Protein AF-A0A4V3JNP7-F1 (afdb_monomer_lite)

Organism: NCBI:txid2484948

Sequence (462 aa):
MAHKIYTGRLTNDIRNLIQTSNEIEKIRHLGLRGGFRETSLGKIFKNYLPIGYELGSGEVIDSENNTSRETDLLIYNKSLIPPILFSIDEGCFPIESCHYIFEIKSTSNANEIQTSIQKFNEIRNLKYTPNNKKTQPICVYFAYATDITEISELERYSRYDKNFWTNPVIDVICIIGKGYWYCQRDQNQQRIIWYFNKSEKDNYEVGLFLSGIINTLSSVNQFGYYTIDNDIKREIAAYIDIKKELIITFDKIKFLNSGLYHIQNGNFTCGFVTLSKAIETKEKYSAFLLDEGYSLFNKKLYKEALLWILEAISNEDTYQNSYLIYHRIGLCYDNLGDVENAIYSFELALKINPGDTNIKYCLGYCIFKISNQDTALLEESLNLMNSILDFNPYDEEALRIRFMIKVQLNDQYGAKIDILKAISINPNNYEYFKSLQIVEHNIRIIEGLPSGESLIKLTKFL

Foldseek 3Di:
DAACVQQVVLLVLLVVLLVVLVVCVPPPDDVVSLLVNLVSLQVSLQVQADPQKHKAWQWEAEPVGQIAGIFSMFIFRCVPPHFADPDDRYGYHYQVRTAATEDEEAEDDLVSLLVLLVRLVSQVPGADVVRDPPGGHQYEYEYAHYPDDPDAPLVSNVVRAPCSWFDGSHQWYYYFQAAIKGWDADPVSGTIFIWTQGQDPSSCRSVVVSLVVNCVSVVHSCSCRNHPDPVSVVVRDRVPPVPVVCVLVPVLVVLQVVLVVCVVVVNNVSSVVSNVVNQPPPPPSLVVLQVVLVVCVVVVVLVSSLVSLVVSVVRDVVCLLALVSLQSNLVSCVSVVNLVSSLVSLVSSCVNPVLDLVSLLSNLVSLLVVCPLPLVSLVSSLVSLVSSCVVPVLPLSSLVSNLVSCVSVVVLVVSLVSLVSNCVNPVPPVVSVVSNVVSVQSVCVVVVHDNDDDDPPPPPDD

Structure (mmCIF, N/CA/C/O backbone):
data_AF-A0A4V3JNP7-F1
#
_entry.id   AF-A0A4V3JNP7-F1
#
loop_
_atom_site.group_PDB
_atom_site.id
_atom_site.type_symbol
_atom_site.label_atom_id
_atom_site.label_alt_id
_atom_site.label_comp_id
_atom_site.label_asym_id
_atom_site.label_entity_id
_atom_site.label_seq_id
_atom_site.pdbx_PDB_ins_code
_atom_site.Cartn_x
_atom_site.Cartn_y
_atom_site.Cartn_z
_atom_site.occupancy
_atom_site.B_iso_or_equiv
_atom_site.auth_seq_id
_atom_site.auth_comp_id
_atom_site.auth_asym_id
_atom_site.auth_atom_id
_atom_site.pdbx_PDB_model_num
ATOM 1 N N . MET A 1 1 ? -3.704 15.703 -33.164 1.00 60.22 1 MET A N 1
ATOM 2 C CA . MET A 1 1 ? -3.967 14.701 -34.204 1.00 60.22 1 MET A CA 1
ATOM 3 C C . MET A 1 1 ? -2.702 13.928 -34.476 1.00 60.22 1 MET A C 1
ATOM 5 O O . MET A 1 1 ? -1.710 14.542 -34.856 1.00 60.22 1 MET A O 1
ATOM 9 N N . ALA A 1 2 ? -2.729 12.622 -34.230 1.00 75.19 2 ALA A N 1
ATOM 10 C CA . ALA A 1 2 ? -1.610 11.731 -34.514 1.00 75.19 2 ALA A CA 1
ATOM 11 C C . ALA A 1 2 ? -1.459 11.491 -36.027 1.00 75.19 2 ALA A C 1
ATOM 13 O O . ALA A 1 2 ? -2.371 11.760 -36.819 1.00 75.19 2 ALA A O 1
ATOM 14 N N . HIS A 1 3 ? -0.305 10.980 -36.456 1.00 85.19 3 HIS A N 1
ATOM 15 C CA . HIS A 1 3 ? -0.059 10.731 -37.871 1.00 85.19 3 HIS A CA 1
ATOM 16 C C . HIS A 1 3 ? -0.675 9.392 -38.289 1.00 85.19 3 HIS A C 1
ATOM 18 O O . HIS A 1 3 ? -0.135 8.329 -37.986 1.00 85.19 3 HIS A O 1
ATOM 24 N N . LYS A 1 4 ? -1.783 9.446 -39.041 1.00 85.38 4 LYS A N 1
ATOM 25 C CA . LYS A 1 4 ? -2.649 8.295 -39.377 1.00 85.38 4 LYS A CA 1
ATOM 26 C C . LYS A 1 4 ? -1.917 7.017 -39.814 1.00 85.38 4 LYS A C 1
ATOM 28 O O . LYS A 1 4 ? -2.367 5.934 -39.459 1.00 85.38 4 LYS A O 1
ATOM 33 N N . ILE A 1 5 ? -0.800 7.121 -40.545 1.00 87.44 5 ILE A N 1
ATOM 34 C CA . ILE A 1 5 ? 0.001 5.950 -40.958 1.00 87.44 5 ILE A CA 1
ATOM 35 C C . ILE A 1 5 ? 0.708 5.290 -39.759 1.00 87.44 5 ILE A C 1
ATOM 37 O O . ILE A 1 5 ? 0.674 4.068 -39.638 1.00 87.44 5 ILE A O 1
ATOM 41 N N . TYR A 1 6 ? 1.301 6.076 -38.852 1.00 86.06 6 TYR A N 1
ATOM 42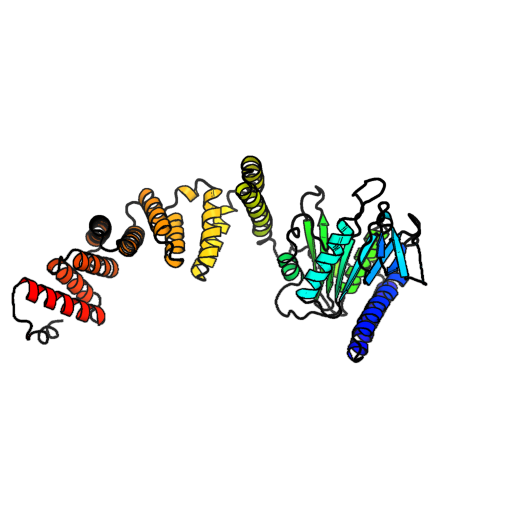 C CA . TYR A 1 6 ? 1.995 5.562 -37.665 1.00 86.06 6 TYR A CA 1
ATOM 43 C C . TYR A 1 6 ? 1.005 4.975 -36.658 1.00 86.06 6 TYR A C 1
ATOM 45 O O . TYR A 1 6 ? 1.180 3.835 -36.238 1.00 86.06 6 TYR A O 1
ATOM 53 N N . THR A 1 7 ? -0.071 5.701 -36.332 1.00 85.12 7 THR A N 1
ATOM 54 C CA . THR A 1 7 ? -1.144 5.183 -35.468 1.00 85.12 7 THR A CA 1
ATOM 55 C C . THR A 1 7 ? -1.770 3.923 -36.066 1.00 85.12 7 THR A C 1
ATOM 57 O O . THR A 1 7 ? -1.834 2.901 -35.395 1.00 85.12 7 THR A O 1
ATOM 60 N N . GLY A 1 8 ? -2.160 3.950 -37.346 1.00 87.19 8 GLY A N 1
ATOM 61 C CA . GLY A 1 8 ? -2.788 2.807 -38.013 1.00 87.19 8 GLY A CA 1
ATOM 62 C C . GLY A 1 8 ? -1.904 1.558 -38.044 1.00 87.19 8 GLY A C 1
ATOM 63 O O . GLY A 1 8 ? -2.398 0.459 -37.792 1.00 87.19 8 GLY A O 1
ATOM 64 N N . ARG A 1 9 ? -0.594 1.715 -38.287 1.00 90.12 9 ARG A N 1
ATOM 65 C CA . ARG A 1 9 ? 0.361 0.600 -38.245 1.00 90.12 9 ARG A CA 1
ATOM 66 C C . ARG A 1 9 ? 0.549 0.066 -36.822 1.00 90.12 9 ARG A C 1
ATOM 68 O O . ARG A 1 9 ? 0.442 -1.143 -36.630 1.00 90.12 9 ARG A O 1
ATOM 75 N N . LEU A 1 10 ? 0.752 0.943 -35.837 1.00 88.88 10 LEU A N 1
ATOM 76 C CA . LEU A 1 10 ? 0.943 0.552 -34.438 1.00 88.88 10 LEU A CA 1
ATOM 77 C C . LEU A 1 10 ? -0.287 -0.178 -33.877 1.00 88.88 10 LEU A C 1
ATOM 79 O O . LEU A 1 10 ? -0.148 -1.247 -33.288 1.00 88.88 10 LEU A O 1
ATOM 83 N N . THR A 1 11 ? -1.497 0.341 -34.108 1.00 88.56 11 THR A N 1
ATOM 84 C CA . THR A 1 11 ? -2.743 -0.320 -33.687 1.00 88.56 11 THR A CA 1
ATOM 85 C C . THR A 1 11 ? -2.915 -1.685 -34.361 1.00 88.56 11 THR A C 1
ATOM 87 O O . THR A 1 11 ? -3.383 -2.625 -33.724 1.00 88.56 11 THR A O 1
ATOM 90 N N . ASN A 1 12 ? -2.510 -1.837 -35.626 1.00 90.81 12 ASN A N 1
ATOM 91 C CA . ASN A 1 12 ? -2.546 -3.130 -36.310 1.00 90.81 12 ASN A CA 1
ATOM 92 C C . ASN A 1 12 ? -1.567 -4.143 -35.690 1.00 90.81 12 ASN A C 1
ATOM 94 O O . ASN A 1 12 ? -1.939 -5.292 -35.464 1.00 90.81 12 ASN A O 1
ATOM 98 N N . ASP A 1 13 ? -0.343 -3.719 -35.366 1.00 92.19 13 ASP A N 1
ATOM 99 C CA . ASP A 1 13 ? 0.641 -4.578 -34.697 1.00 92.19 13 ASP A CA 1
ATOM 100 C C . ASP A 1 13 ? 0.169 -4.998 -33.288 1.00 92.19 13 ASP A C 1
ATOM 102 O O . ASP A 1 13 ? 0.266 -6.174 -32.938 1.00 92.19 13 ASP A O 1
ATOM 106 N N . ILE A 1 14 ? -0.438 -4.086 -32.516 1.00 91.62 14 ILE A N 1
ATOM 107 C CA . ILE A 1 14 ? -1.028 -4.383 -31.194 1.00 91.62 14 ILE A CA 1
ATOM 108 C C . ILE A 1 14 ? -2.200 -5.373 -31.301 1.00 91.62 14 ILE A C 1
ATOM 110 O O . ILE A 1 14 ? -2.272 -6.326 -30.524 1.00 91.62 14 ILE A O 1
ATOM 114 N N . ARG A 1 15 ? -3.103 -5.209 -32.280 1.00 90.94 15 ARG A N 1
ATOM 115 C CA . ARG A 1 15 ? -4.191 -6.180 -32.514 1.00 90.94 15 ARG A CA 1
ATOM 116 C C . ARG A 1 15 ? -3.642 -7.570 -32.848 1.00 90.94 15 ARG A C 1
ATOM 118 O O . ARG A 1 15 ? -4.121 -8.552 -32.286 1.00 90.94 15 ARG A O 1
ATOM 125 N N . ASN A 1 16 ? -2.606 -7.650 -33.687 1.00 91.06 16 ASN A N 1
ATOM 126 C CA . ASN A 1 16 ? -1.948 -8.912 -34.034 1.00 91.06 16 ASN A CA 1
ATOM 127 C C . ASN A 1 16 ? -1.317 -9.599 -32.808 1.00 91.06 16 ASN A C 1
ATOM 129 O O . ASN A 1 16 ? -1.498 -10.806 -32.632 1.00 91.06 16 ASN A O 1
ATOM 133 N N . LEU A 1 17 ? -0.617 -8.848 -31.944 1.00 91.25 17 LEU A N 1
ATOM 134 C CA . LEU A 1 17 ? -0.040 -9.353 -30.687 1.00 91.25 17 LEU A CA 1
ATOM 135 C C . LEU A 1 17 ? -1.092 -10.073 -29.838 1.00 91.25 17 LEU A C 1
ATOM 137 O O . LEU A 1 17 ? -0.892 -11.203 -29.393 1.00 91.25 17 LEU A O 1
ATOM 141 N N . ILE A 1 18 ? -2.225 -9.403 -29.634 1.00 89.94 18 ILE A N 1
ATOM 142 C CA . ILE A 1 18 ? -3.285 -9.851 -28.732 1.00 89.94 18 ILE A CA 1
ATOM 143 C C . ILE A 1 18 ? -4.061 -11.014 -29.351 1.00 89.94 18 ILE A C 1
ATOM 145 O O . ILE A 1 18 ? -4.276 -12.019 -28.677 1.00 89.94 18 ILE A O 1
ATOM 149 N N . GLN A 1 19 ? -4.391 -10.953 -30.646 1.00 88.81 19 GLN A N 1
ATOM 150 C CA . GLN A 1 19 ? -5.015 -12.078 -31.345 1.00 88.81 19 GLN A CA 1
ATOM 151 C C . GLN A 1 19 ? -4.140 -13.339 -31.267 1.00 88.81 19 GLN A C 1
ATOM 153 O O . GLN A 1 19 ? -4.622 -14.388 -30.838 1.00 88.81 19 GLN A O 1
ATOM 158 N N . THR A 1 20 ? -2.851 -13.241 -31.605 1.00 85.38 20 THR A N 1
ATOM 159 C CA . THR A 1 20 ? -1.955 -14.411 -31.610 1.00 85.38 20 THR A CA 1
ATOM 160 C C . THR A 1 20 ? -1.750 -14.965 -30.192 1.00 85.38 20 THR A C 1
ATOM 162 O O . THR A 1 20 ? -1.705 -16.178 -29.989 1.00 85.38 20 THR A O 1
ATOM 165 N N . SER A 1 21 ? -1.711 -14.092 -29.177 1.00 86.38 21 SER A N 1
ATOM 166 C CA . SER A 1 21 ? -1.641 -14.493 -27.766 1.00 86.38 21 SER A CA 1
ATOM 167 C C . SER A 1 21 ? -2.894 -15.243 -27.284 1.00 86.38 21 SER A C 1
ATOM 169 O O . SER A 1 21 ? -2.773 -16.193 -26.504 1.00 86.38 21 SER A O 1
ATOM 171 N N . ASN A 1 22 ? -4.079 -14.868 -27.780 1.00 86.38 22 ASN A N 1
ATOM 172 C CA . ASN A 1 22 ? -5.361 -15.523 -27.483 1.00 86.38 22 ASN A CA 1
ATOM 173 C C . ASN A 1 22 ? -5.543 -16.840 -28.265 1.00 86.38 22 ASN A C 1
ATOM 175 O O . ASN A 1 22 ? -6.198 -17.776 -27.806 1.00 86.38 22 ASN A O 1
ATOM 179 N N . GLU A 1 23 ? -4.958 -16.951 -29.458 1.00 85.50 23 GLU A N 1
ATOM 180 C CA . GLU A 1 23 ? -4.924 -18.206 -30.216 1.00 85.50 23 GLU A CA 1
ATOM 181 C C . GLU A 1 23 ? -4.039 -19.255 -29.523 1.00 85.50 23 GLU A C 1
ATOM 183 O O . GLU A 1 23 ? -4.421 -20.423 -29.420 1.00 85.50 23 GLU A O 1
ATOM 188 N N . ILE A 1 24 ? -2.899 -18.830 -28.974 1.00 83.25 24 ILE A N 1
ATOM 189 C CA . ILE A 1 24 ? -1.898 -19.704 -28.338 1.00 83.25 24 ILE A CA 1
ATOM 190 C C . ILE A 1 24 ? -2.261 -20.111 -26.905 1.00 83.25 24 ILE A C 1
ATOM 192 O O . ILE A 1 24 ? -1.792 -21.141 -26.415 1.00 83.25 24 ILE A O 1
ATOM 196 N N . GLU A 1 25 ? -3.218 -19.429 -26.275 1.00 79.06 25 GLU A N 1
ATOM 197 C CA . GLU A 1 25 ? -3.874 -19.891 -25.044 1.00 79.06 25 GLU A CA 1
ATOM 198 C C . GLU A 1 25 ? -4.556 -21.274 -25.188 1.00 79.06 25 GLU A C 1
ATOM 200 O O . GLU A 1 25 ? -4.863 -21.937 -24.194 1.00 79.06 25 GLU A O 1
ATOM 205 N N . LYS A 1 26 ? -4.718 -21.780 -26.417 1.00 78.56 26 LYS A N 1
ATOM 206 C CA . LYS A 1 26 ? -5.236 -23.127 -26.715 1.00 78.56 26 LYS A CA 1
ATOM 207 C C . LYS A 1 26 ? -4.146 -24.216 -26.719 1.00 78.56 26 LYS A C 1
ATOM 209 O O . LYS A 1 26 ? -4.468 -25.399 -26.611 1.00 78.56 26 LYS A O 1
ATOM 214 N N . ILE A 1 27 ? -2.859 -23.859 -26.809 1.00 81.25 27 ILE A N 1
ATOM 215 C CA . ILE A 1 27 ? -1.731 -24.813 -26.863 1.00 81.25 27 ILE A CA 1
ATOM 216 C C . ILE A 1 27 ? -1.428 -25.344 -25.455 1.00 81.25 27 ILE A C 1
ATOM 218 O O . ILE A 1 27 ? -1.208 -24.567 -24.532 1.00 81.25 27 ILE A O 1
ATOM 222 N N . ARG A 1 28 ? -1.405 -26.667 -25.244 1.00 73.75 28 ARG A N 1
ATOM 223 C CA . ARG A 1 28 ? -1.331 -27.253 -23.882 1.00 73.75 28 ARG A CA 1
ATOM 224 C C . ARG A 1 28 ? -0.002 -27.046 -23.135 1.00 73.75 28 ARG A C 1
ATOM 226 O O . ARG A 1 28 ? 0.005 -27.132 -21.914 1.00 73.75 28 ARG A O 1
ATOM 233 N N . HIS A 1 29 ? 1.107 -26.797 -23.829 1.00 81.69 29 HIS A N 1
ATOM 234 C CA . HIS A 1 29 ? 2.436 -26.725 -23.212 1.00 81.69 29 HIS A CA 1
ATOM 235 C C . HIS A 1 29 ? 2.760 -25.311 -22.704 1.00 81.69 29 HIS A C 1
ATOM 237 O O . HIS A 1 29 ? 2.968 -24.405 -23.506 1.00 81.69 29 HIS A O 1
ATOM 243 N N . LEU A 1 30 ? 2.886 -25.129 -21.384 1.00 77.25 30 LEU A N 1
ATOM 244 C CA . LEU A 1 30 ? 3.057 -23.807 -20.759 1.00 77.25 30 LEU A CA 1
ATOM 245 C C . LEU A 1 30 ? 4.328 -23.059 -21.203 1.00 77.25 30 LEU A C 1
ATOM 247 O O . LEU A 1 30 ? 4.212 -21.914 -21.622 1.00 77.25 30 LEU A O 1
ATOM 251 N N . GLY A 1 31 ? 5.506 -23.700 -21.208 1.00 78.19 31 GLY A N 1
ATOM 252 C CA . GLY A 1 31 ? 6.764 -23.043 -21.620 1.00 78.19 31 GLY A CA 1
ATOM 253 C C . GLY A 1 31 ? 6.713 -22.445 -23.036 1.00 78.19 31 GLY A C 1
ATOM 254 O O . GLY A 1 31 ? 6.980 -21.265 -23.220 1.00 78.19 31 GLY A O 1
ATOM 255 N N . LEU A 1 32 ? 6.238 -23.217 -24.022 1.00 80.81 32 LEU A N 1
ATOM 256 C CA . LEU A 1 32 ? 6.000 -22.744 -25.393 1.00 80.81 32 LEU A CA 1
ATOM 257 C C . LEU A 1 32 ? 4.993 -21.577 -25.497 1.00 80.81 32 LEU A C 1
ATOM 259 O O . LEU A 1 32 ? 5.067 -20.820 -26.463 1.00 80.81 32 LEU A O 1
ATOM 263 N N . ARG A 1 33 ? 4.071 -21.389 -24.534 1.00 83.25 33 ARG A N 1
ATOM 264 C CA . ARG A 1 33 ? 3.234 -20.170 -24.479 1.00 83.25 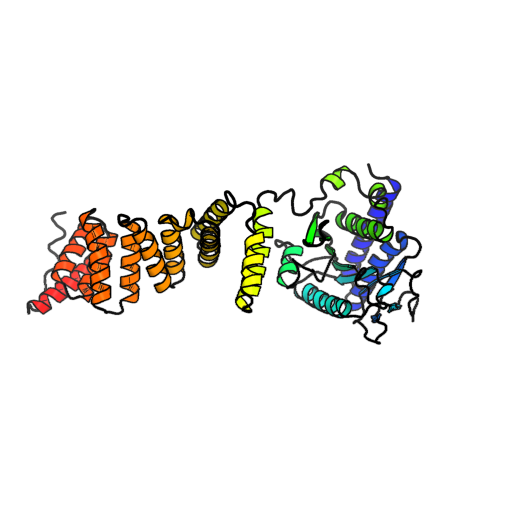33 ARG A CA 1
ATOM 265 C C . ARG A 1 33 ? 4.051 -18.948 -24.068 1.00 83.25 33 ARG A C 1
ATOM 267 O O . ARG A 1 33 ? 3.826 -17.888 -24.642 1.00 83.25 33 ARG A O 1
ATOM 274 N N . GLY A 1 34 ? 4.945 -19.103 -23.086 1.00 83.94 34 GLY A N 1
ATOM 275 C CA . GLY A 1 34 ? 5.868 -18.064 -22.614 1.00 83.94 34 GLY A CA 1
ATOM 276 C C . GLY A 1 34 ? 6.769 -17.594 -23.748 1.00 83.94 34 GLY A C 1
ATOM 277 O O . GLY A 1 34 ? 6.534 -16.517 -24.292 1.00 83.94 34 GLY A O 1
ATOM 278 N N . GLY A 1 35 ? 7.658 -18.470 -24.228 1.00 86.06 35 GLY A N 1
ATOM 279 C CA . GLY A 1 35 ? 8.614 -18.159 -25.300 1.00 86.06 35 GLY A CA 1
ATOM 280 C C . GLY A 1 35 ? 7.981 -17.521 -26.540 1.00 86.06 35 GLY A C 1
ATOM 281 O O . GLY A 1 35 ? 8.550 -16.611 -27.145 1.00 86.06 35 GLY A O 1
ATOM 282 N N . PHE A 1 36 ? 6.756 -17.920 -26.908 1.00 87.06 36 PHE A N 1
ATOM 283 C CA . PHE A 1 36 ? 6.033 -17.259 -27.995 1.00 87.06 36 PHE A CA 1
ATOM 284 C C . PHE A 1 36 ? 5.523 -15.855 -27.624 1.00 87.06 36 PHE A C 1
ATOM 286 O O . PHE A 1 36 ? 5.607 -14.937 -28.444 1.00 87.06 36 PHE A O 1
ATOM 293 N N . ARG A 1 37 ? 4.978 -15.666 -26.417 1.00 89.94 37 ARG A N 1
ATOM 294 C CA . ARG A 1 37 ? 4.515 -14.371 -25.884 1.00 89.94 37 ARG A CA 1
ATOM 295 C C . ARG A 1 37 ? 5.670 -13.380 -25.700 1.00 89.94 37 ARG A C 1
ATOM 297 O O . ARG A 1 37 ? 5.498 -12.203 -26.013 1.00 89.94 37 ARG A O 1
ATOM 304 N N . GLU A 1 38 ? 6.839 -13.861 -25.297 1.00 91.56 38 GLU A N 1
ATOM 305 C CA . GLU A 1 38 ? 8.104 -13.118 -25.242 1.00 91.56 38 GLU A CA 1
ATOM 306 C C . GLU A 1 38 ? 8.549 -12.702 -26.656 1.00 9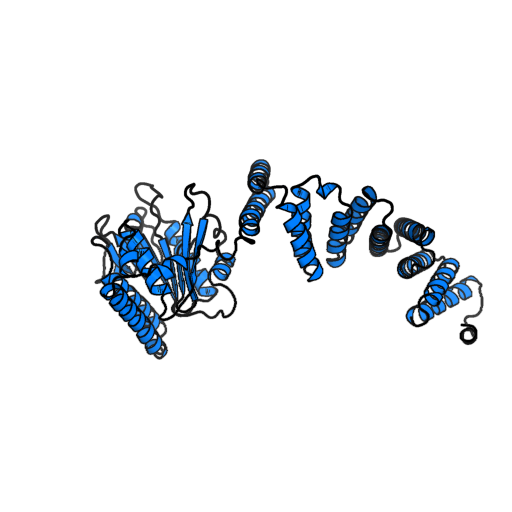1.56 38 GLU A C 1
ATOM 308 O O . GLU A 1 38 ? 8.590 -11.511 -26.981 1.00 91.56 38 GLU A O 1
ATOM 313 N N . THR A 1 39 ? 8.719 -13.682 -27.554 1.00 89.38 39 THR A N 1
ATOM 314 C CA . THR A 1 39 ? 9.065 -13.477 -28.975 1.00 89.38 39 THR A CA 1
ATOM 315 C C . THR A 1 39 ? 8.121 -12.493 -29.680 1.00 89.38 39 THR A C 1
ATOM 317 O O . THR A 1 39 ? 8.544 -11.714 -30.535 1.00 89.38 39 THR A O 1
ATOM 320 N N . SER A 1 40 ? 6.823 -12.528 -29.368 1.00 90.69 40 SER A N 1
ATOM 321 C CA . SER A 1 40 ? 5.814 -11.694 -30.036 1.00 90.69 40 SER A CA 1
ATOM 322 C C . SER A 1 40 ? 5.843 -10.243 -29.579 1.00 90.69 40 SER A C 1
ATOM 324 O O . SER A 1 40 ? 5.698 -9.350 -30.414 1.00 90.69 40 SER A O 1
ATOM 326 N N . LEU A 1 41 ? 6.088 -9.996 -28.288 1.00 92.81 41 LEU A N 1
ATOM 327 C CA . LEU A 1 41 ? 6.300 -8.641 -27.788 1.00 92.81 41 LEU A CA 1
ATOM 328 C C . LEU A 1 41 ? 7.611 -8.066 -28.352 1.00 92.81 41 LEU A C 1
ATOM 330 O O . LEU A 1 41 ? 7.622 -6.949 -28.873 1.00 92.81 41 LEU A O 1
ATOM 334 N N . GLY A 1 42 ? 8.683 -8.868 -28.359 1.00 92.81 42 GLY A N 1
ATOM 335 C CA . GLY A 1 42 ? 9.963 -8.509 -28.974 1.00 92.81 42 GLY A CA 1
ATOM 336 C C . GLY A 1 42 ? 9.834 -8.143 -30.459 1.00 92.81 42 GLY A C 1
ATOM 337 O O . GLY A 1 42 ? 10.319 -7.096 -30.882 1.00 92.81 42 GLY A O 1
ATOM 338 N N . LYS A 1 43 ? 9.090 -8.927 -31.253 1.00 90.94 43 LYS A N 1
ATOM 339 C CA . LYS A 1 43 ? 8.819 -8.627 -32.675 1.00 90.94 43 LYS A CA 1
ATOM 340 C C . LYS A 1 43 ? 8.189 -7.254 -32.916 1.00 90.94 43 LYS A C 1
ATOM 342 O O . LYS A 1 43 ? 8.412 -6.690 -33.983 1.00 90.94 43 LYS A O 1
ATOM 347 N N . ILE A 1 44 ? 7.427 -6.706 -31.966 1.00 92.25 44 ILE A N 1
ATOM 348 C CA . ILE A 1 44 ? 6.913 -5.336 -32.081 1.00 92.25 44 ILE A CA 1
ATOM 349 C C . ILE A 1 44 ? 8.023 -4.328 -31.806 1.00 92.25 44 ILE A C 1
ATOM 351 O O . ILE A 1 44 ? 8.273 -3.487 -32.665 1.00 92.25 44 ILE A O 1
ATOM 355 N N . PHE A 1 45 ? 8.733 -4.432 -30.677 1.00 91.94 45 PHE A N 1
ATOM 356 C CA . PHE A 1 45 ? 9.853 -3.532 -30.374 1.00 91.94 45 PHE A CA 1
ATOM 357 C C . PHE A 1 45 ? 10.888 -3.489 -31.515 1.00 91.94 45 PHE A C 1
ATOM 359 O O . PHE A 1 45 ? 11.301 -2.402 -31.918 1.00 91.94 45 PHE A O 1
ATOM 366 N N . LYS A 1 46 ? 11.224 -4.638 -32.122 1.00 91.50 46 LYS A N 1
ATOM 367 C CA . LYS A 1 46 ? 12.201 -4.753 -33.225 1.00 91.50 46 LYS A CA 1
ATOM 368 C C . LYS A 1 46 ? 11.834 -3.933 -34.478 1.00 91.50 46 LYS A C 1
ATOM 370 O O . LYS A 1 46 ? 12.724 -3.602 -35.251 1.00 91.50 46 LYS A O 1
ATOM 375 N N . ASN A 1 47 ? 10.561 -3.556 -34.656 1.00 90.44 47 ASN A N 1
ATOM 376 C CA . ASN A 1 47 ? 10.103 -2.692 -35.757 1.00 90.44 47 ASN A CA 1
ATOM 377 C C . ASN A 1 47 ? 10.256 -1.182 -35.477 1.00 90.44 47 ASN A C 1
ATOM 379 O O . ASN A 1 47 ? 10.136 -0.387 -36.408 1.00 90.44 47 ASN A O 1
ATOM 383 N N . TYR A 1 48 ? 10.460 -0.778 -34.216 1.00 91.50 48 TYR A N 1
ATOM 384 C CA . TYR A 1 48 ? 10.389 0.626 -33.782 1.00 91.50 48 TYR A CA 1
ATOM 385 C C . TYR A 1 48 ? 11.583 1.105 -32.931 1.00 91.50 48 TYR A C 1
ATOM 387 O O . TYR A 1 48 ? 11.636 2.286 -32.582 1.00 91.50 48 TYR A O 1
ATOM 395 N N . LEU A 1 49 ? 12.530 0.227 -32.575 1.00 92.69 49 LEU A N 1
ATOM 396 C CA . LEU A 1 49 ? 13.722 0.610 -31.809 1.00 92.69 49 LEU A CA 1
ATOM 397 C C . LEU A 1 49 ? 14.593 1.639 -32.565 1.00 92.69 49 LEU A C 1
ATOM 399 O O . LEU A 1 49 ? 14.810 1.488 -33.771 1.00 92.69 49 LEU A O 1
ATOM 403 N N . PRO A 1 50 ? 15.140 2.667 -31.881 1.00 91.25 50 PRO A N 1
ATOM 404 C CA . PRO A 1 50 ? 16.100 3.583 -32.490 1.00 91.25 50 PRO A CA 1
ATOM 405 C C . PRO A 1 50 ? 17.417 2.885 -32.866 1.00 91.25 50 PRO A C 1
ATOM 407 O O . PRO A 1 50 ? 17.843 1.930 -32.215 1.00 91.25 50 PRO A O 1
ATOM 410 N N . ILE A 1 51 ? 18.104 3.410 -33.885 1.00 89.88 51 ILE A N 1
ATOM 411 C CA . ILE A 1 51 ? 19.416 2.910 -34.326 1.00 89.88 51 ILE A CA 1
ATOM 412 C C . ILE A 1 51 ? 20.405 2.923 -33.149 1.00 89.88 51 ILE A C 1
ATOM 414 O O . ILE A 1 51 ? 20.589 3.953 -32.505 1.00 89.88 51 ILE A O 1
ATOM 418 N N . GLY A 1 52 ? 21.048 1.780 -32.898 1.00 90.19 52 GLY A N 1
ATOM 419 C CA . GLY A 1 52 ? 21.958 1.566 -31.764 1.00 90.19 52 GLY A CA 1
ATOM 420 C C . GLY A 1 52 ? 21.359 0.706 -30.646 1.00 90.19 52 GLY A C 1
ATOM 421 O O . GLY A 1 52 ? 22.116 0.128 -29.870 1.00 90.19 52 GLY A O 1
ATOM 422 N N . TYR A 1 53 ? 20.033 0.539 -30.612 1.00 93.81 53 TYR A N 1
ATOM 423 C CA . TYR A 1 53 ? 19.360 -0.375 -29.689 1.00 93.81 53 TYR A CA 1
ATOM 424 C C . TYR A 1 53 ? 18.913 -1.662 -30.376 1.00 93.81 53 TYR A C 1
ATOM 426 O O . TYR A 1 53 ? 18.421 -1.642 -31.504 1.00 93.81 53 TYR A O 1
ATOM 434 N N . GLU A 1 54 ? 19.055 -2.773 -29.664 1.00 94.81 54 GLU A N 1
ATOM 435 C CA . GLU A 1 54 ? 18.618 -4.107 -30.076 1.00 94.81 54 GLU A CA 1
ATOM 436 C C . GLU A 1 54 ? 17.932 -4.839 -28.915 1.00 94.81 54 GLU A C 1
ATOM 438 O O . GLU A 1 54 ? 17.889 -4.346 -27.785 1.00 94.81 54 GLU A O 1
ATOM 443 N N . LEU A 1 55 ? 17.345 -5.995 -29.228 1.00 95.56 55 LEU A N 1
ATOM 444 C CA . LEU A 1 55 ? 16.673 -6.877 -28.278 1.00 95.56 55 LEU A CA 1
ATOM 445 C C . LEU A 1 55 ? 17.506 -8.125 -28.044 1.00 95.56 55 LEU A C 1
ATOM 447 O O . LEU A 1 55 ? 18.140 -8.608 -28.978 1.00 95.56 55 LEU A O 1
ATOM 451 N N . GLY A 1 56 ? 17.401 -8.685 -26.846 1.00 94.69 56 GLY A N 1
ATOM 452 C CA . GLY A 1 56 ? 17.874 -10.035 -26.576 1.00 94.69 56 GLY A CA 1
ATOM 453 C C . GLY A 1 56 ? 17.164 -10.687 -25.397 1.00 94.69 56 GLY A C 1
ATOM 454 O O . GLY A 1 56 ? 16.268 -10.088 -24.801 1.00 94.69 56 GLY A O 1
ATOM 455 N N . SER A 1 57 ? 17.576 -11.905 -25.068 1.00 94.88 57 SER A N 1
ATOM 456 C CA . SER A 1 57 ? 17.142 -12.676 -23.893 1.00 94.88 57 SER A CA 1
ATOM 457 C C . SER A 1 57 ? 18.313 -13.499 -23.343 1.00 94.88 57 SER A C 1
ATOM 459 O O . SER A 1 57 ? 19.274 -13.775 -24.062 1.00 94.88 57 SER A O 1
ATOM 461 N N . GLY A 1 58 ? 18.266 -13.868 -22.062 1.00 93.75 58 GLY A N 1
ATOM 462 C CA . GLY A 1 58 ? 19.379 -14.553 -21.387 1.00 93.75 58 GLY A CA 1
ATOM 463 C C . GLY A 1 58 ? 19.847 -13.841 -20.118 1.00 93.75 58 GLY A C 1
ATOM 464 O O . GLY A 1 58 ? 19.051 -13.181 -19.443 1.00 93.75 58 GLY A O 1
ATOM 465 N N . GLU A 1 59 ? 21.123 -14.000 -19.764 1.00 96.25 59 GLU A N 1
ATOM 466 C CA . GLU A 1 59 ? 21.690 -13.502 -18.502 1.00 96.25 59 GLU A CA 1
ATOM 467 C C . GLU A 1 59 ? 22.307 -12.104 -18.639 1.00 96.25 59 GLU A C 1
ATOM 469 O O . GLU A 1 59 ? 22.961 -11.767 -19.630 1.00 96.25 59 GLU A O 1
ATOM 474 N N . VAL A 1 60 ? 22.148 -11.291 -17.595 1.00 96.19 60 VAL A N 1
ATOM 475 C CA . VAL A 1 60 ? 22.803 -9.988 -17.461 1.00 96.19 60 VAL A CA 1
ATOM 476 C C . VAL A 1 60 ? 24.000 -10.138 -16.528 1.00 96.19 60 VAL A C 1
ATOM 478 O O . VAL A 1 60 ? 23.881 -10.747 -15.466 1.00 96.19 60 VAL A O 1
ATOM 481 N N . ILE A 1 61 ? 25.158 -9.613 -16.930 1.00 95.19 61 ILE A N 1
ATOM 482 C CA . ILE A 1 61 ? 26.450 -9.874 -16.277 1.00 95.19 61 ILE A CA 1
ATOM 483 C C . ILE A 1 61 ? 27.160 -8.583 -15.863 1.00 95.19 61 ILE A C 1
ATOM 485 O O . ILE A 1 61 ? 26.961 -7.537 -16.486 1.00 95.19 61 ILE A O 1
ATOM 489 N N . ASP A 1 62 ? 28.027 -8.664 -14.851 1.00 93.12 62 ASP A N 1
ATOM 490 C CA . ASP A 1 62 ? 28.939 -7.578 -14.473 1.00 93.12 62 ASP A CA 1
ATOM 491 C C . ASP A 1 62 ? 30.430 -7.929 -14.619 1.00 93.12 62 ASP A C 1
ATOM 493 O O . ASP A 1 62 ? 30.826 -9.070 -14.865 1.00 93.12 62 ASP A O 1
ATOM 497 N N . SER A 1 63 ? 31.280 -6.913 -14.452 1.00 90.81 63 SER A N 1
ATOM 498 C CA . SER A 1 63 ? 32.740 -7.034 -14.538 1.00 90.81 63 SER A CA 1
ATOM 499 C C . SER A 1 63 ? 33.394 -7.814 -13.387 1.00 90.81 63 SER A C 1
ATOM 501 O O . SER A 1 63 ? 34.598 -8.057 -13.437 1.00 90.81 63 SER A O 1
ATOM 503 N N . GLU A 1 64 ? 32.651 -8.159 -12.331 1.00 91.50 64 GLU A N 1
ATOM 504 C CA . GLU A 1 64 ? 33.126 -8.983 -11.209 1.00 91.50 64 GLU A CA 1
ATOM 505 C C . GLU A 1 64 ? 32.781 -10.477 -11.405 1.00 91.50 64 GLU A C 1
ATOM 507 O O . GLU A 1 64 ? 33.193 -11.310 -10.596 1.00 91.50 64 GLU A O 1
ATOM 512 N N . ASN A 1 65 ? 32.159 -10.838 -12.539 1.00 89.62 65 ASN A N 1
ATOM 513 C CA . ASN A 1 65 ? 31.648 -12.170 -12.903 1.00 89.62 65 ASN A CA 1
ATOM 514 C C . ASN A 1 65 ? 30.385 -12.599 -12.132 1.00 89.62 65 ASN A C 1
ATOM 516 O O . ASN A 1 65 ? 30.092 -13.794 -12.058 1.00 89.62 65 ASN A O 1
ATOM 520 N N . ASN A 1 66 ? 29.616 -11.655 -11.578 1.00 93.88 66 ASN A N 1
ATOM 521 C CA . ASN A 1 66 ? 28.263 -11.960 -11.114 1.00 93.88 66 ASN A CA 1
ATOM 522 C C . ASN A 1 66 ? 27.310 -11.998 -12.322 1.00 93.88 66 ASN A C 1
ATOM 524 O O . ASN A 1 66 ? 27.454 -11.198 -13.252 1.00 93.88 66 ASN A O 1
ATOM 528 N N . THR A 1 67 ? 26.316 -12.889 -12.295 1.00 93.88 67 THR A N 1
ATOM 529 C CA . THR A 1 67 ? 25.267 -12.977 -13.325 1.00 93.88 67 THR A CA 1
ATOM 530 C C . THR A 1 67 ? 23.871 -12.939 -12.702 1.00 93.88 67 THR A C 1
ATOM 532 O O . THR A 1 67 ? 23.686 -13.237 -11.518 1.00 93.88 67 THR A O 1
ATOM 535 N N . SER A 1 68 ? 22.877 -12.514 -13.483 1.00 95.38 68 SER A N 1
ATOM 536 C CA . SER A 1 68 ? 21.462 -12.640 -13.139 1.00 95.38 68 SER A CA 1
ATOM 537 C C . SER A 1 68 ? 20.915 -14.010 -13.537 1.00 95.38 68 SER A C 1
ATOM 539 O O . SER A 1 68 ? 21.471 -14.689 -14.393 1.00 95.38 68 SER A O 1
ATOM 541 N N . ARG A 1 69 ? 19.730 -14.364 -13.027 1.00 93.31 69 ARG A N 1
ATOM 542 C CA . ARG A 1 69 ? 18.891 -15.368 -13.703 1.00 93.31 69 ARG A CA 1
ATOM 543 C C . ARG A 1 69 ? 18.558 -14.916 -15.130 1.00 93.31 69 ARG A C 1
ATOM 545 O O . ARG A 1 69 ? 18.572 -13.719 -15.428 1.00 93.31 69 ARG A O 1
ATOM 552 N N . GLU A 1 70 ? 18.181 -15.877 -15.965 1.00 91.88 70 GLU A N 1
ATOM 553 C CA . GLU A 1 70 ? 17.636 -15.653 -17.305 1.00 91.88 70 GLU A CA 1
ATOM 554 C C . GLU A 1 70 ? 16.479 -14.634 -17.296 1.00 91.88 70 GLU A C 1
ATOM 556 O O . GLU A 1 70 ? 15.574 -14.686 -16.452 1.00 91.88 70 GLU A O 1
ATOM 561 N N . THR A 1 71 ? 16.530 -13.692 -18.236 1.00 92.69 71 THR A N 1
ATOM 562 C CA . THR A 1 71 ? 15.574 -12.592 -18.405 1.00 92.69 71 THR A CA 1
ATOM 563 C C . THR A 1 71 ? 14.695 -12.817 -19.632 1.00 92.69 71 THR A C 1
ATOM 565 O O . THR A 1 71 ? 15.191 -13.176 -20.701 1.00 92.69 71 THR A O 1
ATOM 568 N N . ASP A 1 72 ? 13.387 -12.599 -19.463 1.00 92.75 72 ASP A N 1
ATOM 569 C CA . ASP A 1 72 ? 12.358 -12.964 -20.444 1.00 92.75 72 ASP A CA 1
ATOM 570 C C . ASP A 1 72 ? 12.489 -12.141 -21.756 1.00 92.75 72 ASP A C 1
ATOM 572 O O . ASP A 1 72 ? 12.165 -12.619 -22.842 1.00 92.75 72 ASP A O 1
ATOM 576 N N . LEU A 1 73 ? 12.971 -10.892 -21.661 1.00 96.25 73 LEU A N 1
ATOM 577 C CA . LEU A 1 73 ? 13.412 -10.028 -22.771 1.00 96.25 73 LEU A CA 1
ATOM 578 C C . LEU A 1 73 ? 14.242 -8.859 -22.198 1.00 96.25 73 LEU A C 1
ATOM 580 O O . LEU A 1 73 ? 13.999 -8.419 -21.074 1.00 96.25 73 LEU A O 1
ATOM 584 N N . LEU A 1 74 ? 15.161 -8.280 -22.970 1.00 96.50 74 LEU A N 1
ATOM 585 C CA . LEU A 1 74 ? 15.843 -7.020 -22.646 1.00 96.50 74 LEU A CA 1
ATOM 586 C C . LEU A 1 74 ? 16.062 -6.130 -23.881 1.00 96.50 74 LEU A C 1
ATOM 588 O O . LEU A 1 74 ? 16.004 -6.597 -25.018 1.00 96.50 74 LEU A O 1
ATOM 592 N N . ILE A 1 75 ? 16.309 -4.835 -23.650 1.00 96.38 75 ILE A N 1
ATOM 593 C CA . ILE A 1 75 ? 16.779 -3.867 -24.655 1.00 96.38 75 ILE A CA 1
ATOM 594 C C . ILE A 1 75 ? 18.171 -3.388 -24.239 1.00 96.38 75 ILE A C 1
ATOM 596 O O . ILE A 1 75 ? 18.331 -2.831 -23.147 1.00 96.38 75 ILE A O 1
ATOM 600 N N . TYR A 1 76 ? 19.156 -3.547 -25.124 1.00 94.94 76 TYR A N 1
ATOM 601 C CA . TYR A 1 76 ? 20.548 -3.142 -24.900 1.00 94.94 76 TYR A CA 1
ATOM 602 C C . TYR A 1 76 ? 21.038 -2.145 -25.958 1.00 94.94 76 TYR A C 1
ATOM 604 O O . TYR A 1 76 ? 20.541 -2.108 -27.085 1.00 94.94 76 TYR A O 1
ATOM 612 N N . ASN A 1 77 ? 22.030 -1.330 -25.593 1.00 93.19 77 ASN A N 1
ATOM 613 C CA . ASN A 1 77 ? 22.712 -0.407 -26.498 1.00 93.19 77 ASN A CA 1
ATOM 614 C C . ASN A 1 77 ? 23.977 -1.062 -27.074 1.00 93.19 77 ASN A C 1
ATOM 616 O O . ASN A 1 77 ? 25.044 -1.045 -26.454 1.00 93.19 77 ASN A O 1
ATOM 620 N N . LYS A 1 78 ? 23.867 -1.614 -28.287 1.00 90.75 78 LYS A N 1
ATOM 621 C CA . LYS A 1 78 ? 24.964 -2.316 -28.977 1.00 90.75 78 LYS A CA 1
ATOM 622 C C . LYS A 1 78 ? 26.139 -1.410 -29.349 1.00 90.75 78 LYS A C 1
ATOM 624 O O . LYS A 1 78 ? 27.227 -1.897 -29.641 1.00 90.75 78 LYS A O 1
ATOM 629 N N . SER A 1 79 ? 25.909 -0.098 -29.386 1.00 89.81 79 SER A N 1
ATOM 630 C CA . SER A 1 79 ? 26.930 0.912 -29.668 1.00 89.81 79 SER A CA 1
ATOM 631 C C . SER A 1 79 ? 27.725 1.325 -28.424 1.00 89.81 79 SER A C 1
ATOM 633 O O . SER A 1 79 ? 28.682 2.082 -28.566 1.00 89.81 79 SER A O 1
ATOM 635 N N . LEU A 1 80 ? 27.350 0.842 -27.231 1.00 88.69 80 LEU A N 1
ATOM 636 C CA . LEU A 1 80 ? 28.053 1.109 -25.976 1.00 88.69 80 LEU A CA 1
ATOM 637 C C . LEU A 1 80 ? 28.999 -0.042 -25.596 1.00 88.69 80 LEU A C 1
ATOM 639 O O . LEU A 1 80 ? 30.202 0.175 -25.486 1.00 88.69 80 LEU A O 1
ATOM 643 N N . ILE A 1 81 ? 28.466 -1.260 -25.434 1.00 88.88 81 ILE A N 1
ATOM 644 C CA . ILE A 1 81 ? 29.239 -2.497 -25.229 1.00 88.88 81 ILE A CA 1
ATOM 645 C C . ILE A 1 81 ? 28.524 -3.632 -25.987 1.00 88.88 81 ILE A C 1
ATOM 647 O O . ILE A 1 81 ? 27.305 -3.755 -25.849 1.00 88.88 81 ILE A O 1
ATOM 651 N N . PRO A 1 82 ? 29.225 -4.457 -26.789 1.00 88.50 82 PRO A N 1
ATOM 652 C CA . PRO A 1 82 ? 28.613 -5.603 -27.455 1.00 88.50 82 PRO A CA 1
ATOM 653 C C . PRO A 1 82 ? 28.328 -6.751 -26.463 1.00 88.50 82 PRO A C 1
ATOM 655 O O . PRO A 1 82 ? 29.159 -7.016 -25.590 1.00 88.50 82 PRO A O 1
ATOM 658 N N . PRO A 1 83 ? 27.199 -7.469 -26.602 1.00 93.44 83 PRO A N 1
ATOM 659 C CA . PRO A 1 83 ? 26.928 -8.686 -25.840 1.00 93.44 83 PRO A CA 1
ATOM 660 C C . PRO A 1 83 ? 27.700 -9.898 -26.380 1.00 93.44 83 PRO A C 1
ATOM 662 O O . PRO A 1 83 ? 28.188 -9.899 -27.513 1.00 93.44 83 PRO A O 1
ATOM 665 N N . ILE A 1 84 ? 27.759 -10.963 -25.580 1.00 93.81 84 ILE A N 1
ATOM 666 C CA . ILE A 1 84 ? 28.276 -12.274 -25.989 1.00 93.81 84 ILE A CA 1
ATOM 667 C C . ILE A 1 84 ? 27.076 -13.137 -26.385 1.00 93.81 84 ILE A C 1
ATOM 669 O O . ILE A 1 84 ? 26.416 -13.713 -25.524 1.00 93.81 84 ILE A O 1
ATOM 673 N N . LEU A 1 85 ? 26.765 -13.192 -27.681 1.00 92.25 85 LEU A N 1
ATOM 674 C CA . LEU A 1 85 ? 25.631 -13.963 -28.200 1.00 92.25 85 LEU A CA 1
ATOM 675 C C . LEU A 1 85 ? 26.004 -15.429 -28.451 1.00 92.25 85 LEU A C 1
ATOM 677 O O . LEU A 1 85 ? 27.062 -15.726 -29.009 1.00 92.25 85 LEU A O 1
ATOM 681 N N . PHE A 1 86 ? 25.099 -16.334 -28.078 1.00 89.62 86 PHE A N 1
ATOM 682 C CA . PHE A 1 86 ? 25.179 -17.770 -28.368 1.00 89.62 86 PHE A CA 1
ATOM 683 C C . PHE A 1 86 ? 24.184 -18.201 -29.457 1.00 89.62 86 PHE A C 1
ATOM 685 O O . PHE A 1 86 ? 24.410 -19.212 -30.123 1.00 89.62 86 PHE A O 1
ATOM 692 N N . SER A 1 87 ? 23.116 -17.424 -29.676 1.00 88.62 87 SER A N 1
ATOM 693 C CA . SER A 1 87 ? 22.201 -17.576 -30.813 1.00 88.62 87 SER A CA 1
ATOM 694 C C . SER A 1 87 ? 22.017 -16.242 -31.560 1.00 88.62 87 SER A C 1
ATOM 696 O O . SER A 1 87 ? 22.932 -15.423 -31.593 1.00 88.62 87 SER A O 1
ATOM 698 N N . ILE A 1 88 ? 20.878 -16.034 -32.229 1.00 83.00 88 ILE A N 1
ATOM 699 C CA . ILE A 1 88 ? 20.582 -14.808 -32.989 1.00 83.00 88 ILE A CA 1
ATOM 700 C C . ILE A 1 88 ? 20.290 -13.628 -32.053 1.00 83.00 88 ILE A C 1
ATOM 702 O O . ILE A 1 88 ? 20.779 -12.532 -32.304 1.00 83.00 88 ILE A O 1
ATOM 706 N N . ASP A 1 89 ? 19.496 -13.862 -31.004 1.00 86.81 89 ASP A N 1
ATOM 707 C CA . ASP A 1 89 ? 19.078 -12.847 -30.025 1.00 86.81 89 ASP A CA 1
ATOM 708 C C . ASP A 1 89 ? 19.375 -13.292 -28.561 1.00 86.81 89 ASP A C 1
ATOM 710 O O . ASP A 1 89 ? 19.171 -12.514 -27.633 1.00 86.81 89 ASP A O 1
ATOM 714 N N . GLU A 1 90 ? 19.878 -14.516 -28.318 1.00 92.06 90 GLU A N 1
ATOM 715 C CA . GLU A 1 90 ? 20.166 -15.036 -26.963 1.00 92.06 90 GLU A CA 1
ATOM 716 C C . GLU A 1 90 ? 21.661 -14.945 -26.603 1.00 92.06 90 GLU A C 1
ATOM 718 O O . GLU A 1 90 ? 22.527 -15.264 -27.429 1.00 92.06 90 GLU A O 1
ATOM 723 N N . GLY A 1 91 ? 21.985 -14.567 -25.360 1.00 94.81 91 GLY A N 1
ATOM 724 C CA . GLY A 1 91 ? 23.376 -14.416 -24.912 1.00 94.81 91 GLY A CA 1
ATOM 725 C C . GLY A 1 91 ? 23.573 -13.913 -23.478 1.00 94.81 91 GLY A C 1
ATOM 726 O O . GLY A 1 91 ? 22.652 -13.926 -22.662 1.00 94.81 91 GLY A O 1
ATOM 727 N N . CYS A 1 92 ? 24.792 -13.440 -23.198 1.00 95.62 92 CYS A N 1
ATOM 728 C CA . CYS A 1 92 ? 25.150 -12.712 -21.980 1.00 95.62 92 CYS A CA 1
ATOM 729 C C . CYS A 1 92 ? 25.348 -11.217 -22.272 1.00 95.62 92 CYS A C 1
ATOM 731 O O . CYS A 1 92 ? 26.110 -10.844 -23.172 1.00 95.62 92 CYS A O 1
ATOM 733 N N . PHE A 1 93 ? 24.705 -10.356 -21.483 1.00 96.06 93 PHE A N 1
ATOM 734 C CA . PHE A 1 93 ? 24.621 -8.914 -21.732 1.00 96.06 93 PHE A CA 1
ATOM 735 C C . PHE A 1 93 ? 25.282 -8.115 -20.596 1.00 96.06 93 PHE A C 1
ATOM 737 O O . PHE A 1 93 ? 24.826 -8.206 -19.455 1.00 96.06 93 PHE A O 1
ATOM 744 N N . PRO A 1 94 ? 26.334 -7.315 -20.862 1.00 94.62 94 PRO A N 1
ATOM 745 C CA . PRO A 1 94 ? 26.924 -6.430 -19.858 1.00 94.62 94 PRO A CA 1
ATOM 746 C C . PRO A 1 94 ? 25.891 -5.439 -19.314 1.00 94.62 94 PRO A C 1
ATOM 748 O O . PRO A 1 94 ? 25.189 -4.777 -20.089 1.00 94.62 94 PRO A O 1
ATOM 751 N N . ILE A 1 95 ? 25.792 -5.332 -17.990 1.00 93.81 95 ILE A N 1
ATOM 752 C CA . ILE A 1 95 ? 24.772 -4.536 -17.296 1.00 93.81 95 ILE A CA 1
ATOM 753 C C . ILE A 1 95 ? 24.774 -3.054 -17.708 1.00 93.81 95 ILE A C 1
ATOM 755 O O . ILE A 1 95 ? 23.707 -2.457 -17.822 1.00 93.81 95 ILE A O 1
ATOM 759 N N . GLU A 1 96 ? 25.930 -2.472 -18.041 1.00 91.88 96 GLU A N 1
ATOM 760 C CA . GLU A 1 96 ? 26.042 -1.087 -18.519 1.00 91.88 96 GLU A CA 1
ATOM 761 C C . GLU A 1 96 ? 25.406 -0.871 -19.902 1.00 91.88 96 GLU A C 1
ATOM 763 O O . GLU A 1 96 ? 25.002 0.245 -20.227 1.00 91.88 96 GLU A O 1
ATOM 768 N N . SER A 1 97 ? 25.300 -1.922 -20.725 1.00 92.50 97 SER A N 1
ATOM 769 C CA . SER A 1 97 ? 24.615 -1.858 -22.023 1.00 92.50 97 SER A CA 1
ATOM 770 C C . SER A 1 97 ? 23.088 -1.916 -21.885 1.00 92.50 97 SER A C 1
ATOM 772 O O . SER A 1 97 ? 22.369 -1.392 -22.742 1.00 92.50 97 SER A O 1
ATOM 774 N N . CYS A 1 98 ? 22.580 -2.519 -20.807 1.00 94.50 98 CYS A N 1
ATOM 775 C CA . CYS A 1 98 ? 21.161 -2.795 -20.604 1.00 94.50 98 CYS A CA 1
ATOM 776 C C . CYS A 1 98 ? 20.388 -1.515 -20.251 1.00 94.50 98 CYS A C 1
ATOM 778 O O . CYS A 1 98 ? 20.716 -0.818 -19.297 1.00 94.50 98 CYS A O 1
ATOM 780 N N . HIS A 1 99 ? 19.335 -1.208 -21.012 1.00 93.75 99 HIS A N 1
ATOM 781 C CA . HIS A 1 99 ? 18.485 -0.028 -20.793 1.00 93.75 99 HIS A CA 1
ATOM 782 C C . HIS A 1 99 ? 17.100 -0.394 -20.249 1.00 93.75 99 HIS A C 1
ATOM 784 O O . HIS A 1 99 ? 16.560 0.327 -19.412 1.00 93.75 99 HIS A O 1
ATOM 790 N N . TYR A 1 100 ? 16.546 -1.527 -20.685 1.00 96.88 100 TYR A N 1
ATOM 791 C CA . TYR A 1 100 ? 15.306 -2.099 -20.158 1.00 96.88 100 TYR A CA 1
ATOM 792 C C . TYR A 1 100 ? 15.459 -3.605 -20.002 1.00 96.88 100 TYR A C 1
ATOM 794 O O . TYR A 1 100 ? 16.053 -4.245 -20.868 1.00 96.88 100 TYR A O 1
ATOM 802 N N . ILE A 1 101 ? 14.884 -4.168 -18.943 1.00 97.50 101 ILE A N 1
ATOM 803 C CA . ILE A 1 101 ? 14.809 -5.618 -18.729 1.00 97.50 101 ILE A CA 1
ATOM 804 C C . ILE A 1 101 ? 13.371 -5.961 -18.355 1.00 97.50 101 ILE A C 1
ATOM 806 O O . ILE A 1 101 ? 12.756 -5.263 -17.548 1.00 97.50 101 ILE A O 1
ATOM 810 N N . PHE A 1 102 ? 12.833 -7.011 -18.966 1.00 97.94 102 PHE A N 1
ATOM 811 C CA . PHE A 1 102 ? 11.421 -7.351 -18.936 1.00 97.94 102 PHE A CA 1
ATOM 812 C C . PHE A 1 102 ? 11.177 -8.693 -18.251 1.00 97.94 102 PHE A C 1
ATOM 814 O O . PHE A 1 102 ? 11.924 -9.653 -18.417 1.00 97.94 102 PHE A O 1
ATOM 821 N N . GLU A 1 103 ? 10.047 -8.752 -17.560 1.00 97.62 103 GLU A N 1
ATOM 822 C CA . GLU A 1 103 ? 9.390 -9.960 -17.083 1.00 97.62 103 GLU A CA 1
ATOM 823 C C . GLU A 1 103 ? 8.028 -10.042 -17.785 1.00 97.62 103 GLU A C 1
ATOM 825 O O . GLU A 1 103 ? 7.213 -9.129 -17.646 1.00 97.62 103 GLU A O 1
ATOM 830 N N . ILE A 1 104 ? 7.790 -11.089 -18.580 1.00 96.88 104 ILE A N 1
ATOM 831 C CA . ILE A 1 104 ? 6.671 -11.177 -19.533 1.00 96.88 104 ILE A CA 1
ATOM 832 C C . ILE A 1 104 ? 5.744 -12.323 -19.129 1.00 96.88 104 ILE A C 1
ATOM 834 O O . ILE A 1 104 ? 5.965 -13.489 -19.446 1.00 96.88 104 ILE A O 1
ATOM 838 N N . LYS A 1 105 ? 4.670 -12.005 -18.405 1.00 95.25 105 LYS A N 1
ATOM 839 C CA . LYS A 1 105 ? 3.822 -13.010 -17.756 1.00 95.25 105 LYS A CA 1
ATOM 840 C C . LYS A 1 105 ? 2.541 -13.301 -18.530 1.00 95.25 105 LYS A C 1
ATOM 842 O O . LYS A 1 105 ? 1.889 -12.429 -19.105 1.00 95.25 105 LYS A O 1
ATOM 847 N N . SER A 1 106 ? 2.156 -14.577 -18.528 1.00 92.75 106 SER A N 1
ATOM 848 C CA . SER A 1 106 ? 0.922 -15.032 -19.179 1.00 92.75 106 SER A CA 1
ATOM 849 C C . SER A 1 106 ? -0.329 -14.472 -18.501 1.00 92.75 106 SER A C 1
ATOM 851 O O . SER A 1 106 ? -1.223 -13.996 -19.194 1.00 92.75 106 SER A O 1
ATOM 853 N N . THR A 1 107 ? -0.349 -14.484 -17.167 1.00 93.62 107 THR A N 1
ATOM 854 C CA . THR A 1 107 ? -1.400 -13.900 -16.329 1.00 93.62 107 THR A CA 1
ATOM 855 C C . THR A 1 107 ? -0.734 -13.340 -15.080 1.00 93.62 107 THR A C 1
ATOM 857 O O . THR A 1 107 ? -0.105 -14.097 -14.341 1.00 93.62 107 THR A O 1
ATOM 860 N N . SER A 1 108 ? -0.856 -12.036 -14.837 1.00 95.94 108 SER A N 1
ATOM 861 C CA . SER A 1 108 ? -0.345 -11.412 -13.617 1.00 95.94 108 SER A CA 1
ATOM 862 C C . SER A 1 108 ? -1.113 -11.928 -12.404 1.00 95.94 108 SER A C 1
ATOM 864 O O . SER A 1 108 ? -2.339 -11.838 -12.369 1.00 95.94 108 SER A O 1
ATOM 866 N N . ASN A 1 109 ? -0.392 -12.449 -11.415 1.00 95.81 109 ASN A N 1
ATOM 867 C CA . ASN A 1 109 ? -0.934 -12.865 -10.127 1.00 95.81 109 ASN A CA 1
ATOM 868 C C . ASN A 1 109 ? 0.041 -12.485 -8.993 1.00 95.81 109 ASN A C 1
ATOM 870 O O . ASN A 1 109 ? 1.139 -11.980 -9.240 1.00 95.81 109 ASN A O 1
ATOM 874 N N . ALA A 1 110 ? -0.353 -12.708 -7.736 1.00 93.38 110 ALA A N 1
ATOM 875 C CA . ALA A 1 110 ? 0.461 -12.333 -6.576 1.00 93.38 110 ALA A CA 1
ATOM 876 C C . ALA A 1 110 ? 1.835 -13.035 -6.511 1.00 93.38 110 ALA A C 1
ATOM 878 O O . ALA A 1 110 ? 2.796 -12.422 -6.048 1.00 93.38 110 ALA A O 1
ATOM 879 N N . ASN A 1 111 ? 1.942 -14.284 -6.981 1.00 96.50 111 ASN A N 1
ATOM 880 C CA . ASN A 1 111 ? 3.204 -15.025 -7.018 1.00 96.50 111 ASN A CA 1
ATOM 881 C C . ASN A 1 111 ? 4.146 -14.458 -8.087 1.00 96.50 111 ASN A C 1
ATOM 883 O O . ASN A 1 111 ? 5.296 -14.165 -7.776 1.00 96.50 111 ASN A O 1
ATOM 887 N N . GLU A 1 112 ? 3.646 -14.226 -9.306 1.00 97.25 112 GLU A N 1
ATOM 888 C CA . GLU A 1 112 ? 4.460 -13.693 -10.412 1.00 97.25 112 GLU A CA 1
ATOM 889 C C . GLU A 1 112 ? 5.097 -12.343 -10.065 1.00 97.25 112 GLU A C 1
ATOM 891 O O . GLU A 1 112 ? 6.292 -12.145 -10.280 1.00 97.25 112 GLU A O 1
ATOM 896 N N . ILE A 1 113 ? 4.330 -11.435 -9.448 1.00 96.31 113 ILE A N 1
ATOM 897 C CA . ILE A 1 113 ? 4.851 -10.137 -8.996 1.00 96.31 113 ILE A CA 1
ATOM 898 C C . ILE A 1 113 ? 5.977 -10.335 -7.969 1.00 96.31 113 ILE A C 1
ATOM 900 O O . ILE A 1 113 ? 7.013 -9.679 -8.066 1.00 96.31 113 ILE A O 1
ATOM 904 N N . GLN A 1 114 ? 5.827 -11.258 -7.012 1.00 97.00 114 GLN A N 1
ATOM 905 C CA . GLN A 1 114 ? 6.874 -11.549 -6.025 1.00 97.00 114 GLN A CA 1
ATOM 906 C C . GLN A 1 114 ? 8.129 -12.167 -6.662 1.00 97.00 114 GLN A C 1
ATOM 908 O O . GLN A 1 114 ? 9.241 -11.766 -6.313 1.00 97.00 114 GLN A O 1
ATOM 913 N N . THR A 1 115 ? 7.987 -13.099 -7.609 1.00 97.06 115 THR A N 1
ATOM 914 C CA . THR A 1 115 ? 9.135 -13.722 -8.289 1.00 97.06 115 THR A CA 1
ATOM 915 C C . THR A 1 115 ? 9.867 -12.748 -9.210 1.00 97.06 115 THR A C 1
ATOM 917 O O . THR A 1 115 ? 11.098 -12.738 -9.225 1.00 97.06 115 THR A O 1
ATOM 920 N N . SER A 1 116 ? 9.145 -11.868 -9.910 1.00 97.81 116 SER A N 1
ATOM 921 C CA . SER A 1 116 ? 9.753 -10.815 -10.728 1.00 97.81 116 SER A CA 1
ATOM 922 C C . SER A 1 116 ? 10.458 -9.761 -9.865 1.00 97.81 116 SER A C 1
ATOM 924 O O . SER A 1 116 ? 11.575 -9.368 -10.189 1.00 97.81 116 SER A O 1
ATOM 926 N N . ILE A 1 117 ? 9.894 -9.371 -8.710 1.00 96.94 117 ILE A N 1
ATOM 927 C CA . ILE A 1 117 ? 10.601 -8.535 -7.717 1.00 96.94 117 ILE A CA 1
ATOM 928 C C . ILE A 1 117 ? 11.917 -9.200 -7.279 1.00 96.94 117 ILE A C 1
ATOM 930 O O . ILE A 1 117 ? 12.927 -8.511 -7.149 1.00 96.94 117 ILE A O 1
ATOM 934 N N . GLN A 1 118 ? 11.946 -10.519 -7.059 1.00 96.12 118 GLN A N 1
ATOM 935 C CA . GLN A 1 118 ? 13.183 -11.224 -6.696 1.00 96.12 118 GLN A CA 1
ATOM 936 C C . GLN A 1 118 ? 14.226 -11.168 -7.826 1.00 96.12 118 GLN A C 1
ATOM 938 O O . GLN A 1 118 ? 15.335 -10.697 -7.575 1.00 96.12 118 GLN A O 1
ATOM 943 N N . LYS A 1 119 ? 13.860 -11.544 -9.064 1.00 96.19 119 LYS A N 1
ATOM 944 C CA . LYS A 1 119 ? 14.744 -11.447 -10.247 1.00 96.19 119 LYS A CA 1
ATOM 945 C C . LYS A 1 119 ? 15.312 -10.029 -10.437 1.00 96.19 119 LYS A C 1
ATOM 947 O O . LYS A 1 119 ? 16.520 -9.856 -10.583 1.00 96.19 119 LYS A O 1
ATOM 952 N N . PHE A 1 120 ? 14.468 -8.995 -10.394 1.00 96.50 120 PHE A N 1
ATOM 953 C CA . PHE A 1 120 ? 14.917 -7.608 -10.578 1.00 96.50 120 PHE A CA 1
ATOM 954 C C . PHE A 1 120 ? 15.832 -7.111 -9.447 1.00 96.50 120 PHE A C 1
ATOM 956 O O . PHE A 1 120 ? 16.721 -6.298 -9.699 1.00 96.50 120 PHE A O 1
ATOM 963 N N . ASN A 1 121 ? 15.675 -7.601 -8.211 1.00 94.19 121 ASN A N 1
ATOM 964 C CA . ASN A 1 121 ? 16.613 -7.281 -7.129 1.00 94.19 121 ASN A CA 1
ATOM 965 C C . ASN A 1 121 ? 17.997 -7.913 -7.345 1.00 94.19 121 ASN A C 1
ATOM 967 O O . ASN A 1 121 ? 18.993 -7.266 -7.036 1.00 94.19 121 ASN A O 1
ATOM 971 N N . GLU A 1 122 ? 18.087 -9.126 -7.899 1.00 93.62 122 GLU A N 1
ATOM 972 C CA . GLU A 1 122 ? 19.376 -9.744 -8.254 1.00 93.62 122 GLU A CA 1
ATOM 973 C C . GLU A 1 122 ? 20.124 -8.886 -9.285 1.00 93.62 122 GLU A C 1
ATOM 975 O O . GLU A 1 122 ? 21.272 -8.506 -9.059 1.00 93.62 122 GLU A O 1
ATOM 980 N N . ILE A 1 123 ? 19.431 -8.460 -10.344 1.00 93.44 123 ILE A N 1
ATOM 981 C CA . ILE A 1 123 ? 19.968 -7.562 -11.381 1.00 93.44 123 ILE A CA 1
ATOM 982 C C . ILE A 1 123 ? 20.404 -6.209 -10.793 1.00 93.44 123 ILE A C 1
ATOM 984 O O . ILE A 1 123 ? 21.459 -5.680 -11.139 1.00 93.44 123 ILE A O 1
ATOM 988 N N . ARG A 1 124 ? 19.627 -5.638 -9.864 1.00 90.25 124 ARG A N 1
ATOM 989 C CA . ARG A 1 124 ? 19.954 -4.359 -9.204 1.00 90.25 124 ARG A CA 1
ATOM 990 C C . ARG A 1 124 ? 21.138 -4.440 -8.228 1.00 90.25 124 ARG A C 1
ATOM 992 O O . ARG A 1 124 ? 21.629 -3.383 -7.825 1.00 90.25 124 ARG A O 1
ATOM 999 N N . ASN A 1 125 ? 21.611 -5.642 -7.885 1.00 90.69 125 ASN A N 1
ATOM 1000 C CA . ASN A 1 125 ? 22.807 -5.870 -7.064 1.00 90.69 125 ASN A CA 1
ATOM 1001 C C . ASN A 1 125 ? 24.112 -6.006 -7.880 1.00 90.69 125 ASN A C 1
ATOM 1003 O O . ASN A 1 125 ? 25.195 -5.914 -7.285 1.00 90.69 125 ASN A O 1
ATOM 1007 N N . LEU A 1 126 ? 24.017 -6.194 -9.205 1.00 92.25 126 LEU A N 1
ATOM 1008 C CA . LEU A 1 126 ? 25.158 -6.247 -10.130 1.00 92.25 126 LEU A CA 1
ATOM 1009 C C . LEU A 1 126 ? 25.972 -4.939 -10.110 1.00 92.25 126 LEU A C 1
ATOM 1011 O O . LEU A 1 126 ? 25.444 -3.849 -9.851 1.00 92.25 126 LEU A O 1
ATOM 1015 N N . LYS A 1 127 ? 27.280 -5.043 -10.359 1.00 90.06 127 LYS A N 1
ATOM 1016 C CA . LYS A 1 127 ? 28.214 -3.905 -10.362 1.00 90.06 127 LYS A CA 1
ATOM 1017 C C . LYS A 1 127 ? 28.241 -3.187 -11.703 1.00 90.06 127 LYS A C 1
ATOM 1019 O O . LYS A 1 127 ? 28.083 -3.802 -12.740 1.00 90.06 127 LYS A O 1
ATOM 1024 N N . TYR A 1 128 ? 28.525 -1.890 -11.664 1.00 87.62 128 TYR A N 1
ATOM 1025 C CA . TYR A 1 128 ? 28.698 -1.052 -12.851 1.00 87.62 128 TYR A CA 1
ATOM 1026 C C . TYR A 1 128 ? 30.152 -0.590 -12.896 1.00 87.62 128 TYR A C 1
ATOM 1028 O O . TYR A 1 128 ? 30.671 -0.131 -11.873 1.00 87.62 128 TYR A O 1
ATOM 1036 N N . THR A 1 129 ? 30.787 -0.667 -14.060 1.00 84.38 129 THR A N 1
ATOM 1037 C CA . THR A 1 129 ? 32.191 -0.309 -14.265 1.00 84.38 129 THR A CA 1
ATOM 1038 C C . THR A 1 129 ? 32.340 0.712 -15.403 1.00 84.38 129 THR A C 1
ATOM 1040 O O . THR A 1 129 ? 32.044 0.402 -16.554 1.00 84.38 129 THR A O 1
ATOM 1043 N N . PRO A 1 130 ? 32.839 1.938 -15.127 1.00 77.62 130 PRO A N 1
ATOM 1044 C CA . PRO A 1 130 ? 33.160 2.488 -13.806 1.00 77.62 130 PRO A CA 1
ATOM 1045 C C . PRO A 1 130 ? 31.909 2.647 -12.923 1.00 77.62 130 PRO A C 1
ATOM 1047 O O . PRO A 1 130 ? 30.796 2.731 -13.435 1.00 77.62 130 PRO A O 1
ATOM 1050 N N . ASN A 1 131 ? 32.103 2.733 -11.600 1.00 68.62 131 ASN A N 1
ATOM 1051 C CA . ASN A 1 131 ? 31.044 2.728 -10.573 1.00 68.62 131 ASN A CA 1
ATOM 1052 C C . ASN A 1 131 ? 30.140 3.977 -10.623 1.00 68.62 131 ASN A C 1
ATOM 1054 O O . ASN A 1 131 ? 30.255 4.910 -9.827 1.00 68.62 131 ASN A O 1
ATOM 1058 N N . ASN A 1 132 ? 29.251 3.992 -11.612 1.00 62.12 132 ASN A N 1
ATOM 1059 C CA . ASN A 1 132 ? 28.478 5.138 -12.062 1.00 62.12 132 ASN A CA 1
ATOM 1060 C C . ASN A 1 132 ? 26.996 4.750 -12.139 1.00 62.12 132 ASN A C 1
ATOM 1062 O O . ASN A 1 132 ? 26.474 4.421 -13.200 1.00 62.12 132 ASN A O 1
ATOM 1066 N N . LYS A 1 133 ? 26.306 4.804 -10.993 1.00 54.41 133 LYS A N 1
ATOM 1067 C CA . LYS A 1 133 ? 24.908 4.359 -10.782 1.00 54.41 133 LYS A CA 1
ATOM 1068 C C . LYS A 1 133 ? 23.827 5.090 -11.610 1.00 54.41 133 LYS A C 1
ATOM 1070 O O . LYS A 1 133 ? 22.648 5.003 -11.280 1.00 54.41 133 LYS A O 1
ATOM 1075 N N . LYS A 1 134 ? 24.194 5.877 -12.625 1.00 54.12 134 LYS A N 1
ATOM 1076 C CA . LYS A 1 134 ? 23.292 6.805 -13.327 1.00 54.12 134 LYS A CA 1
ATOM 1077 C C . LYS A 1 134 ? 22.302 6.139 -14.285 1.00 54.12 134 LYS A C 1
ATOM 1079 O O . LYS A 1 134 ? 21.312 6.775 -14.629 1.00 54.12 134 LYS A O 1
ATOM 1084 N N . THR A 1 135 ? 22.563 4.903 -14.700 1.00 61.50 135 THR A N 1
ATOM 1085 C CA . THR A 1 135 ? 21.746 4.147 -15.661 1.00 61.50 135 THR A CA 1
ATOM 1086 C C . THR A 1 135 ? 21.601 2.696 -15.205 1.00 61.50 135 THR A C 1
ATOM 1088 O O . THR A 1 135 ? 22.144 1.791 -15.829 1.00 61.50 135 THR A O 1
ATOM 1091 N N . GLN A 1 136 ? 20.885 2.466 -14.097 1.00 80.94 136 GLN A N 1
ATOM 1092 C CA . GLN A 1 136 ? 20.322 1.131 -13.867 1.00 80.94 136 GLN A CA 1
ATOM 1093 C C . GLN A 1 136 ? 19.237 0.862 -14.929 1.00 80.94 136 GLN A C 1
ATOM 1095 O O . GLN A 1 136 ? 18.505 1.798 -15.270 1.00 80.94 136 GLN A O 1
ATOM 1100 N N . PRO A 1 137 ? 19.115 -0.371 -15.455 1.00 91.88 137 PRO A N 1
ATOM 1101 C CA . PRO A 1 137 ? 18.105 -0.705 -16.448 1.00 91.88 137 PRO A CA 1
ATOM 1102 C C . PRO A 1 137 ? 16.706 -0.576 -15.848 1.00 91.88 137 PRO A C 1
ATOM 1104 O O . PRO A 1 137 ? 16.442 -1.000 -14.720 1.00 91.88 137 PRO A O 1
ATOM 1107 N N . ILE A 1 138 ? 15.798 -0.011 -16.636 1.00 94.38 138 ILE A N 1
ATOM 1108 C CA . ILE A 1 138 ? 14.406 0.194 -16.251 1.00 94.38 138 ILE A CA 1
ATOM 1109 C C . ILE A 1 138 ? 13.719 -1.177 -16.232 1.00 94.38 138 ILE A C 1
ATOM 1111 O O . ILE A 1 138 ? 13.636 -1.864 -17.252 1.00 94.38 138 ILE A O 1
ATOM 1115 N N . CYS A 1 139 ? 13.259 -1.589 -15.054 1.00 96.75 139 CYS A N 1
ATOM 1116 C CA . CYS A 1 139 ? 12.690 -2.908 -14.806 1.00 96.75 139 CYS A CA 1
ATOM 1117 C C . CYS A 1 139 ? 11.199 -2.913 -15.183 1.00 96.75 139 CYS A C 1
ATOM 1119 O O . CYS A 1 139 ? 10.402 -2.151 -14.625 1.00 96.75 139 CYS A O 1
ATOM 1121 N N . VAL A 1 140 ? 10.825 -3.755 -16.150 1.00 98.31 140 VAL A N 1
ATOM 1122 C CA . VAL A 1 140 ? 9.505 -3.774 -16.795 1.00 98.31 140 VAL A CA 1
ATOM 1123 C C . VAL A 1 140 ? 8.757 -5.058 -16.473 1.00 98.31 140 VAL A C 1
ATOM 1125 O O . VAL A 1 140 ? 9.171 -6.139 -16.874 1.00 98.31 140 VAL A O 1
ATOM 1128 N N . TYR A 1 141 ? 7.594 -4.951 -15.846 1.00 98.25 141 TYR A N 1
ATOM 1129 C CA . TYR A 1 141 ? 6.680 -6.077 -15.689 1.00 98.25 141 TYR A CA 1
ATOM 1130 C C . TYR A 1 141 ? 5.527 -5.962 -16.695 1.00 98.25 141 TYR A C 1
ATOM 1132 O O . TYR A 1 141 ? 4.728 -5.024 -16.647 1.00 98.25 141 TYR A O 1
ATOM 1140 N N . PHE A 1 142 ? 5.446 -6.909 -17.626 1.00 97.94 142 PHE A N 1
ATOM 1141 C CA . PHE A 1 142 ? 4.412 -6.977 -18.654 1.00 97.94 142 PHE A CA 1
ATOM 1142 C C . PHE A 1 142 ? 3.527 -8.205 -18.427 1.00 97.94 142 PHE A C 1
ATOM 1144 O O . PHE A 1 142 ? 4.049 -9.289 -18.179 1.00 97.94 142 PHE A O 1
ATOM 1151 N N . ALA A 1 143 ? 2.205 -8.089 -18.574 1.00 96.31 143 ALA A N 1
ATOM 1152 C CA . ALA A 1 143 ? 1.339 -9.268 -18.604 1.00 96.31 143 ALA A CA 1
ATOM 1153 C C . ALA A 1 143 ? 0.177 -9.169 -19.595 1.00 96.31 143 ALA A C 1
ATOM 1155 O O . ALA A 1 143 ? -0.446 -8.122 -19.769 1.00 96.31 143 ALA A O 1
ATOM 1156 N N . TYR A 1 144 ? -0.148 -10.311 -20.202 1.00 94.00 144 TYR A N 1
ATOM 1157 C CA . TYR A 1 144 ? -1.230 -10.442 -21.185 1.00 94.00 144 TYR A CA 1
ATOM 1158 C C . TYR A 1 144 ? -2.634 -10.520 -20.569 1.00 94.00 144 TYR A C 1
ATOM 1160 O O . TYR A 1 144 ? -3.618 -10.295 -21.267 1.00 94.00 144 TYR A O 1
ATOM 1168 N N . ALA A 1 145 ? -2.725 -10.854 -19.284 1.00 92.06 145 ALA A N 1
ATOM 1169 C CA . ALA A 1 145 ? -3.964 -10.972 -18.524 1.00 92.06 145 ALA A CA 1
ATOM 1170 C C . ALA A 1 145 ? -3.683 -10.761 -17.027 1.00 92.06 145 ALA A C 1
ATOM 1172 O O . ALA A 1 145 ? -2.528 -10.625 -16.613 1.00 92.06 145 ALA A O 1
ATOM 1173 N N . THR A 1 146 ? -4.725 -10.792 -16.199 1.00 93.50 146 THR A N 1
ATOM 1174 C CA . THR A 1 146 ? -4.617 -10.806 -14.733 1.00 93.50 146 THR A CA 1
ATOM 1175 C C . THR A 1 146 ? -5.794 -11.542 -14.093 1.00 93.50 146 THR A C 1
ATOM 1177 O O . THR A 1 146 ? -6.858 -11.653 -14.701 1.00 93.50 146 THR A O 1
ATOM 1180 N N . ASP A 1 147 ? -5.598 -12.047 -12.878 1.00 93.75 147 ASP A N 1
ATOM 1181 C CA . ASP A 1 147 ? -6.614 -12.704 -12.050 1.00 93.75 147 ASP A CA 1
ATOM 1182 C C . ASP A 1 147 ? -7.477 -11.725 -11.221 1.00 93.75 147 ASP A C 1
ATOM 1184 O O . ASP A 1 147 ? -8.561 -12.108 -10.780 1.00 93.75 147 ASP A O 1
ATOM 1188 N N . ILE A 1 148 ? -7.056 -10.466 -11.020 1.00 83.44 148 ILE A N 1
ATOM 1189 C CA . ILE A 1 148 ? -7.809 -9.499 -10.196 1.00 83.44 148 ILE A CA 1
ATOM 1190 C C . ILE A 1 148 ? -8.852 -8.700 -10.987 1.00 83.44 148 ILE A C 1
ATOM 1192 O O . ILE A 1 148 ? -8.580 -8.078 -12.018 1.00 83.44 148 ILE A O 1
ATOM 1196 N N . THR A 1 149 ? -10.071 -8.653 -10.454 1.00 73.25 149 THR A N 1
ATOM 1197 C CA . THR A 1 149 ? -11.200 -7.875 -10.984 1.00 73.25 149 THR A CA 1
ATOM 1198 C C . THR A 1 149 ? -11.192 -6.432 -10.476 1.00 73.25 149 THR A C 1
ATOM 1200 O O . THR A 1 149 ? -11.168 -5.513 -11.295 1.00 73.25 149 THR A O 1
ATOM 1203 N N . GLU A 1 150 ? -11.173 -6.251 -9.152 1.00 57.88 150 GLU A N 1
ATOM 1204 C CA . GLU A 1 150 ? -11.520 -4.994 -8.460 1.00 57.88 150 GLU A CA 1
ATOM 1205 C C . GLU A 1 150 ? -10.322 -4.143 -8.004 1.00 57.88 150 GLU A C 1
ATOM 1207 O O . GLU A 1 150 ? -10.393 -2.916 -8.029 1.00 57.88 150 GLU A O 1
ATOM 1212 N N . ILE A 1 151 ? -9.219 -4.773 -7.587 1.00 59.56 151 ILE A N 1
ATOM 1213 C CA . ILE A 1 151 ? -8.037 -4.082 -7.039 1.00 59.56 151 ILE A CA 1
ATOM 1214 C C . ILE A 1 151 ? -7.142 -3.563 -8.180 1.00 59.56 151 ILE A C 1
ATOM 1216 O O . ILE A 1 151 ? -7.067 -4.160 -9.256 1.00 59.56 151 ILE A O 1
ATOM 1220 N N . SER A 1 152 ? -6.434 -2.453 -7.950 1.00 76.50 152 SER A N 1
ATOM 1221 C CA . SER A 1 152 ? -5.436 -1.927 -8.892 1.00 76.50 152 SER A CA 1
ATOM 1222 C C . SER A 1 152 ? -4.148 -2.759 -8.883 1.00 76.50 152 SER A C 1
ATOM 1224 O O . SER A 1 152 ? -3.609 -3.071 -7.823 1.00 76.50 152 SER A O 1
ATOM 1226 N N . GLU A 1 153 ? -3.586 -3.048 -10.058 1.00 82.31 153 GLU A N 1
ATOM 1227 C CA . GLU A 1 153 ? -2.299 -3.753 -10.204 1.00 82.31 153 GLU A CA 1
ATOM 1228 C C . GLU A 1 153 ? -1.157 -3.052 -9.466 1.00 82.31 153 GLU A C 1
ATOM 1230 O O . GLU A 1 153 ? -0.355 -3.696 -8.790 1.00 82.31 153 GLU A O 1
ATOM 1235 N N . LEU A 1 154 ? -1.130 -1.717 -9.525 1.00 82.44 154 LEU A N 1
ATOM 1236 C CA . LEU A 1 154 ? -0.142 -0.908 -8.819 1.00 82.44 154 LEU A CA 1
ATOM 1237 C C . LEU A 1 154 ? -0.272 -1.047 -7.292 1.00 82.44 154 LEU A C 1
ATOM 1239 O O . LEU A 1 154 ? 0.726 -1.093 -6.577 1.00 82.44 154 LEU A O 1
ATOM 1243 N N . GLU A 1 155 ? -1.503 -1.162 -6.793 1.00 75.25 155 GLU A N 1
ATOM 1244 C CA . GLU A 1 155 ? -1.779 -1.355 -5.369 1.00 75.25 155 GLU A CA 1
ATOM 1245 C C . GLU A 1 155 ? -1.409 -2.775 -4.923 1.00 75.25 155 GLU A C 1
ATOM 1247 O O . GLU A 1 155 ? -0.803 -2.948 -3.865 1.00 75.25 155 GLU A O 1
ATOM 1252 N N . ARG A 1 156 ? -1.675 -3.788 -5.761 1.00 81.06 156 ARG A N 1
ATOM 1253 C CA . ARG A 1 156 ? -1.195 -5.157 -5.535 1.00 81.06 156 ARG A CA 1
ATOM 1254 C C . ARG A 1 156 ? 0.329 -5.201 -5.445 1.00 81.06 156 ARG A C 1
ATOM 1256 O O . ARG A 1 156 ? 0.860 -5.802 -4.517 1.00 81.06 156 ARG A O 1
ATOM 1263 N N . TYR A 1 157 ? 1.023 -4.547 -6.369 1.00 86.62 157 TYR A N 1
ATOM 1264 C CA . TYR A 1 157 ? 2.480 -4.465 -6.375 1.00 86.62 157 TYR A CA 1
ATOM 1265 C C . TYR A 1 157 ? 3.037 -3.747 -5.130 1.00 86.62 157 TYR A C 1
ATOM 1267 O O . TYR A 1 157 ? 3.942 -4.275 -4.479 1.00 86.62 157 TYR A O 1
ATOM 1275 N N . SER A 1 158 ? 2.444 -2.621 -4.712 1.00 80.75 158 SER A N 1
ATOM 1276 C CA . SER A 1 158 ? 2.895 -1.876 -3.521 1.00 80.75 158 SER A CA 1
ATOM 1277 C C . SER A 1 158 ? 2.787 -2.645 -2.194 1.00 80.75 158 SER A C 1
ATOM 1279 O O . SER A 1 158 ? 3.417 -2.259 -1.213 1.00 80.75 158 SER A O 1
ATOM 1281 N N . ARG A 1 159 ? 2.025 -3.751 -2.151 1.00 81.38 159 ARG A N 1
ATOM 1282 C CA . ARG A 1 159 ? 1.940 -4.650 -0.984 1.00 81.38 159 ARG A CA 1
ATOM 1283 C C . ARG A 1 159 ? 3.147 -5.589 -0.860 1.00 81.38 159 ARG A C 1
ATOM 1285 O O . ARG A 1 159 ? 3.337 -6.172 0.205 1.00 81.38 159 ARG A O 1
ATOM 1292 N N . TYR A 1 160 ? 3.939 -5.761 -1.924 1.00 86.69 160 TYR A N 1
ATOM 1293 C CA . TYR A 1 160 ? 5.056 -6.714 -1.972 1.00 86.69 160 TYR A CA 1
ATOM 1294 C C . TYR A 1 160 ? 6.435 -6.050 -2.075 1.00 86.69 160 TYR A C 1
ATOM 1296 O O . TYR A 1 160 ? 7.403 -6.607 -1.556 1.00 86.69 160 TYR A O 1
ATOM 1304 N N . ASP A 1 161 ? 6.542 -4.858 -2.670 1.00 83.06 161 ASP A N 1
ATOM 1305 C CA . ASP A 1 161 ? 7.795 -4.096 -2.668 1.00 83.06 161 ASP A CA 1
ATOM 1306 C C . ASP A 1 161 ? 7.887 -3.112 -1.490 1.00 83.06 161 ASP A C 1
ATOM 1308 O O . ASP A 1 161 ? 7.235 -2.068 -1.451 1.00 83.06 161 ASP A O 1
ATOM 1312 N N . LYS A 1 162 ? 8.790 -3.418 -0.552 1.00 79.12 162 LYS A N 1
ATOM 1313 C CA . LYS A 1 162 ? 9.104 -2.584 0.620 1.00 79.12 162 LYS A CA 1
ATOM 1314 C C . LYS A 1 162 ? 9.657 -1.199 0.249 1.00 79.12 162 LYS A C 1
ATOM 1316 O O . LYS A 1 162 ? 9.554 -0.277 1.053 1.00 79.12 162 LYS A O 1
ATOM 1321 N N . ASN A 1 163 ? 10.231 -1.045 -0.946 1.00 78.38 163 ASN A N 1
ATOM 1322 C CA . ASN A 1 163 ? 10.836 0.195 -1.436 1.00 78.38 163 ASN A CA 1
ATOM 1323 C C . ASN A 1 163 ? 9.926 0.981 -2.397 1.00 78.38 163 ASN A C 1
ATOM 1325 O O . ASN A 1 163 ? 10.357 2.003 -2.933 1.00 78.38 163 ASN A O 1
ATOM 1329 N N . PHE A 1 164 ? 8.674 0.555 -2.600 1.00 77.25 164 PHE A N 1
ATOM 1330 C CA . PHE A 1 164 ? 7.762 1.086 -3.623 1.00 77.25 164 PHE A CA 1
ATOM 1331 C C . PHE A 1 164 ? 7.666 2.632 -3.673 1.00 77.25 164 PHE A C 1
ATOM 1333 O O . PHE A 1 164 ? 7.573 3.229 -4.746 1.00 77.25 164 PHE A O 1
ATOM 1340 N N . TRP A 1 165 ? 7.723 3.298 -2.512 1.00 64.81 165 TRP A N 1
ATOM 1341 C CA . TRP A 1 165 ? 7.594 4.758 -2.377 1.00 64.81 165 TRP A CA 1
ATOM 1342 C C . TRP A 1 165 ? 8.912 5.547 -2.481 1.00 64.81 165 TRP A C 1
ATOM 1344 O O . TRP A 1 165 ? 8.879 6.784 -2.523 1.00 64.81 165 TRP A O 1
ATOM 1354 N N . THR A 1 166 ? 10.062 4.870 -2.475 1.00 70.12 166 THR A N 1
ATOM 1355 C CA . THR A 1 166 ? 11.406 5.467 -2.333 1.00 70.12 166 THR A CA 1
ATOM 1356 C C . THR A 1 166 ? 12.341 5.094 -3.485 1.00 70.12 166 THR A C 1
ATOM 1358 O O . THR A 1 166 ? 13.033 5.960 -4.026 1.00 70.12 166 THR A O 1
ATOM 1361 N N . ASN A 1 167 ? 12.346 3.820 -3.874 1.00 79.06 167 ASN A N 1
ATOM 1362 C CA . ASN A 1 167 ? 13.107 3.261 -4.985 1.00 79.06 167 ASN A CA 1
ATOM 1363 C C . ASN A 1 167 ? 12.453 1.937 -5.440 1.00 79.06 167 ASN A C 1
ATOM 1365 O O . ASN A 1 167 ? 12.996 0.871 -5.131 1.00 79.06 167 ASN A O 1
ATOM 1369 N N . PRO A 1 168 ? 11.285 1.989 -6.113 1.00 86.94 168 PRO A N 1
ATOM 1370 C CA . PRO A 1 168 ? 10.542 0.795 -6.506 1.00 86.94 168 PRO A CA 1
ATOM 1371 C C . PRO A 1 168 ? 11.401 -0.147 -7.355 1.00 86.94 168 PRO A C 1
ATOM 1373 O O . PRO A 1 168 ? 12.218 0.317 -8.149 1.00 86.94 168 PRO A O 1
ATOM 1376 N N . VAL A 1 169 ? 11.239 -1.457 -7.171 1.00 94.38 169 VAL A N 1
ATOM 1377 C CA . VAL A 1 169 ? 12.015 -2.521 -7.838 1.00 94.38 169 VAL A CA 1
ATOM 1378 C C . VAL A 1 169 ? 11.623 -2.688 -9.308 1.00 94.38 169 VAL A C 1
ATOM 1380 O O . VAL A 1 169 ? 12.484 -2.860 -10.162 1.00 94.38 169 VAL A O 1
ATOM 1383 N N . ILE A 1 170 ? 10.324 -2.622 -9.585 1.00 96.06 170 ILE A N 1
ATOM 1384 C CA . ILE A 1 170 ? 9.720 -2.525 -10.913 1.00 96.06 170 ILE A CA 1
ATOM 1385 C C . ILE A 1 170 ? 9.428 -1.045 -11.176 1.00 96.06 170 ILE A C 1
ATOM 1387 O O . ILE A 1 170 ? 8.727 -0.404 -10.389 1.00 96.06 170 ILE A O 1
ATOM 1391 N N . ASP A 1 171 ? 9.941 -0.519 -12.285 1.00 94.56 171 ASP A N 1
ATOM 1392 C CA . ASP A 1 171 ? 9.815 0.888 -12.680 1.00 94.56 171 ASP A CA 1
ATOM 1393 C C . ASP A 1 171 ? 8.636 1.119 -13.642 1.00 94.56 171 ASP A C 1
ATOM 1395 O O . ASP A 1 171 ? 8.088 2.222 -13.715 1.00 94.56 171 ASP A O 1
ATOM 1399 N N . VAL A 1 172 ? 8.245 0.077 -14.387 1.00 96.25 172 VAL A N 1
ATOM 1400 C CA . VAL A 1 172 ? 7.177 0.094 -15.397 1.00 96.25 172 VAL A CA 1
ATOM 1401 C C . VAL A 1 172 ? 6.307 -1.157 -15.281 1.00 96.25 172 VAL A C 1
ATOM 1403 O O . VAL A 1 172 ? 6.822 -2.269 -15.213 1.00 96.25 172 VAL A O 1
ATOM 1406 N N . ILE A 1 173 ? 4.985 -0.985 -15.333 1.00 96.00 173 ILE A N 1
ATOM 1407 C CA . ILE A 1 173 ? 3.999 -2.074 -15.348 1.00 96.00 173 ILE A CA 1
ATOM 1408 C C . ILE A 1 173 ? 3.054 -1.874 -16.537 1.00 96.00 173 ILE A C 1
ATOM 1410 O O . ILE A 1 173 ? 2.458 -0.809 -16.671 1.00 96.00 173 ILE A O 1
ATOM 1414 N N . CYS A 1 174 ? 2.859 -2.885 -17.384 1.00 95.88 174 CYS A N 1
ATOM 1415 C CA . CYS A 1 174 ? 1.847 -2.854 -18.445 1.00 95.88 174 CYS A CA 1
ATOM 1416 C C . CYS A 1 174 ? 1.045 -4.158 -18.457 1.00 95.88 174 CYS A C 1
ATOM 1418 O O . CYS A 1 174 ? 1.606 -5.240 -18.609 1.00 95.88 174 CYS A O 1
ATOM 1420 N N . ILE A 1 175 ? -0.269 -4.051 -18.264 1.00 94.62 175 ILE A N 1
ATOM 1421 C CA . ILE A 1 175 ? -1.188 -5.184 -18.127 1.00 94.62 175 ILE A CA 1
ATOM 1422 C C . ILE A 1 175 ? -2.327 -4.970 -19.124 1.00 94.62 175 ILE A C 1
ATOM 1424 O O . ILE A 1 175 ? -3.117 -4.031 -18.970 1.00 94.62 175 ILE A O 1
ATOM 1428 N N . ILE A 1 176 ? -2.390 -5.820 -20.151 1.00 92.62 176 ILE A N 1
ATOM 1429 C CA . ILE A 1 176 ? -3.360 -5.689 -21.248 1.00 92.62 176 ILE A CA 1
ATOM 1430 C C . ILE A 1 176 ? -4.790 -5.735 -20.687 1.00 92.62 176 ILE A C 1
ATOM 1432 O O . ILE A 1 176 ? -5.109 -6.563 -19.831 1.00 92.62 176 ILE A O 1
ATOM 1436 N N . GLY A 1 177 ? -5.648 -4.812 -21.127 1.00 88.38 177 GLY A N 1
ATOM 1437 C CA . GLY A 1 177 ? -7.029 -4.694 -20.648 1.00 88.38 177 GLY A CA 1
ATOM 1438 C C . GLY A 1 177 ? -7.178 -4.069 -19.252 1.00 88.38 177 GLY A C 1
ATOM 1439 O O . GLY A 1 177 ? -8.295 -3.977 -18.740 1.00 88.38 177 GLY A O 1
ATOM 1440 N N . LYS A 1 178 ? -6.081 -3.627 -18.617 1.00 86.69 178 LYS A N 1
ATOM 1441 C CA . LYS A 1 178 ? -6.095 -2.898 -17.333 1.00 86.69 178 LYS A CA 1
ATOM 1442 C C . LYS A 1 178 ? -5.406 -1.535 -17.430 1.00 86.69 178 LYS A C 1
ATOM 1444 O O . LYS A 1 178 ? -6.010 -0.530 -17.052 1.00 86.69 178 LYS A O 1
ATOM 1449 N N . GLY A 1 179 ? -4.186 -1.477 -17.968 1.00 87.19 179 GLY A N 1
ATOM 1450 C CA . GLY A 1 179 ? -3.482 -0.214 -18.197 1.00 87.19 179 GLY A CA 1
ATOM 1451 C C . GLY A 1 179 ? -1.955 -0.298 -18.217 1.00 87.19 179 GLY A C 1
ATOM 1452 O O . GLY A 1 179 ? -1.352 -1.371 -18.184 1.00 87.19 179 GLY A O 1
ATOM 1453 N N . TYR A 1 180 ? -1.336 0.878 -18.269 1.00 87.81 180 TYR A N 1
ATOM 1454 C CA . TYR A 1 180 ? 0.108 1.099 -18.294 1.00 87.81 180 TYR A CA 1
ATOM 1455 C C . TYR A 1 180 ? 0.499 2.129 -17.229 1.00 87.81 180 TYR A C 1
ATOM 1457 O O . TYR A 1 180 ? 0.126 3.305 -17.296 1.00 87.81 180 TYR A O 1
ATOM 1465 N N . TRP A 1 181 ? 1.277 1.677 -16.251 1.00 89.25 181 TRP A N 1
ATOM 1466 C CA . TRP A 1 181 ? 1.862 2.480 -15.189 1.00 89.25 181 TRP A CA 1
ATOM 1467 C C . TRP A 1 181 ? 3.366 2.624 -15.403 1.00 89.25 181 TRP A C 1
ATOM 1469 O O . TRP A 1 181 ? 4.046 1.684 -15.813 1.00 89.25 181 TRP A O 1
ATOM 1479 N N . TYR A 1 182 ? 3.905 3.783 -15.053 1.00 86.12 182 TYR A N 1
ATOM 1480 C CA . TYR A 1 182 ? 5.346 3.992 -14.972 1.00 86.12 182 TYR A CA 1
ATOM 1481 C C . TYR A 1 182 ? 5.666 4.949 -13.830 1.00 86.12 182 TYR A C 1
ATOM 1483 O O . TYR A 1 182 ? 4.876 5.849 -13.523 1.00 86.12 182 TYR A O 1
ATOM 1491 N N . CYS A 1 183 ? 6.820 4.755 -13.201 1.00 81.88 183 CYS A N 1
ATOM 1492 C CA . CYS A 1 183 ? 7.327 5.669 -12.194 1.00 81.88 183 CYS A CA 1
ATOM 1493 C C . CYS A 1 183 ? 8.312 6.669 -12.815 1.00 81.88 183 CYS A C 1
ATOM 1495 O O . CYS A 1 183 ? 9.021 6.365 -13.776 1.00 81.88 183 CYS A O 1
ATOM 1497 N N . GLN A 1 184 ? 8.360 7.882 -12.270 1.00 73.44 184 GLN A N 1
ATOM 1498 C CA . GLN A 1 184 ? 9.432 8.843 -12.525 1.00 73.44 184 GLN A CA 1
ATOM 1499 C C . GLN A 1 184 ? 9.890 9.460 -11.210 1.00 73.44 184 GLN A C 1
ATOM 1501 O O . GLN A 1 184 ? 9.136 9.532 -10.237 1.00 73.44 184 GLN A O 1
ATOM 1506 N N . ARG A 1 185 ? 11.133 9.937 -11.187 1.00 69.38 185 ARG A N 1
ATOM 1507 C CA . ARG A 1 185 ? 11.613 10.812 -10.120 1.00 69.38 185 ARG A CA 1
ATOM 1508 C C . ARG A 1 185 ? 11.157 12.242 -10.402 1.00 69.38 185 ARG A C 1
ATOM 1510 O O . ARG A 1 185 ? 11.295 12.716 -11.526 1.00 69.38 185 ARG A O 1
ATOM 1517 N N . ASP A 1 186 ? 10.657 12.917 -9.371 1.00 61.06 186 ASP A N 1
ATOM 1518 C CA . ASP A 1 186 ? 10.440 14.367 -9.378 1.00 61.06 186 ASP A CA 1
ATOM 1519 C C . ASP A 1 186 ? 11.743 15.120 -9.732 1.00 61.06 186 ASP A C 1
ATOM 1521 O O . ASP A 1 186 ? 12.842 14.578 -9.594 1.00 61.06 186 ASP A O 1
ATOM 1525 N N . GLN A 1 187 ? 11.638 16.385 -10.146 1.00 52.59 187 GLN A N 1
ATOM 1526 C CA . GLN A 1 187 ? 12.765 17.229 -10.568 1.00 52.59 187 GLN A CA 1
ATOM 1527 C C . GLN A 1 187 ? 13.875 17.313 -9.502 1.00 52.59 187 GLN A C 1
ATOM 1529 O O . GLN A 1 187 ? 15.058 17.340 -9.836 1.00 52.59 187 GLN A O 1
ATOM 1534 N N . ASN A 1 188 ? 13.504 17.260 -8.217 1.00 52.75 188 ASN A N 1
ATOM 1535 C CA . ASN A 1 188 ? 14.432 17.254 -7.078 1.00 52.75 188 ASN A CA 1
ATOM 1536 C C . ASN A 1 188 ? 14.997 15.858 -6.729 1.00 52.75 188 ASN A C 1
ATOM 1538 O O . ASN A 1 188 ? 15.681 15.700 -5.722 1.00 52.75 188 ASN A O 1
ATOM 1542 N N . GLN A 1 189 ? 14.662 14.824 -7.506 1.00 57.34 189 GLN A N 1
ATOM 1543 C CA . GLN A 1 189 ? 15.007 13.398 -7.362 1.00 57.34 189 GLN A CA 1
ATOM 1544 C C . GLN A 1 189 ? 14.554 12.679 -6.069 1.00 57.34 189 GLN A C 1
ATOM 1546 O O . GLN A 1 189 ? 14.694 11.455 -5.969 1.00 57.34 189 GLN A O 1
ATOM 1551 N N . GLN A 1 190 ? 13.957 13.403 -5.114 1.00 50.81 190 GLN A N 1
ATOM 1552 C CA . GLN A 1 190 ? 13.556 12.914 -3.784 1.00 50.81 190 GLN A CA 1
ATOM 1553 C C . GLN A 1 190 ? 12.207 12.172 -3.733 1.00 50.81 190 GLN A C 1
ATOM 1555 O O . GLN A 1 190 ? 11.971 11.401 -2.800 1.00 50.81 190 GLN A O 1
ATOM 1560 N N . ARG A 1 191 ? 11.298 12.393 -4.693 1.00 56.81 191 ARG A N 1
ATOM 1561 C CA . ARG A 1 191 ? 9.977 11.735 -4.734 1.00 56.81 191 ARG A CA 1
ATOM 1562 C C . ARG A 1 191 ? 9.849 10.853 -5.974 1.00 56.81 191 ARG A C 1
ATOM 1564 O O . ARG A 1 191 ? 10.278 11.244 -7.054 1.00 56.81 191 ARG A O 1
ATOM 1571 N N . ILE A 1 192 ? 9.251 9.677 -5.794 1.00 66.00 192 ILE A N 1
ATOM 1572 C CA . ILE A 1 192 ? 8.786 8.795 -6.868 1.00 66.00 192 ILE A CA 1
ATOM 1573 C C . ILE A 1 192 ? 7.322 9.147 -7.138 1.00 66.00 192 ILE A C 1
ATOM 1575 O O . ILE A 1 192 ? 6.520 9.160 -6.204 1.00 66.00 192 ILE A O 1
ATOM 1579 N N . ILE A 1 193 ? 6.989 9.430 -8.394 1.00 65.44 193 ILE A N 1
ATOM 1580 C CA . ILE A 1 193 ? 5.639 9.736 -8.871 1.00 65.44 193 ILE A CA 1
ATOM 1581 C C . ILE A 1 193 ? 5.212 8.614 -9.814 1.00 65.44 193 ILE A C 1
ATOM 1583 O O . ILE A 1 193 ? 5.924 8.311 -10.771 1.00 65.44 193 ILE A O 1
ATOM 1587 N N . TRP A 1 194 ? 4.049 8.015 -9.559 1.00 75.12 194 TRP A N 1
ATOM 1588 C CA . TRP A 1 194 ? 3.450 7.009 -10.434 1.00 75.12 194 TRP A CA 1
ATOM 1589 C C . TRP A 1 194 ? 2.402 7.633 -11.360 1.00 75.12 194 TRP A C 1
ATOM 1591 O O . TRP A 1 194 ? 1.457 8.298 -10.923 1.00 75.12 194 TRP A O 1
ATOM 1601 N N . TYR A 1 195 ? 2.569 7.384 -12.654 1.00 72.69 195 TYR A N 1
ATOM 1602 C CA . TYR A 1 195 ? 1.642 7.766 -13.713 1.00 72.69 195 TYR A CA 1
ATOM 1603 C C . TYR A 1 195 ? 0.764 6.568 -14.074 1.00 72.69 195 TYR A C 1
ATOM 1605 O O . TYR A 1 195 ? 1.211 5.426 -13.950 1.00 72.69 195 TYR A O 1
ATOM 1613 N N . PHE A 1 196 ? -0.479 6.806 -14.502 1.00 77.38 196 PHE A N 1
ATOM 1614 C CA . PHE A 1 196 ? -1.414 5.739 -14.855 1.00 77.38 196 PHE A CA 1
ATOM 1615 C C . PHE A 1 196 ? -2.179 6.056 -16.136 1.00 77.38 196 PHE A C 1
ATOM 1617 O O . PHE A 1 196 ? -3.023 6.945 -16.190 1.00 77.38 196 PHE A O 1
ATOM 1624 N N . ASN A 1 197 ? -1.937 5.236 -17.147 1.00 74.75 197 ASN A N 1
ATOM 1625 C CA . ASN A 1 197 ? -2.678 5.235 -18.389 1.00 74.75 197 ASN A CA 1
ATOM 1626 C C . ASN A 1 197 ? -3.680 4.087 -18.327 1.00 74.75 197 ASN A C 1
ATOM 1628 O O . ASN A 1 197 ? -3.295 2.915 -18.336 1.00 74.75 197 ASN A O 1
ATOM 1632 N N . LYS A 1 198 ? -4.961 4.422 -18.222 1.00 76.31 198 LYS A N 1
ATOM 1633 C CA . LYS A 1 198 ? -6.051 3.448 -18.188 1.00 76.31 198 LYS A CA 1
ATOM 1634 C C . LYS A 1 198 ? -6.124 2.676 -19.513 1.00 76.31 198 LYS A C 1
ATOM 1636 O O . LYS A 1 198 ? -5.847 3.242 -20.568 1.00 76.31 198 LYS A O 1
ATOM 1641 N N . SER A 1 199 ? -6.509 1.400 -19.460 1.00 80.62 199 SER A N 1
ATOM 1642 C CA . SER A 1 199 ? -6.850 0.663 -20.680 1.00 80.62 199 SER A CA 1
ATOM 1643 C C . SER A 1 199 ? -8.129 1.204 -21.326 1.00 80.62 199 SER A C 1
ATOM 1645 O O . SER A 1 199 ? -9.103 1.552 -20.651 1.00 80.62 199 SER A O 1
ATOM 1647 N N . GLU A 1 200 ? -8.088 1.276 -22.650 1.00 76.12 200 GLU A N 1
ATOM 1648 C CA . GLU A 1 200 ? -9.055 1.923 -23.537 1.00 76.12 200 GLU A CA 1
ATOM 1649 C C . GLU A 1 200 ? -9.353 0.994 -24.733 1.00 76.12 200 GLU A C 1
ATOM 1651 O O . GLU A 1 200 ? -8.819 -0.116 -24.844 1.00 76.12 200 GLU A O 1
ATOM 1656 N N . LYS A 1 201 ? -10.203 1.436 -25.669 1.00 75.50 201 LYS A N 1
ATOM 1657 C CA . LYS A 1 201 ? -10.462 0.683 -26.911 1.00 75.50 201 LYS A CA 1
ATOM 1658 C C . LYS A 1 201 ? -9.159 0.372 -27.661 1.00 75.50 201 LYS A C 1
ATOM 1660 O O . LYS A 1 201 ? -8.208 1.147 -27.635 1.00 75.50 201 LYS A O 1
ATOM 1665 N N . ASP A 1 202 ? -9.142 -0.774 -28.343 1.00 78.19 202 ASP A N 1
ATOM 1666 C CA . ASP A 1 202 ? -7.979 -1.305 -29.072 1.00 78.19 202 ASP A CA 1
ATOM 1667 C C . ASP A 1 202 ? -6.709 -1.566 -28.225 1.00 78.19 202 ASP A C 1
ATOM 1669 O O . ASP A 1 202 ? -5.656 -1.851 -28.794 1.00 78.19 202 ASP A O 1
ATOM 1673 N N . ASN A 1 203 ? -6.811 -1.591 -26.887 1.00 85.94 203 ASN A N 1
ATOM 1674 C CA . ASN A 1 203 ? -5.699 -1.845 -25.951 1.00 85.94 203 ASN A CA 1
ATOM 1675 C C . ASN A 1 203 ? -4.603 -0.767 -26.052 1.00 85.94 203 ASN A C 1
ATOM 1677 O O . ASN A 1 203 ? -3.399 -1.036 -26.140 1.00 85.94 203 ASN A O 1
ATOM 1681 N N . TYR A 1 204 ? -5.053 0.488 -26.093 1.00 81.00 204 TYR A N 1
ATOM 1682 C CA . TYR A 1 204 ? -4.228 1.676 -26.301 1.00 81.00 204 TYR A CA 1
ATOM 1683 C C . TYR A 1 204 ? -3.085 1.835 -25.283 1.00 81.00 204 TYR A C 1
ATOM 1685 O O . TYR A 1 204 ? -2.045 2.415 -25.607 1.00 81.00 204 TYR A O 1
ATOM 1693 N N . GLU A 1 205 ? -3.224 1.267 -24.081 1.00 88.06 205 GLU A N 1
ATOM 1694 C CA . GLU A 1 205 ? -2.179 1.232 -23.057 1.00 88.06 205 GLU A CA 1
ATOM 1695 C C . GLU A 1 205 ? -0.874 0.594 -23.558 1.00 88.06 205 GLU A C 1
ATOM 1697 O O . GLU A 1 205 ? 0.205 1.059 -23.196 1.00 88.06 205 GLU A O 1
ATOM 1702 N N . VAL A 1 206 ? -0.957 -0.395 -24.458 1.00 91.56 206 VAL A N 1
ATOM 1703 C CA . VAL A 1 206 ? 0.213 -1.041 -25.073 1.00 91.56 206 VAL A CA 1
ATOM 1704 C C . VAL A 1 206 ? 0.912 -0.077 -26.040 1.00 91.56 206 VAL A C 1
ATOM 1706 O O . VAL A 1 206 ? 2.139 -0.023 -26.095 1.00 91.56 206 VAL A O 1
ATOM 1709 N N . GLY A 1 207 ? 0.150 0.750 -26.763 1.00 89.38 207 GLY A N 1
ATOM 1710 C CA . GLY A 1 207 ? 0.688 1.783 -27.654 1.00 89.38 207 GLY A CA 1
ATOM 1711 C C . GLY A 1 207 ? 1.350 2.939 -26.901 1.00 89.38 207 GLY A C 1
ATOM 1712 O O . GLY A 1 207 ? 2.389 3.444 -27.340 1.00 89.38 207 GLY A O 1
ATOM 1713 N N . LEU A 1 208 ? 0.793 3.318 -25.747 1.00 87.25 208 LEU A N 1
ATOM 1714 C CA . LEU A 1 208 ? 1.393 4.276 -24.814 1.00 87.25 208 LEU A CA 1
ATOM 1715 C C . LEU A 1 208 ? 2.693 3.729 -24.207 1.00 87.25 208 LEU A C 1
ATOM 1717 O O . LEU A 1 208 ? 3.704 4.427 -24.226 1.00 87.25 208 LEU A O 1
ATOM 1721 N N . PHE A 1 209 ? 2.684 2.474 -23.755 1.00 92.69 209 PHE A N 1
ATOM 1722 C CA . PHE A 1 209 ? 3.840 1.748 -23.219 1.00 92.69 209 PHE A CA 1
ATOM 1723 C C . PHE A 1 209 ? 5.009 1.681 -24.213 1.00 92.69 209 PHE A C 1
ATOM 1725 O O . PHE A 1 209 ? 6.108 2.149 -23.907 1.00 92.69 209 PHE A O 1
ATOM 1732 N N . LEU A 1 210 ? 4.751 1.190 -25.432 1.00 92.19 210 LEU A N 1
ATOM 1733 C CA . LEU A 1 210 ? 5.732 1.147 -26.523 1.00 92.19 210 LEU A CA 1
ATOM 1734 C C . LEU A 1 210 ? 6.298 2.545 -26.814 1.00 92.19 210 LEU A C 1
ATOM 1736 O O . LEU A 1 210 ? 7.512 2.736 -26.862 1.00 92.19 210 LEU A O 1
ATOM 1740 N N . SER A 1 211 ? 5.419 3.542 -26.958 1.00 89.00 211 SER A N 1
ATOM 1741 C CA . SER A 1 211 ? 5.825 4.915 -27.273 1.00 89.00 211 SER A CA 1
ATOM 1742 C C . SER A 1 211 ? 6.628 5.576 -26.149 1.00 89.00 211 SER A C 1
ATOM 1744 O O . SER A 1 211 ? 7.534 6.356 -26.438 1.00 89.00 211 SER A O 1
ATOM 1746 N N . GLY A 1 212 ? 6.322 5.272 -24.884 1.00 88.12 212 GLY A N 1
ATOM 1747 C CA . GLY A 1 212 ? 7.074 5.740 -23.719 1.00 88.12 212 GLY A CA 1
ATOM 1748 C C . GLY A 1 212 ? 8.513 5.234 -23.740 1.00 88.12 212 GLY A C 1
ATOM 1749 O O . GLY A 1 212 ? 9.442 6.036 -23.683 1.00 88.12 212 GLY A O 1
ATOM 1750 N N . ILE A 1 213 ? 8.694 3.924 -23.932 1.00 92.50 213 ILE A N 1
ATOM 1751 C CA . ILE A 1 213 ? 10.015 3.287 -24.033 1.00 92.50 213 ILE A CA 1
ATOM 1752 C C . ILE A 1 213 ? 10.829 3.882 -25.192 1.00 92.50 213 ILE A C 1
ATOM 1754 O O . ILE A 1 213 ? 11.975 4.286 -25.003 1.00 92.50 213 ILE A O 1
ATOM 1758 N N . ILE A 1 214 ? 10.230 4.019 -26.379 1.00 91.12 214 ILE A N 1
ATOM 1759 C CA . ILE A 1 214 ? 10.923 4.558 -27.562 1.00 91.12 214 ILE A CA 1
ATOM 1760 C C . ILE A 1 214 ? 11.332 6.029 -27.365 1.00 91.12 214 ILE A C 1
ATOM 1762 O O . ILE A 1 214 ? 12.447 6.393 -27.736 1.00 91.12 214 ILE A O 1
ATOM 1766 N N . ASN A 1 215 ? 10.480 6.860 -26.747 1.00 87.62 215 ASN A N 1
ATOM 1767 C CA . ASN A 1 215 ? 10.806 8.254 -26.408 1.00 87.62 215 ASN A CA 1
ATOM 1768 C C . ASN A 1 215 ? 11.990 8.361 -25.424 1.00 87.62 215 ASN A C 1
ATOM 1770 O O . ASN A 1 215 ? 12.815 9.266 -25.552 1.00 87.62 215 ASN A O 1
ATOM 1774 N N . THR A 1 216 ? 12.085 7.453 -24.445 1.00 88.75 216 THR A N 1
ATOM 1775 C CA . THR A 1 216 ? 13.215 7.410 -23.502 1.00 88.75 216 THR A CA 1
ATOM 1776 C C . THR A 1 216 ? 14.504 6.971 -24.199 1.00 88.75 216 THR A C 1
ATOM 1778 O O . THR A 1 216 ? 15.524 7.642 -24.055 1.00 88.75 216 THR A O 1
ATOM 1781 N N . LEU A 1 217 ? 14.464 5.906 -25.008 1.00 89.81 217 LEU A N 1
ATOM 1782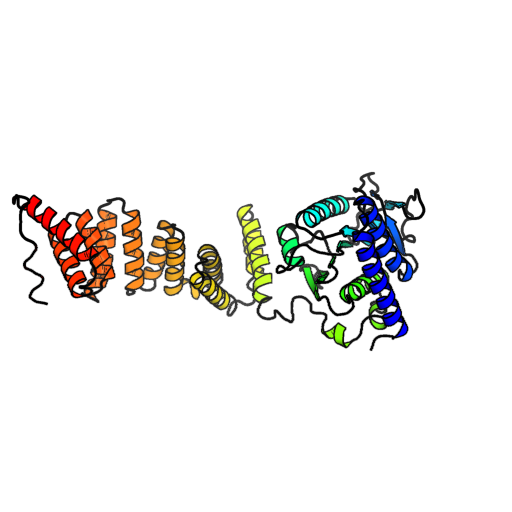 C CA . LEU A 1 217 ? 15.635 5.398 -25.739 1.00 89.81 217 LEU A CA 1
ATOM 1783 C C . LEU A 1 217 ? 16.195 6.412 -26.746 1.00 89.81 217 LEU A C 1
ATOM 1785 O O . LEU A 1 217 ? 17.411 6.555 -26.870 1.00 89.81 217 LEU A O 1
ATOM 1789 N N . SER A 1 218 ? 15.322 7.143 -27.445 1.00 84.50 218 SER A N 1
ATOM 1790 C CA . SER A 1 218 ? 15.725 8.200 -28.381 1.00 84.50 218 SER A CA 1
ATOM 1791 C C . SER A 1 218 ? 16.223 9.476 -27.690 1.00 84.50 218 SER A C 1
ATOM 1793 O O . SER A 1 218 ? 16.746 10.359 -28.369 1.00 84.50 218 SER A O 1
ATOM 1795 N N . SER A 1 219 ? 16.017 9.616 -26.371 1.00 74.94 219 SER A N 1
ATOM 1796 C CA . SER A 1 219 ? 16.177 10.867 -25.607 1.00 74.94 219 SER A CA 1
ATOM 1797 C C . SER A 1 219 ? 15.393 12.067 -26.174 1.00 74.94 219 SER A C 1
ATOM 1799 O O . SER A 1 219 ? 15.665 13.219 -25.833 1.00 74.94 219 SER A O 1
ATOM 1801 N N . VAL A 1 220 ? 14.408 11.817 -27.044 1.00 70.81 220 VAL A N 1
ATOM 1802 C CA . VAL A 1 220 ? 13.634 12.834 -27.760 1.00 70.81 220 VAL A CA 1
ATOM 1803 C C . VAL A 1 220 ? 12.174 12.392 -27.804 1.00 70.81 220 VAL A C 1
ATOM 1805 O O . VAL A 1 220 ? 11.807 11.468 -28.532 1.00 70.81 220 VAL A O 1
ATOM 1808 N N . ASN A 1 221 ? 11.317 13.114 -27.076 1.00 68.75 221 ASN A N 1
ATOM 1809 C CA . ASN A 1 221 ? 9.889 12.815 -26.875 1.00 68.75 221 ASN A CA 1
ATOM 1810 C C . ASN A 1 221 ? 9.002 13.010 -28.132 1.00 68.75 221 ASN A C 1
ATOM 1812 O O . ASN A 1 221 ? 7.861 13.453 -28.019 1.00 68.75 221 ASN A O 1
ATOM 1816 N N . GLN A 1 222 ? 9.510 12.738 -29.337 1.00 79.12 222 GLN A N 1
ATOM 1817 C CA . GLN A 1 222 ? 8.823 12.967 -30.612 1.00 79.12 222 GLN A CA 1
ATOM 1818 C C . GLN A 1 222 ? 8.018 11.768 -31.118 1.00 79.12 222 GLN A C 1
ATOM 1820 O O . GLN A 1 222 ? 6.961 11.993 -31.704 1.00 79.12 222 GLN A O 1
ATOM 1825 N N . PHE A 1 223 ? 8.452 10.518 -30.901 1.00 82.06 223 PHE A N 1
ATOM 1826 C CA . PHE A 1 223 ? 7.760 9.336 -31.448 1.00 82.06 223 PHE A CA 1
ATOM 1827 C C . PHE A 1 223 ? 6.294 9.297 -30.995 1.00 82.06 223 PHE A C 1
ATOM 1829 O O . PHE A 1 223 ? 5.380 9.166 -31.811 1.00 82.06 223 PHE A O 1
ATOM 1836 N N . GLY A 1 224 ? 6.064 9.595 -29.713 1.00 78.00 224 GLY A N 1
ATOM 1837 C CA . GLY A 1 224 ? 4.725 9.741 -29.146 1.00 78.00 224 GLY A CA 1
ATOM 1838 C C . GLY A 1 224 ? 3.852 10.852 -29.753 1.00 78.00 224 GLY A C 1
ATOM 1839 O O . GLY A 1 224 ? 2.678 10.914 -29.423 1.00 78.00 224 GLY A O 1
ATOM 1840 N N . TYR A 1 225 ? 4.342 11.764 -30.602 1.00 79.25 225 TYR A N 1
ATOM 1841 C CA . TYR A 1 225 ? 3.492 12.704 -31.367 1.00 79.25 225 TYR A CA 1
ATOM 1842 C C . TYR A 1 225 ? 3.035 12.149 -32.719 1.00 79.25 225 TYR A C 1
ATOM 1844 O O . TYR A 1 225 ? 2.040 12.628 -33.259 1.00 79.25 225 TYR A O 1
ATOM 1852 N N . TYR A 1 226 ? 3.701 11.118 -33.239 1.00 81.69 226 TYR A N 1
ATOM 1853 C CA . TYR A 1 226 ? 3.274 10.434 -34.458 1.00 81.69 226 TYR A CA 1
ATOM 1854 C C . TYR A 1 226 ? 2.251 9.332 -34.170 1.00 81.69 226 TYR A C 1
ATOM 1856 O O . TYR A 1 226 ? 1.385 9.094 -35.009 1.00 81.69 226 TYR A O 1
ATOM 1864 N N . THR A 1 227 ? 2.320 8.690 -33.000 1.00 80.19 227 THR A N 1
ATOM 1865 C CA . THR A 1 227 ? 1.490 7.527 -32.641 1.00 80.19 227 THR A CA 1
ATOM 1866 C C . THR A 1 227 ? 0.257 7.860 -31.794 1.00 80.19 227 THR A C 1
ATOM 1868 O O . THR A 1 227 ? -0.822 7.352 -32.097 1.00 80.19 227 THR A O 1
ATOM 1871 N N . ILE A 1 228 ? 0.403 8.708 -30.767 1.00 72.56 228 ILE A N 1
ATOM 1872 C CA . ILE A 1 228 ? -0.604 8.990 -29.724 1.00 72.56 228 ILE A CA 1
ATOM 1873 C C . ILE A 1 228 ? -1.347 10.292 -30.049 1.00 72.56 228 ILE A C 1
ATOM 1875 O O . ILE A 1 228 ? -0.699 11.322 -30.261 1.00 72.56 228 ILE A O 1
ATOM 1879 N N . ASP A 1 229 ? -2.686 10.296 -30.041 1.00 67.62 229 ASP A N 1
ATOM 1880 C CA . ASP A 1 229 ? -3.440 11.532 -30.303 1.00 67.62 229 ASP A CA 1
ATOM 1881 C C . ASP A 1 229 ? -3.507 12.476 -29.087 1.00 67.62 229 ASP A C 1
ATOM 1883 O O . ASP A 1 229 ? -3.491 12.056 -27.932 1.00 67.62 229 ASP A O 1
ATOM 1887 N N . ASN A 1 230 ? -3.576 13.778 -29.364 1.00 58.59 230 ASN A N 1
ATOM 1888 C CA . ASN A 1 230 ? -3.442 14.877 -28.412 1.00 58.59 230 ASN A CA 1
ATOM 1889 C C . ASN A 1 230 ? -4.566 14.933 -27.375 1.00 58.59 230 ASN A C 1
ATOM 1891 O O . ASN A 1 230 ? -4.336 15.451 -26.287 1.00 58.59 230 ASN A O 1
ATOM 1895 N N . ASP A 1 231 ? -5.756 14.429 -27.695 1.00 54.06 231 ASP A N 1
ATOM 1896 C CA . ASP A 1 231 ? -6.854 14.381 -26.730 1.00 54.06 231 ASP A CA 1
ATOM 1897 C C . ASP A 1 231 ? -6.638 13.257 -25.715 1.00 54.06 231 ASP A C 1
ATOM 1899 O O . ASP A 1 231 ? -6.682 13.515 -24.517 1.00 54.06 231 ASP A O 1
ATOM 1903 N N . ILE A 1 232 ? -6.183 12.081 -26.157 1.00 52.66 232 ILE A N 1
ATOM 1904 C CA . ILE A 1 232 ? -5.785 11.012 -25.230 1.00 52.66 232 ILE A CA 1
ATOM 1905 C C . ILE A 1 232 ? -4.510 11.408 -24.456 1.00 52.66 232 ILE A C 1
ATOM 1907 O O . ILE A 1 232 ? -4.344 11.026 -23.304 1.00 52.66 232 ILE A O 1
ATOM 1911 N N . LYS A 1 233 ? -3.638 12.274 -25.007 1.00 50.78 233 LYS A N 1
ATOM 1912 C CA . LYS A 1 233 ? -2.541 12.902 -24.232 1.00 50.78 233 LYS A CA 1
ATOM 1913 C C . LYS A 1 233 ? -3.014 13.807 -23.092 1.00 50.78 233 LYS A C 1
ATOM 1915 O O . LYS A 1 233 ? -2.245 14.015 -22.160 1.00 50.78 233 LYS A O 1
ATOM 1920 N N . ARG A 1 234 ? -4.232 14.355 -23.156 1.00 43.28 234 ARG A N 1
ATOM 1921 C CA . ARG A 1 234 ? -4.851 15.106 -22.046 1.00 43.28 234 ARG A CA 1
ATOM 1922 C C . ARG A 1 234 ? -5.463 14.168 -21.005 1.00 43.28 234 ARG A C 1
ATOM 1924 O O . ARG A 1 234 ? -5.551 14.540 -19.843 1.00 43.28 234 ARG A O 1
ATOM 1931 N N . GLU A 1 235 ? -5.818 12.952 -21.411 1.00 41.34 235 GLU A N 1
ATOM 1932 C CA . GLU A 1 235 ? -6.276 11.865 -20.536 1.00 41.34 235 GLU A CA 1
ATOM 1933 C C . GLU A 1 235 ? -5.116 11.061 -19.911 1.00 41.34 235 GLU A C 1
ATOM 1935 O O . GLU A 1 235 ? -5.364 10.157 -19.110 1.00 41.34 235 GLU A O 1
ATOM 1940 N N . ILE A 1 236 ? -3.849 11.414 -20.199 1.00 42.75 236 ILE A N 1
ATOM 1941 C CA . ILE A 1 236 ? -2.670 10.927 -19.457 1.00 42.75 236 ILE A CA 1
ATOM 1942 C C . ILE A 1 236 ? -2.685 11.545 -18.057 1.00 42.75 236 ILE A C 1
ATOM 1944 O O . ILE A 1 236 ? -1.996 12.516 -17.736 1.00 42.75 236 ILE A O 1
ATOM 1948 N N . ALA A 1 237 ? -3.491 10.936 -17.199 1.00 37.19 237 ALA A N 1
ATOM 1949 C CA . ALA A 1 237 ? -3.461 11.173 -15.781 1.00 37.19 237 ALA A CA 1
ATOM 1950 C C . ALA A 1 237 ? -2.133 10.638 -15.209 1.00 37.19 237 ALA A C 1
ATOM 1952 O O . ALA A 1 237 ? -1.877 9.434 -15.123 1.00 37.19 237 ALA A O 1
ATOM 1953 N N . ALA A 1 238 ? -1.310 11.537 -14.670 1.00 37.59 238 ALA A N 1
ATOM 1954 C CA . ALA A 1 238 ? -0.620 11.172 -13.436 1.00 37.59 238 ALA A CA 1
ATOM 1955 C C . ALA A 1 238 ? -1.679 10.714 -12.407 1.00 37.59 238 ALA A C 1
ATOM 1957 O O . ALA A 1 238 ? -2.832 11.147 -12.503 1.00 37.59 238 ALA A O 1
ATOM 1958 N N . TYR A 1 239 ? -1.336 9.904 -11.396 1.00 36.47 239 TYR A N 1
ATOM 1959 C CA . TYR A 1 239 ? -2.292 9.480 -10.347 1.00 36.47 239 TYR A CA 1
ATOM 1960 C C . TYR A 1 239 ? -2.641 10.629 -9.358 1.00 36.47 239 TYR A C 1
ATOM 1962 O O . TYR A 1 239 ? -2.674 10.474 -8.142 1.00 36.47 239 TYR A O 1
ATOM 1970 N N . ILE A 1 240 ? -2.850 11.821 -9.915 1.00 35.19 240 ILE A N 1
ATOM 1971 C CA . ILE A 1 240 ? -2.863 13.147 -9.309 1.00 35.19 240 ILE A CA 1
ATOM 1972 C C . ILE A 1 240 ? -4.193 13.840 -9.641 1.00 35.19 240 ILE A C 1
ATOM 1974 O O . ILE A 1 240 ? -4.882 14.298 -8.735 1.00 35.19 240 ILE A O 1
ATOM 1978 N N . ASP A 1 241 ? -4.614 13.885 -10.913 1.00 32.16 241 ASP A N 1
ATOM 1979 C CA . ASP A 1 241 ? -5.645 14.859 -11.324 1.00 32.16 241 ASP A CA 1
ATOM 1980 C C . ASP A 1 241 ? -7.110 14.419 -11.132 1.00 32.16 241 ASP A C 1
ATOM 1982 O O . ASP A 1 241 ? -8.000 15.262 -11.081 1.00 32.16 241 ASP A O 1
ATOM 1986 N N . ILE A 1 242 ? -7.366 13.124 -10.909 1.00 30.27 242 ILE A N 1
ATOM 1987 C CA . ILE A 1 242 ? -8.665 12.616 -10.401 1.00 30.27 242 ILE A CA 1
ATOM 1988 C C . ILE A 1 242 ? -8.638 12.479 -8.859 1.00 30.27 242 ILE A C 1
ATOM 1990 O O . ILE A 1 242 ? -9.648 12.189 -8.226 1.00 30.27 242 ILE A O 1
ATOM 1994 N N . LYS A 1 243 ? -7.482 12.717 -8.220 1.00 32.59 243 LYS A N 1
ATOM 1995 C CA . LYS A 1 243 ? -7.261 12.543 -6.774 1.00 32.59 243 LYS A CA 1
ATOM 1996 C C . LYS A 1 243 ? -6.630 13.770 -6.103 1.00 32.59 243 LYS A C 1
ATOM 1998 O O . LYS A 1 243 ? -5.893 13.635 -5.129 1.00 32.59 243 LYS A O 1
ATOM 2003 N N . LYS A 1 244 ? -6.982 14.982 -6.549 1.00 32.31 244 LYS A N 1
ATOM 2004 C CA . LYS A 1 244 ? -6.563 16.242 -5.898 1.00 32.31 244 LYS A CA 1
ATOM 2005 C C . LYS A 1 244 ? -6.936 16.325 -4.409 1.00 32.31 244 LYS A C 1
ATOM 2007 O O . LYS A 1 244 ? -6.211 16.956 -3.650 1.00 32.31 244 LYS A O 1
ATOM 2012 N N . GLU A 1 245 ? -7.983 15.621 -3.984 1.00 30.41 245 GLU A N 1
ATOM 2013 C CA . GLU A 1 245 ? -8.385 15.488 -2.573 1.00 30.41 245 GLU A CA 1
ATOM 2014 C C . GLU A 1 245 ? -7.576 14.431 -1.787 1.00 30.41 245 GLU A C 1
ATOM 2016 O O . GLU A 1 245 ? -7.606 14.431 -0.563 1.00 30.41 245 GLU A O 1
ATOM 2021 N N . LEU A 1 246 ? -6.822 13.548 -2.460 1.00 30.45 246 LEU A N 1
ATOM 2022 C CA . LEU A 1 246 ? -6.191 12.357 -1.859 1.00 30.45 246 LEU A CA 1
ATOM 2023 C C . LEU A 1 246 ? -4.646 12.346 -1.940 1.00 30.45 246 LEU A C 1
ATOM 2025 O O . LEU A 1 246 ? -3.990 11.531 -1.293 1.00 30.45 246 LEU A O 1
ATOM 2029 N N . ILE A 1 247 ? -4.032 13.273 -2.686 1.00 34.12 247 ILE A N 1
ATOM 2030 C CA . ILE A 1 247 ? -2.564 13.477 -2.684 1.00 34.12 247 ILE A CA 1
ATOM 2031 C C . ILE A 1 247 ? -2.082 13.961 -1.309 1.00 34.12 247 ILE A C 1
ATOM 2033 O O . ILE A 1 247 ? -1.052 13.496 -0.819 1.00 34.12 247 ILE A O 1
ATOM 2037 N N . ILE A 1 248 ? -2.854 14.855 -0.677 1.00 33.94 248 ILE A N 1
ATOM 2038 C CA . ILE A 1 248 ? -2.597 15.399 0.669 1.00 33.94 248 ILE A CA 1
ATOM 2039 C C . ILE A 1 248 ? -2.461 14.256 1.689 1.00 33.94 248 ILE A C 1
ATOM 2041 O O . ILE A 1 248 ? -1.631 14.311 2.594 1.00 33.94 248 ILE A O 1
ATOM 2045 N N . THR A 1 249 ? -3.230 13.184 1.496 1.00 37.03 249 THR A N 1
ATOM 2046 C CA . THR A 1 249 ? -3.199 11.964 2.303 1.00 37.03 249 THR A CA 1
ATOM 2047 C C . THR A 1 249 ? -1.925 11.140 2.074 1.00 37.03 249 THR A C 1
ATOM 2049 O O . THR A 1 249 ? -1.321 10.652 3.028 1.00 37.03 249 THR A O 1
ATOM 2052 N N . PHE A 1 250 ? -1.494 10.971 0.818 1.00 36.69 250 PHE A N 1
ATOM 2053 C CA . PHE A 1 250 ? -0.484 9.964 0.473 1.00 36.69 250 PHE A CA 1
ATOM 2054 C C . PHE A 1 250 ? 0.962 10.371 0.790 1.00 36.69 250 PHE A C 1
ATOM 2056 O O . PHE A 1 250 ? 1.717 9.556 1.328 1.00 36.69 250 PHE A O 1
ATOM 2063 N N . ASP A 1 251 ? 1.359 11.620 0.520 1.00 40.84 251 ASP A N 1
ATOM 2064 C CA . ASP A 1 251 ? 2.716 12.078 0.869 1.00 40.84 251 ASP A CA 1
ATOM 2065 C C . ASP A 1 251 ? 2.916 12.130 2.399 1.00 40.84 251 ASP A C 1
ATOM 2067 O O . ASP A 1 251 ? 4.001 11.816 2.887 1.00 40.84 251 ASP A O 1
ATOM 2071 N N . LYS A 1 252 ? 1.867 12.425 3.184 1.00 44.31 252 LYS A N 1
ATOM 2072 C CA . LYS A 1 252 ? 1.947 12.416 4.657 1.00 44.31 252 LYS A CA 1
ATOM 2073 C C . LYS A 1 252 ? 2.097 10.994 5.218 1.00 44.31 252 LYS A C 1
ATOM 2075 O O . LYS A 1 252 ? 3.022 10.768 5.994 1.00 44.31 252 LYS A O 1
ATOM 2080 N N . ILE A 1 253 ? 1.320 10.007 4.747 1.00 42.38 253 ILE A N 1
ATOM 2081 C CA . ILE A 1 253 ? 1.486 8.577 5.120 1.00 42.38 253 ILE A CA 1
ATOM 2082 C C . ILE A 1 253 ? 2.915 8.070 4.834 1.00 42.38 253 ILE A C 1
ATOM 2084 O O . ILE A 1 253 ? 3.474 7.275 5.595 1.00 42.38 253 ILE A O 1
ATOM 2088 N N . LYS A 1 254 ? 3.545 8.550 3.757 1.00 42.72 254 LYS A N 1
ATOM 2089 C CA . LYS A 1 254 ? 4.938 8.226 3.422 1.00 42.72 254 LYS A CA 1
ATOM 2090 C C . LYS A 1 254 ? 5.940 8.779 4.448 1.00 42.72 254 LYS A C 1
ATOM 2092 O O . LYS A 1 254 ? 6.864 8.059 4.831 1.00 42.72 254 LYS A O 1
ATOM 2097 N N . PHE A 1 255 ? 5.761 10.014 4.922 1.00 44.00 255 PHE A N 1
ATOM 2098 C CA . PHE A 1 255 ? 6.616 10.588 5.969 1.00 44.00 255 PHE A CA 1
ATOM 2099 C C . PHE A 1 255 ? 6.336 10.003 7.366 1.00 44.00 255 PHE A C 1
ATOM 2101 O O . PHE A 1 255 ? 7.309 9.755 8.081 1.00 44.00 255 PHE A O 1
ATOM 2108 N N . LEU A 1 256 ? 5.077 9.677 7.715 1.00 40.66 256 LEU A N 1
ATOM 2109 C CA . LEU A 1 256 ? 4.725 8.902 8.923 1.00 40.66 256 LEU A CA 1
ATOM 2110 C C . LEU A 1 256 ? 5.590 7.644 9.026 1.00 40.66 256 LEU A C 1
ATOM 2112 O O . LEU A 1 256 ? 6.346 7.466 9.978 1.00 40.66 256 LEU A O 1
ATOM 2116 N N . ASN A 1 257 ? 5.478 6.771 8.022 1.00 40.81 257 ASN A N 1
ATOM 2117 C CA . ASN A 1 257 ? 6.074 5.440 8.066 1.00 40.81 257 ASN A CA 1
ATOM 2118 C C . ASN A 1 257 ? 7.608 5.502 8.088 1.00 40.81 257 ASN A C 1
ATOM 2120 O O . ASN A 1 257 ? 8.240 4.719 8.790 1.00 40.81 257 ASN A O 1
ATOM 2124 N N . SER A 1 258 ? 8.208 6.469 7.386 1.00 42.25 258 SER A N 1
ATOM 2125 C CA . SER A 1 258 ? 9.657 6.706 7.429 1.00 42.25 258 SER A CA 1
ATOM 2126 C C . SER A 1 258 ? 10.120 7.252 8.793 1.00 42.25 258 SER A C 1
ATOM 2128 O O . SER A 1 258 ? 11.127 6.807 9.342 1.00 42.25 258 SER A O 1
ATOM 2130 N N . GLY A 1 259 ? 9.353 8.170 9.392 1.00 42.19 259 GLY A N 1
ATOM 2131 C CA . GLY A 1 259 ? 9.621 8.709 10.726 1.00 42.19 259 GLY A CA 1
ATOM 2132 C C . GLY A 1 259 ? 9.524 7.651 11.827 1.00 42.19 259 GLY A C 1
ATOM 2133 O O . GLY A 1 259 ? 10.459 7.482 12.612 1.00 42.19 259 GLY A O 1
ATOM 2134 N N . LEU A 1 260 ? 8.429 6.886 11.833 1.00 42.34 260 LEU A N 1
ATOM 2135 C CA . LEU A 1 260 ? 8.198 5.759 12.740 1.00 42.34 260 LEU A CA 1
ATOM 2136 C C . LEU A 1 260 ? 9.281 4.682 12.591 1.00 42.34 260 LEU A C 1
ATOM 2138 O O . LEU A 1 260 ? 9.795 4.204 13.599 1.00 42.34 260 LEU A O 1
ATOM 2142 N N . TYR A 1 261 ? 9.698 4.361 11.362 1.00 42.06 261 TYR A N 1
ATOM 2143 C CA . TYR A 1 261 ? 10.804 3.436 11.102 1.00 42.06 261 TYR A CA 1
ATOM 2144 C C . TYR A 1 261 ? 12.128 3.913 11.724 1.00 42.06 261 TYR A C 1
ATOM 2146 O O . TYR A 1 261 ? 12.841 3.120 12.340 1.00 42.06 261 TYR A O 1
ATOM 2154 N N . HIS A 1 262 ? 12.461 5.205 11.636 1.00 39.50 262 HIS A N 1
ATOM 2155 C CA . HIS A 1 262 ? 13.661 5.738 12.291 1.00 39.50 262 HIS A CA 1
ATOM 2156 C C . HIS A 1 262 ? 13.558 5.739 13.826 1.00 39.50 262 HIS A C 1
ATOM 2158 O O . HIS A 1 262 ? 14.555 5.459 14.490 1.00 39.50 262 HIS A O 1
ATOM 2164 N N . ILE A 1 263 ? 12.372 5.987 14.392 1.00 37.44 263 ILE A N 1
ATOM 2165 C CA . ILE A 1 263 ? 12.124 5.936 15.846 1.00 37.44 263 ILE A CA 1
ATOM 2166 C C . ILE A 1 263 ? 12.217 4.496 16.375 1.00 37.44 263 ILE A C 1
ATOM 2168 O O . ILE A 1 263 ? 12.897 4.258 17.371 1.00 37.44 263 ILE A O 1
ATOM 2172 N N . GLN A 1 264 ? 11.620 3.520 15.683 1.00 37.53 264 GLN A N 1
ATOM 2173 C CA . GLN A 1 264 ? 11.698 2.092 16.032 1.00 37.53 264 GLN A CA 1
ATOM 2174 C C . GLN A 1 264 ? 13.134 1.544 15.986 1.00 37.53 264 GLN A C 1
ATOM 2176 O O . GLN A 1 264 ? 13.465 0.629 16.733 1.00 37.53 264 GLN A O 1
ATOM 2181 N N . ASN A 1 265 ? 14.002 2.136 15.159 1.00 38.88 265 ASN A N 1
ATOM 2182 C CA . ASN A 1 265 ? 15.434 1.832 15.099 1.00 38.88 265 ASN A CA 1
ATOM 2183 C C . ASN A 1 265 ? 16.297 2.770 15.981 1.00 38.88 265 ASN A C 1
ATOM 2185 O O . ASN A 1 265 ? 17.496 2.912 15.747 1.00 38.88 265 ASN A O 1
ATOM 2189 N N . GLY A 1 266 ? 15.701 3.440 16.978 1.00 35.31 266 GLY A N 1
ATOM 2190 C CA . GLY A 1 266 ? 16.402 4.246 17.990 1.00 35.31 266 GLY A CA 1
ATOM 2191 C C . GLY A 1 266 ? 17.049 5.544 17.486 1.00 35.31 266 GLY A C 1
ATOM 2192 O O . GLY A 1 266 ? 17.800 6.186 18.218 1.00 35.31 266 GLY A O 1
ATOM 2193 N N . ASN A 1 267 ? 16.785 5.956 16.244 1.00 36.91 267 ASN A N 1
ATOM 2194 C CA . ASN A 1 267 ? 17.468 7.065 15.577 1.00 36.91 267 ASN A CA 1
ATOM 2195 C C . ASN A 1 267 ? 16.605 8.343 15.598 1.00 36.91 267 ASN A C 1
ATOM 2197 O O . ASN A 1 267 ? 16.204 8.895 14.569 1.00 36.91 267 ASN A O 1
ATOM 2201 N N . PHE A 1 268 ? 16.264 8.768 16.819 1.00 34.50 268 PHE A N 1
ATOM 2202 C CA . PHE A 1 268 ? 15.189 9.721 17.116 1.00 34.50 268 PHE A CA 1
ATOM 2203 C C . PHE A 1 268 ? 15.302 11.065 16.385 1.00 34.50 268 PHE A C 1
ATOM 2205 O O . PHE A 1 268 ? 14.308 11.540 15.842 1.00 34.50 268 PHE A O 1
ATOM 2212 N N . THR A 1 269 ? 16.491 11.671 16.306 1.00 35.06 269 THR A N 1
ATOM 2213 C CA . THR A 1 269 ? 16.700 12.954 15.605 1.00 35.06 269 THR A CA 1
ATOM 2214 C C . THR A 1 269 ? 16.368 12.867 14.116 1.00 35.06 269 THR A C 1
ATOM 2216 O O . THR A 1 269 ? 15.723 13.769 13.585 1.00 35.06 269 THR A O 1
ATOM 2219 N N . CYS A 1 270 ? 16.728 11.767 13.446 1.00 37.03 270 CYS A N 1
ATOM 2220 C CA . CYS A 1 270 ? 16.344 11.535 12.051 1.00 37.03 270 CYS A CA 1
ATOM 2221 C C . CYS A 1 270 ? 14.845 11.232 11.913 1.00 37.03 270 CYS A C 1
ATOM 2223 O O . CYS A 1 270 ? 14.234 11.661 10.936 1.00 37.03 270 CYS A O 1
ATOM 2225 N N . GLY A 1 271 ? 14.240 10.571 12.905 1.00 33.28 271 GLY A N 1
ATOM 2226 C CA . GLY A 1 271 ? 12.792 10.368 12.991 1.00 33.28 271 GLY A CA 1
ATOM 2227 C C . GLY A 1 271 ? 12.024 11.688 13.049 1.00 33.28 271 GLY A C 1
ATOM 2228 O O . GLY A 1 271 ? 11.233 11.974 12.153 1.00 33.28 271 GLY A O 1
ATOM 2229 N N . PHE A 1 272 ? 12.315 12.541 14.034 1.00 39.91 272 PHE A N 1
ATOM 2230 C CA . PHE A 1 272 ? 11.637 13.830 14.212 1.00 39.91 272 PHE A CA 1
ATOM 2231 C C . PHE A 1 272 ? 11.850 14.801 13.036 1.00 39.91 272 PHE A C 1
ATOM 2233 O O . PHE A 1 272 ? 10.907 15.478 12.636 1.00 39.91 272 PHE A O 1
ATOM 2240 N N . VAL A 1 273 ? 13.043 14.837 12.425 1.00 40.69 273 VAL A N 1
ATOM 2241 C CA . VAL A 1 273 ? 13.317 15.671 11.230 1.00 40.69 273 VAL A CA 1
ATOM 2242 C C . VAL A 1 273 ? 12.684 15.102 9.948 1.00 40.69 273 VAL A C 1
ATOM 2244 O O . VAL A 1 273 ? 12.446 15.839 8.990 1.00 40.69 273 VAL A O 1
ATOM 2247 N N . THR A 1 274 ? 12.385 13.801 9.909 1.00 40.44 274 THR A N 1
ATOM 2248 C CA . THR A 1 274 ? 11.620 13.184 8.812 1.00 40.44 274 THR A CA 1
ATOM 2249 C C . THR A 1 274 ? 10.124 13.419 8.977 1.00 40.44 274 THR A C 1
ATOM 2251 O O . THR A 1 274 ? 9.459 13.757 8.001 1.00 40.44 274 THR A O 1
ATOM 2254 N N . LEU A 1 275 ? 9.613 13.320 10.210 1.00 42.00 275 LEU A N 1
ATOM 2255 C CA . LEU A 1 275 ? 8.232 13.668 10.541 1.00 42.00 275 LEU A CA 1
ATOM 2256 C C . LEU A 1 275 ? 7.952 15.147 10.264 1.00 42.00 275 LEU A C 1
ATOM 2258 O O . LEU A 1 275 ? 6.964 15.442 9.605 1.00 42.00 275 LEU A O 1
ATOM 2262 N N . SER A 1 276 ? 8.831 16.076 10.663 1.00 40.28 276 SER A N 1
ATOM 2263 C CA . SER A 1 276 ? 8.581 17.519 10.496 1.00 40.28 276 SER A CA 1
ATOM 2264 C C . SER A 1 276 ? 8.399 17.970 9.040 1.00 40.28 276 SER A C 1
ATOM 2266 O O . SER A 1 276 ? 7.685 18.938 8.781 1.00 40.28 276 SER A O 1
ATOM 2268 N N . LYS A 1 277 ? 8.950 17.225 8.073 1.00 41.72 277 LYS A N 1
ATOM 2269 C CA . LYS A 1 277 ? 8.769 17.464 6.629 1.00 41.72 277 LYS A CA 1
ATOM 2270 C C . LYS A 1 277 ? 7.412 17.009 6.074 1.00 41.72 277 LYS A C 1
ATOM 2272 O O . LYS A 1 277 ? 7.095 17.332 4.933 1.00 41.72 277 LYS A O 1
ATOM 2277 N N . ALA A 1 278 ? 6.587 16.324 6.869 1.00 44.62 278 ALA A N 1
ATOM 2278 C CA . ALA A 1 278 ? 5.185 16.045 6.544 1.00 44.62 278 ALA A CA 1
ATOM 2279 C C . ALA A 1 278 ? 4.254 17.257 6.767 1.00 44.62 278 ALA A C 1
ATOM 2281 O O . ALA A 1 278 ? 3.094 17.228 6.356 1.00 44.62 278 ALA A O 1
ATOM 2282 N N . ILE A 1 279 ? 4.730 18.296 7.468 1.00 42.25 279 ILE A N 1
ATOM 2283 C CA . ILE A 1 279 ? 3.883 19.203 8.264 1.00 42.25 279 ILE A CA 1
ATOM 2284 C C . ILE A 1 279 ? 3.822 20.637 7.677 1.00 42.25 279 ILE A C 1
ATOM 2286 O O . ILE A 1 279 ? 3.325 21.564 8.309 1.00 42.25 279 ILE A O 1
ATOM 2290 N N . GLU A 1 280 ? 4.275 20.860 6.439 1.00 41.44 280 GLU A N 1
ATOM 2291 C CA . GLU A 1 280 ? 4.371 22.213 5.843 1.00 41.44 280 GLU A CA 1
ATOM 2292 C C . GLU A 1 280 ? 3.024 22.884 5.469 1.00 41.44 280 GLU A C 1
ATOM 2294 O O . GLU A 1 280 ? 3.011 24.005 4.970 1.00 41.44 280 GLU A O 1
ATOM 2299 N N . THR A 1 281 ? 1.874 22.252 5.747 1.00 41.66 281 THR A N 1
ATOM 2300 C CA . THR A 1 281 ? 0.523 22.838 5.560 1.00 41.66 281 THR A CA 1
ATOM 2301 C C . THR A 1 281 ? -0.421 22.554 6.745 1.00 41.66 281 THR A C 1
ATOM 2303 O O . THR A 1 281 ? -1.533 22.056 6.568 1.00 41.66 281 THR A O 1
ATOM 2306 N N . LYS A 1 282 ? 0.028 22.871 7.973 1.00 45.91 282 LYS A N 1
ATOM 2307 C CA . LYS A 1 282 ? -0.657 22.565 9.253 1.00 45.91 282 LYS A CA 1
ATOM 2308 C C . LYS A 1 282 ? -2.182 22.739 9.251 1.00 45.91 282 LYS A C 1
ATOM 2310 O O . LYS A 1 282 ? -2.904 21.752 9.327 1.00 45.91 282 LYS A O 1
ATOM 2315 N N . GLU A 1 283 ? -2.654 23.976 9.100 1.00 42.69 283 GLU A N 1
ATOM 2316 C CA . GLU A 1 283 ? -3.994 24.445 9.511 1.00 42.69 283 GLU A CA 1
ATOM 2317 C C . GLU A 1 283 ? -5.199 23.751 8.832 1.00 42.69 283 GLU A C 1
ATOM 2319 O O . GLU A 1 283 ? -6.336 23.897 9.271 1.00 42.69 283 GLU A O 1
ATOM 2324 N N . LYS A 1 284 ? -4.973 22.982 7.756 1.00 47.47 284 LYS A N 1
ATOM 2325 C CA . LYS A 1 284 ? -5.995 22.130 7.109 1.00 47.47 284 LYS A CA 1
ATOM 2326 C C . LYS A 1 284 ? -5.668 20.631 7.134 1.00 47.47 284 LYS A C 1
ATOM 2328 O O . LYS A 1 284 ? -6.553 19.819 6.877 1.00 47.47 284 LYS A O 1
ATOM 2333 N N . TYR A 1 285 ? -4.425 20.249 7.439 1.00 54.03 285 TYR A N 1
ATOM 2334 C CA . TYR A 1 285 ? -3.972 18.854 7.457 1.00 54.03 285 TYR A CA 1
ATOM 2335 C C . TYR A 1 285 ? -4.514 18.073 8.669 1.00 54.03 285 TYR A C 1
ATOM 2337 O O . TYR A 1 285 ? -4.673 16.857 8.579 1.00 54.03 285 TYR A O 1
ATOM 2345 N N . SER A 1 286 ? -4.791 18.720 9.800 1.00 55.16 286 SER A N 1
ATOM 2346 C CA . SER A 1 286 ? -5.202 18.023 11.033 1.00 55.16 286 SER A CA 1
ATOM 2347 C C . SER A 1 286 ? -6.719 17.813 11.123 1.00 55.16 286 SER A C 1
ATOM 2349 O O . SER A 1 286 ? -7.161 16.725 11.483 1.00 55.16 286 SER A O 1
ATOM 2351 N N . ALA A 1 287 ? -7.524 18.793 10.690 1.00 56.50 287 ALA A N 1
ATOM 2352 C CA . ALA A 1 287 ? -8.983 18.662 10.604 1.00 56.50 287 ALA A CA 1
ATOM 2353 C C . ALA A 1 287 ? -9.409 17.471 9.721 1.00 56.50 287 ALA A C 1
ATOM 2355 O O . ALA A 1 287 ? -10.190 16.630 10.155 1.00 56.50 287 ALA A O 1
ATOM 2356 N N . PHE A 1 288 ? -8.798 17.326 8.538 1.00 57.09 288 PHE A N 1
ATOM 2357 C CA . PHE A 1 288 ? -9.048 16.198 7.632 1.00 57.09 288 PHE A CA 1
ATOM 2358 C C . PHE A 1 288 ? -8.740 14.826 8.264 1.00 57.09 288 PHE A C 1
ATOM 2360 O O . PHE A 1 288 ? -9.455 13.857 8.015 1.00 57.09 288 PHE A O 1
ATOM 2367 N N . LEU A 1 289 ? -7.700 14.724 9.105 1.00 60.38 289 LEU A N 1
ATOM 2368 C CA . LEU A 1 289 ? -7.399 13.478 9.820 1.00 60.38 289 LEU A CA 1
ATOM 2369 C C . LEU A 1 289 ? -8.453 13.138 10.877 1.00 60.38 289 LEU A C 1
ATOM 2371 O O . LEU A 1 289 ? -8.753 11.961 11.068 1.00 60.38 289 LEU A O 1
ATOM 2375 N N . LEU A 1 290 ? -9.018 14.145 11.549 1.00 67.25 290 LEU A N 1
ATOM 2376 C CA . LEU A 1 290 ? -10.114 13.945 12.496 1.00 67.25 290 LEU A CA 1
ATOM 2377 C C . LEU A 1 290 ? -11.390 13.516 11.768 1.00 67.25 290 LEU A C 1
ATOM 2379 O O . LEU A 1 290 ? -12.029 12.562 12.201 1.00 67.25 290 LEU A O 1
ATOM 2383 N N . ASP A 1 291 ? -11.718 14.147 10.638 1.00 65.06 291 ASP A N 1
ATOM 2384 C CA . ASP A 1 291 ? -12.878 13.778 9.823 1.00 65.06 291 ASP A CA 1
ATOM 2385 C C . ASP A 1 291 ? -12.770 12.337 9.293 1.00 65.06 291 ASP A C 1
ATOM 2387 O O . ASP A 1 291 ? -13.720 11.560 9.439 1.00 65.06 291 ASP A O 1
ATOM 2391 N N . GLU A 1 292 ? -11.609 11.923 8.765 1.00 69.75 292 GLU A N 1
ATOM 2392 C CA . GLU A 1 292 ? -11.408 10.527 8.352 1.00 69.75 292 GLU A CA 1
ATOM 2393 C C . GLU A 1 292 ? -11.329 9.555 9.539 1.00 69.75 292 GLU A C 1
ATOM 2395 O O . GLU A 1 292 ? -11.914 8.474 9.492 1.00 69.75 292 GLU A O 1
ATOM 2400 N N . GLY A 1 293 ? -10.707 9.947 10.653 1.00 70.44 293 GLY A N 1
ATOM 2401 C CA . GLY A 1 293 ? -10.717 9.172 11.894 1.00 70.44 293 GLY A CA 1
ATOM 2402 C C . GLY A 1 293 ? -12.136 8.920 12.419 1.00 70.44 293 GLY A C 1
ATOM 2403 O O . GLY A 1 293 ? -12.472 7.803 12.814 1.00 70.44 293 GLY A O 1
ATOM 2404 N N . TYR A 1 294 ? -13.018 9.920 12.352 1.00 77.44 294 TYR A N 1
ATOM 2405 C CA . TYR A 1 294 ? -14.430 9.786 12.720 1.00 77.44 294 TYR A CA 1
ATOM 2406 C C . TYR A 1 294 ? -15.234 8.986 11.681 1.00 77.44 294 TYR A C 1
ATOM 2408 O O . TYR A 1 294 ? -16.102 8.198 12.057 1.00 77.44 294 TYR A O 1
ATOM 2416 N N . SER A 1 295 ? -14.923 9.123 10.390 1.00 64.75 295 SER A N 1
ATOM 2417 C CA . SER A 1 295 ? -15.444 8.292 9.290 1.00 64.75 295 SER A CA 1
ATOM 2418 C C . SER A 1 295 ? -15.116 6.807 9.504 1.00 64.75 295 SER A C 1
ATOM 2420 O O . SER A 1 295 ? -16.006 5.960 9.395 1.00 64.75 295 SER A O 1
ATOM 2422 N N . LEU A 1 296 ? -13.880 6.483 9.895 1.00 61.66 296 LEU A N 1
ATOM 2423 C CA . LEU A 1 296 ? -13.423 5.133 10.245 1.00 61.66 296 LEU A CA 1
ATOM 2424 C C . LEU A 1 296 ? -14.070 4.617 11.541 1.00 61.66 296 LEU A C 1
ATOM 2426 O O . LEU A 1 296 ? -14.546 3.481 11.572 1.00 61.66 296 LEU A O 1
ATOM 2430 N N . PHE A 1 297 ? -14.186 5.459 12.574 1.00 78.62 297 PHE A N 1
ATOM 2431 C CA . PHE A 1 297 ? -14.878 5.118 13.822 1.00 78.62 297 PHE A CA 1
ATOM 2432 C C . PHE A 1 297 ? -16.346 4.743 13.573 1.00 78.62 297 PHE A C 1
ATOM 2434 O O . PHE A 1 297 ? -16.820 3.710 14.043 1.00 78.62 297 PHE A O 1
ATOM 2441 N N . ASN A 1 298 ? -17.057 5.536 12.766 1.00 75.50 298 ASN A N 1
ATOM 2442 C CA . ASN A 1 298 ? -18.451 5.272 12.401 1.00 75.50 298 ASN A CA 1
ATOM 2443 C C . ASN A 1 298 ? -18.603 3.974 11.573 1.00 75.50 298 ASN A C 1
ATOM 2445 O O . ASN A 1 298 ? -19.653 3.334 11.619 1.00 75.50 298 ASN A O 1
ATOM 2449 N N . LYS A 1 299 ? -17.548 3.549 10.859 1.00 72.62 299 LYS A N 1
ATOM 2450 C CA . LYS A 1 299 ? -17.444 2.254 10.153 1.00 72.62 299 LYS A CA 1
ATOM 2451 C C . LYS A 1 299 ? -16.997 1.091 11.060 1.00 72.62 299 LYS A C 1
ATOM 2453 O O . LYS A 1 299 ? -16.853 -0.023 10.566 1.00 72.62 299 LYS A O 1
ATOM 2458 N N . LYS A 1 300 ? -16.795 1.327 12.365 1.00 85.12 300 LYS A N 1
ATOM 2459 C CA . LYS A 1 300 ? -16.268 0.372 13.364 1.00 85.12 300 LYS A CA 1
ATOM 2460 C C . LYS A 1 300 ? -14.828 -0.106 13.111 1.00 85.12 300 LYS A C 1
ATOM 2462 O O . LYS A 1 300 ? -14.414 -1.147 13.614 1.00 85.12 300 LYS A O 1
ATOM 2467 N N . LEU A 1 301 ? -14.047 0.667 12.356 1.00 69.81 301 LEU A N 1
ATOM 2468 C CA . LEU A 1 301 ? -12.623 0.423 12.107 1.00 69.81 301 LEU A CA 1
ATOM 2469 C C . LEU A 1 301 ? -11.795 1.137 13.185 1.00 69.81 301 LEU A C 1
ATOM 2471 O O . LEU A 1 301 ? -11.147 2.152 12.936 1.00 69.81 301 LEU A O 1
ATOM 2475 N N . TYR A 1 302 ? -11.919 0.666 14.431 1.00 76.69 302 TYR A N 1
ATOM 2476 C CA . TYR A 1 302 ? -11.450 1.388 15.623 1.00 76.69 302 TYR A CA 1
ATOM 2477 C C . TYR A 1 302 ? -9.926 1.538 15.699 1.00 76.69 302 TYR A C 1
ATOM 2479 O O . TYR A 1 302 ? -9.439 2.550 16.198 1.00 76.69 302 TYR A O 1
ATOM 2487 N N . LYS A 1 303 ? -9.166 0.563 15.186 1.00 71.94 303 LYS A N 1
ATOM 2488 C CA . LYS A 1 303 ? -7.695 0.601 15.181 1.00 71.94 303 LYS A CA 1
ATOM 2489 C C . LYS A 1 303 ? -7.176 1.628 14.179 1.00 71.94 303 LYS A C 1
ATOM 2491 O O . LYS A 1 303 ? -6.253 2.383 14.470 1.00 71.94 303 LYS A O 1
ATOM 2496 N N . GLU A 1 304 ? -7.797 1.668 13.008 1.00 65.75 304 GLU A N 1
ATOM 2497 C CA . GLU A 1 304 ? -7.525 2.624 11.946 1.00 65.75 304 GLU A CA 1
ATOM 2498 C C . GLU A 1 304 ? -7.939 4.034 12.393 1.00 65.75 304 GLU A C 1
ATOM 2500 O O . GLU A 1 304 ? -7.139 4.960 12.299 1.00 65.75 304 GLU A O 1
ATOM 2505 N N . ALA A 1 305 ? -9.136 4.184 12.971 1.00 69.19 305 ALA A N 1
ATOM 2506 C CA . ALA A 1 305 ? -9.617 5.441 13.544 1.00 69.19 305 ALA A CA 1
ATOM 2507 C C . ALA A 1 305 ? -8.655 6.006 14.601 1.00 69.19 305 ALA A C 1
ATOM 2509 O O . ALA A 1 305 ? -8.262 7.168 14.514 1.00 69.19 305 ALA A O 1
ATOM 2510 N N . LEU A 1 306 ? -8.227 5.175 15.559 1.00 71.62 306 LEU A N 1
ATOM 2511 C CA . LEU A 1 306 ? -7.288 5.554 16.615 1.00 71.62 306 LEU A CA 1
ATOM 2512 C C . LEU A 1 306 ? -5.972 6.107 16.050 1.00 71.62 306 LEU A C 1
ATOM 2514 O O . LEU A 1 306 ? -5.523 7.168 16.477 1.00 71.62 306 LEU A O 1
ATOM 2518 N N . LEU A 1 307 ? -5.377 5.421 15.067 1.00 68.12 307 LEU A N 1
ATOM 2519 C CA . LEU A 1 307 ? -4.124 5.851 14.434 1.00 68.12 307 LEU A CA 1
ATOM 2520 C C . LEU A 1 307 ? -4.255 7.230 13.770 1.00 68.12 307 LEU A C 1
ATOM 2522 O O . LEU A 1 307 ? -3.371 8.069 13.926 1.00 68.12 307 LEU A O 1
ATOM 2526 N N . TRP A 1 308 ? -5.361 7.483 13.065 1.00 65.12 308 TRP A N 1
ATOM 2527 C CA . TRP A 1 308 ? -5.594 8.758 12.376 1.00 65.12 308 TRP A CA 1
ATOM 2528 C C . TRP A 1 308 ? -5.900 9.904 13.350 1.00 65.12 308 TRP A C 1
ATOM 2530 O O . TRP A 1 308 ? -5.447 11.027 13.136 1.00 65.12 308 TRP A O 1
ATOM 2540 N N . ILE A 1 309 ? -6.611 9.625 14.447 1.00 72.50 309 ILE A N 1
ATOM 2541 C CA . ILE A 1 309 ? -6.930 10.627 15.474 1.00 72.50 309 ILE A CA 1
ATOM 2542 C C . ILE A 1 309 ? -5.682 10.993 16.296 1.00 72.50 309 ILE A C 1
ATOM 2544 O O . ILE A 1 309 ? -5.443 12.176 16.533 1.00 72.50 309 ILE A O 1
ATOM 2548 N N . LEU A 1 310 ? -4.846 10.021 16.681 1.00 71.19 310 LEU A N 1
ATOM 2549 C CA . LEU A 1 310 ? -3.576 10.292 17.374 1.00 71.19 310 LEU A CA 1
ATOM 2550 C C . LEU A 1 310 ? -2.611 11.114 16.502 1.00 71.19 310 LEU A C 1
ATOM 2552 O O . LEU A 1 310 ? -1.996 12.064 16.990 1.00 71.19 310 LEU A O 1
ATOM 2556 N N . GLU A 1 311 ? -2.535 10.805 15.204 1.00 68.19 311 GLU A N 1
ATOM 2557 C CA . GLU A 1 311 ? -1.756 11.573 14.227 1.00 68.19 311 GLU A CA 1
ATOM 2558 C C . GLU A 1 311 ? -2.291 13.008 14.037 1.00 68.19 311 GLU A C 1
ATOM 2560 O O . GLU A 1 311 ? -1.525 13.911 13.716 1.00 68.19 311 GLU A O 1
ATOM 2565 N N . ALA A 1 312 ? -3.577 13.287 14.273 1.00 67.94 312 ALA A N 1
ATOM 2566 C CA . ALA A 1 312 ? -4.078 14.665 14.234 1.00 67.94 312 ALA A CA 1
ATOM 2567 C C . ALA A 1 312 ? -3.556 15.522 15.407 1.00 67.94 312 ALA A C 1
ATOM 2569 O O . ALA A 1 312 ? -3.255 16.702 15.230 1.00 67.94 312 ALA A O 1
ATOM 2570 N N . ILE A 1 313 ? -3.423 14.930 16.598 1.00 67.06 313 ILE A N 1
ATOM 2571 C CA . ILE A 1 313 ? -3.067 15.630 17.848 1.00 67.06 313 ILE A CA 1
ATOM 2572 C C . ILE A 1 313 ? -1.558 15.873 17.954 1.00 67.06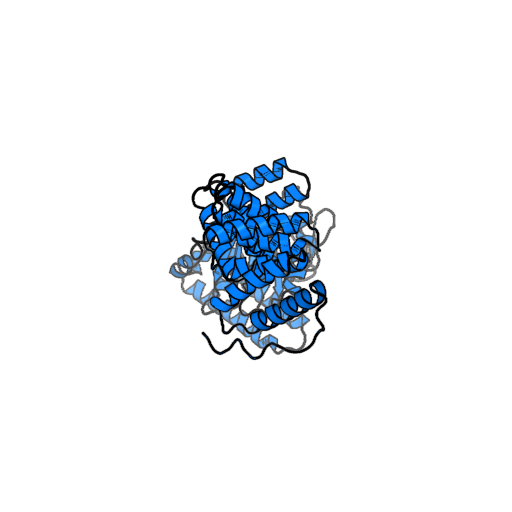 313 ILE A C 1
ATOM 2574 O O . ILE A 1 313 ? -1.127 16.925 18.429 1.00 67.06 313 ILE A O 1
ATOM 2578 N N . SER A 1 314 ? -0.745 14.924 17.479 1.00 61.81 314 SER A N 1
ATOM 2579 C CA . SER A 1 314 ? 0.723 15.024 17.478 1.00 61.81 314 SER A CA 1
ATOM 2580 C C . SER A 1 314 ? 1.261 16.186 16.628 1.00 61.81 314 SER A C 1
ATOM 2582 O O . SER A 1 314 ? 2.406 16.603 16.803 1.00 61.81 314 SER A O 1
ATOM 2584 N N . ASN A 1 315 ? 0.443 16.715 15.713 1.00 54.47 315 ASN A N 1
ATOM 2585 C CA . ASN A 1 315 ? 0.816 17.760 14.762 1.00 54.47 315 ASN A CA 1
ATOM 2586 C C . ASN A 1 315 ? 0.391 19.186 15.187 1.00 54.47 315 ASN A C 1
ATOM 2588 O O . ASN A 1 315 ? 0.942 20.167 14.658 1.00 54.47 315 ASN A O 1
ATOM 2592 N N . GLU A 1 316 ? -0.556 19.324 16.128 1.00 59.16 316 GLU A N 1
ATOM 2593 C CA . GLU A 1 316 ? -1.213 20.600 16.448 1.00 59.16 316 GLU A CA 1
ATOM 2594 C C . GLU A 1 316 ? -1.672 20.738 17.920 1.00 59.16 316 GLU A C 1
ATOM 2596 O O . GLU A 1 316 ? -2.558 20.029 18.402 1.00 59.16 316 GLU A O 1
ATOM 2601 N N . ASP A 1 317 ? -1.116 21.733 18.620 1.00 57.44 317 ASP A N 1
ATOM 2602 C CA . ASP A 1 317 ? -1.391 22.022 20.042 1.00 57.44 317 ASP A CA 1
ATOM 2603 C C . ASP A 1 317 ? -2.816 22.568 20.293 1.00 57.44 317 ASP A C 1
ATOM 2605 O O . ASP A 1 317 ? -3.343 22.527 21.408 1.00 57.44 317 ASP A O 1
ATOM 2609 N N . THR A 1 318 ? -3.472 23.034 19.228 1.00 58.91 318 THR A N 1
ATOM 2610 C CA . THR A 1 318 ? -4.900 23.382 19.156 1.00 58.91 318 THR A CA 1
ATOM 2611 C C . THR A 1 318 ? -5.791 22.192 19.522 1.00 58.91 318 THR A C 1
ATOM 2613 O O . THR A 1 318 ? -6.744 22.342 20.288 1.00 58.91 318 THR A O 1
ATOM 2616 N N . TYR A 1 319 ? -5.463 20.993 19.033 1.00 61.94 319 TYR A N 1
ATOM 2617 C CA . TYR A 1 319 ? -6.246 19.776 19.260 1.00 61.94 319 TYR A CA 1
ATOM 2618 C C . TYR A 1 319 ? -5.883 19.052 20.564 1.00 61.94 319 TYR A C 1
ATOM 2620 O O . TYR A 1 319 ? -6.749 18.403 21.150 1.00 61.94 319 TYR A O 1
ATOM 2628 N N . GLN A 1 320 ? -4.671 19.261 21.092 1.00 60.78 320 GLN A N 1
ATOM 2629 C CA . GLN A 1 320 ? -4.259 18.813 22.438 1.00 60.78 320 GLN A CA 1
ATOM 2630 C C . GLN A 1 320 ? -5.086 19.441 23.579 1.00 60.78 320 GLN A C 1
ATOM 2632 O O . GLN A 1 320 ? -5.022 18.983 24.715 1.00 60.78 320 GLN A O 1
ATOM 2637 N N . ASN A 1 321 ? -5.893 20.468 23.292 1.00 66.12 321 ASN A N 1
ATOM 2638 C CA . ASN A 1 321 ? -6.808 21.101 24.247 1.00 66.12 321 ASN A CA 1
ATOM 2639 C C . ASN A 1 321 ? -8.295 20.799 23.950 1.00 66.12 321 ASN A C 1
ATOM 2641 O O . ASN A 1 321 ? -9.180 21.497 24.441 1.00 66.12 321 ASN A O 1
ATOM 2645 N N . SER A 1 322 ? -8.599 19.764 23.154 1.00 81.31 322 SER A N 1
ATOM 2646 C CA . SER A 1 322 ? -9.973 19.393 22.783 1.00 81.31 322 SER A CA 1
ATOM 2647 C C . SER A 1 322 ? -10.450 18.114 23.480 1.00 81.31 322 SER A C 1
ATOM 2649 O O . SER A 1 322 ? -10.123 16.997 23.071 1.00 81.31 322 SER A O 1
ATOM 2651 N N . TYR A 1 323 ? -11.297 18.268 24.505 1.00 84.81 323 TYR A N 1
ATOM 2652 C CA . TYR A 1 323 ? -11.873 17.151 25.270 1.00 84.81 323 TYR A CA 1
ATOM 2653 C C . TYR A 1 323 ? -12.611 16.124 24.388 1.00 84.81 323 TYR A C 1
ATOM 2655 O O . TYR A 1 323 ? -12.539 14.923 24.639 1.00 84.81 323 TYR A O 1
ATOM 2663 N N . LEU A 1 324 ? -13.265 16.582 23.312 1.00 86.69 324 LEU A N 1
ATOM 2664 C CA . LEU A 1 324 ? -13.991 15.733 22.360 1.00 86.69 324 LEU A CA 1
ATOM 2665 C C . LEU A 1 324 ? -13.083 14.723 21.648 1.00 86.69 324 LEU A C 1
ATOM 2667 O O . LEU A 1 324 ? -13.538 13.638 21.286 1.00 86.69 324 LEU A O 1
ATOM 2671 N N . ILE A 1 325 ? -11.809 15.066 21.445 1.00 83.56 325 ILE A N 1
ATOM 2672 C CA . ILE A 1 325 ? -10.855 14.210 20.737 1.00 83.56 325 ILE A CA 1
ATOM 2673 C C . ILE A 1 325 ? -10.331 13.123 21.677 1.00 83.56 325 ILE A C 1
ATOM 2675 O O . ILE A 1 325 ? -10.350 11.948 21.319 1.00 83.56 325 ILE A O 1
ATOM 2679 N N . TYR A 1 326 ? -9.965 13.478 22.910 1.00 83.06 326 TYR A N 1
ATOM 2680 C CA . TYR A 1 326 ? -9.603 12.496 23.937 1.00 83.06 326 TYR A CA 1
ATOM 2681 C C . TYR A 1 326 ? -10.773 11.556 24.281 1.00 83.06 326 TYR A C 1
ATOM 2683 O O . TYR A 1 326 ? -10.575 10.351 24.417 1.00 83.06 326 TYR A O 1
ATOM 2691 N N . HIS A 1 327 ? -12.013 12.061 24.291 1.00 91.25 327 HIS A N 1
ATOM 2692 C CA . HIS A 1 327 ? -13.223 11.236 24.385 1.00 91.25 327 HIS A CA 1
ATOM 2693 C C . HIS A 1 327 ? -13.347 10.247 23.210 1.00 91.25 327 HIS A C 1
ATOM 2695 O O . HIS A 1 327 ? -13.589 9.060 23.422 1.00 91.25 327 HIS A O 1
ATOM 2701 N N . ARG A 1 328 ? -13.115 10.690 21.965 1.00 88.81 328 ARG A N 1
ATOM 2702 C CA . ARG A 1 328 ? -13.085 9.805 20.784 1.00 88.81 328 ARG A CA 1
ATOM 2703 C C . ARG A 1 328 ? -11.973 8.755 20.860 1.00 88.81 328 ARG A C 1
ATOM 2705 O O . ARG A 1 328 ? -12.222 7.611 20.489 1.00 88.81 328 ARG A O 1
ATOM 2712 N N . ILE A 1 329 ? -10.789 9.112 21.358 1.00 84.25 329 ILE A N 1
ATOM 2713 C CA . ILE A 1 329 ? -9.674 8.178 21.582 1.00 84.25 329 ILE A CA 1
ATOM 2714 C C . ILE A 1 329 ? -10.054 7.118 22.619 1.00 84.25 329 ILE A C 1
ATOM 2716 O O . ILE A 1 329 ? -9.921 5.929 22.335 1.00 84.25 329 ILE A O 1
ATOM 2720 N N . GLY A 1 330 ? -10.589 7.523 23.774 1.00 88.19 330 GLY A N 1
ATOM 2721 C CA . GLY A 1 330 ? -11.009 6.582 24.813 1.00 88.19 330 GLY A CA 1
ATOM 2722 C C . GLY A 1 330 ? -12.083 5.611 24.318 1.00 88.19 330 GLY A C 1
ATOM 2723 O O . GLY A 1 330 ? -11.996 4.412 24.568 1.00 88.19 330 GLY A O 1
ATOM 2724 N N . LEU A 1 331 ? -13.035 6.091 23.508 1.00 93.81 331 LEU A N 1
ATOM 2725 C CA . LEU A 1 331 ? -14.018 5.231 22.844 1.00 93.81 331 LEU A CA 1
ATOM 2726 C C . LEU A 1 331 ? -13.378 4.258 21.838 1.00 93.81 331 LEU A C 1
ATOM 2728 O O . LEU A 1 331 ? -13.866 3.136 21.704 1.00 93.81 331 LEU A O 1
ATOM 2732 N N . CYS A 1 332 ? -12.306 4.640 21.132 1.00 85.00 332 CYS A N 1
ATOM 2733 C CA . CYS A 1 332 ? -11.573 3.710 20.265 1.00 85.00 332 CYS A CA 1
ATOM 2734 C C . CYS A 1 332 ? -10.896 2.607 21.086 1.0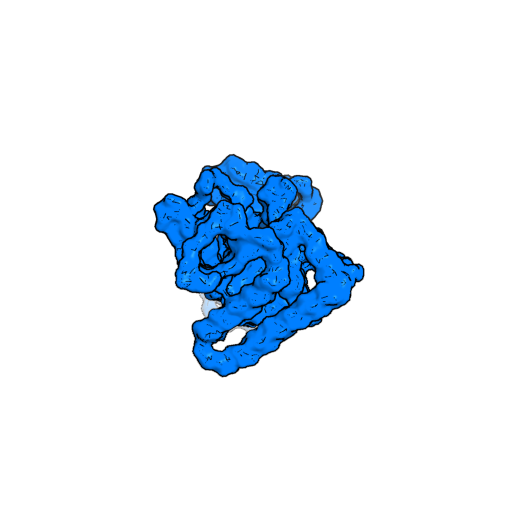0 85.00 332 CYS A C 1
ATOM 2736 O O . CYS A 1 332 ? -11.051 1.434 20.754 1.00 85.00 332 CYS A O 1
ATOM 2738 N N . TYR A 1 333 ? -10.190 2.971 22.160 1.00 82.81 333 TYR A N 1
ATOM 2739 C CA . TYR A 1 333 ? -9.522 2.018 23.048 1.00 82.81 333 TYR A CA 1
ATOM 2740 C C . TYR A 1 333 ? -10.512 1.056 23.726 1.00 82.81 333 TYR A C 1
ATOM 2742 O O . TYR A 1 333 ? -10.292 -0.154 23.693 1.00 82.81 333 TYR A O 1
ATOM 2750 N N . ASP A 1 334 ? -11.656 1.544 24.221 1.00 92.50 334 ASP A N 1
ATOM 2751 C CA . ASP A 1 334 ? -12.677 0.688 24.842 1.00 92.50 334 ASP A CA 1
ATOM 2752 C C . ASP A 1 334 ? -13.273 -0.335 23.856 1.00 92.50 334 ASP A C 1
ATOM 2754 O O . ASP A 1 334 ? -13.442 -1.508 24.187 1.00 92.50 334 ASP A O 1
ATOM 2758 N N . ASN A 1 335 ? -13.514 0.075 22.602 1.00 91.62 335 ASN A N 1
ATOM 2759 C CA . ASN A 1 335 ? -13.981 -0.827 21.540 1.00 91.62 335 ASN A CA 1
ATOM 2760 C C . ASN A 1 335 ? -12.889 -1.796 21.038 1.00 91.62 335 ASN A C 1
ATOM 2762 O O . ASN A 1 335 ? -13.210 -2.784 20.377 1.00 91.62 335 ASN A O 1
ATOM 2766 N N . LEU A 1 336 ? -11.615 -1.540 21.353 1.00 83.81 336 LEU A N 1
ATOM 2767 C CA . LEU A 1 336 ? -10.488 -2.451 21.119 1.00 83.81 336 LEU A CA 1
ATOM 2768 C C . LEU A 1 336 ? -10.198 -3.368 22.325 1.00 83.81 336 LEU A C 1
ATOM 2770 O O . LEU A 1 336 ? -9.384 -4.281 22.199 1.00 83.81 336 LEU A O 1
ATOM 2774 N N . GLY A 1 337 ? -10.864 -3.154 23.467 1.00 85.50 337 GLY A N 1
ATOM 2775 C CA . GLY A 1 337 ? -10.642 -3.886 24.720 1.00 85.50 337 GLY A CA 1
ATOM 2776 C C . GLY A 1 337 ? -9.465 -3.379 25.566 1.00 85.50 337 GLY A C 1
ATOM 2777 O O . GLY A 1 337 ? -9.131 -3.999 26.572 1.00 85.50 337 GLY A O 1
ATOM 2778 N N . ASP A 1 338 ? -8.849 -2.260 25.185 1.00 84.06 338 ASP A N 1
ATOM 2779 C CA . ASP A 1 338 ? -7.719 -1.633 25.878 1.00 84.06 338 ASP A CA 1
ATOM 2780 C C . ASP A 1 338 ? -8.241 -0.631 26.921 1.00 84.06 338 ASP A C 1
ATOM 2782 O O . ASP A 1 338 ? -8.258 0.586 26.726 1.00 84.06 338 ASP A O 1
ATOM 2786 N N . VAL A 1 339 ? -8.783 -1.163 28.017 1.00 88.94 339 VAL A N 1
ATOM 2787 C CA . VAL A 1 339 ? -9.532 -0.354 28.992 1.00 88.94 339 VAL A CA 1
ATOM 2788 C C . VAL A 1 339 ? -8.618 0.598 29.783 1.00 88.94 339 VAL A C 1
ATOM 2790 O O . VAL A 1 339 ? -9.057 1.673 30.180 1.00 88.94 339 VAL A O 1
ATOM 2793 N N . GLU A 1 340 ? -7.335 0.263 29.950 1.00 84.19 340 GLU A N 1
ATOM 2794 C CA . GLU A 1 340 ? -6.343 1.117 30.624 1.00 84.19 340 GLU A CA 1
ATOM 2795 C C . GLU A 1 340 ? -6.074 2.406 29.829 1.00 84.19 340 GLU A C 1
ATOM 2797 O O . GLU A 1 340 ? -6.203 3.510 30.367 1.00 84.19 340 GLU A O 1
ATOM 2802 N N . ASN A 1 341 ? -5.794 2.301 28.522 1.00 73.94 341 ASN A N 1
ATOM 2803 C CA . ASN A 1 341 ? -5.622 3.491 27.682 1.00 73.94 341 ASN A CA 1
ATOM 2804 C C . ASN A 1 341 ? -6.950 4.231 27.440 1.00 73.94 341 ASN A C 1
ATOM 2806 O O . ASN A 1 341 ? -6.942 5.448 27.218 1.00 73.94 341 ASN A O 1
ATOM 2810 N N . ALA A 1 342 ? -8.097 3.546 27.536 1.00 86.56 342 ALA A N 1
ATOM 2811 C CA . ALA A 1 342 ? -9.406 4.195 27.526 1.00 86.56 342 ALA A CA 1
ATOM 2812 C C . ALA A 1 342 ? -9.595 5.119 28.744 1.00 86.56 342 ALA A C 1
ATOM 2814 O O . ALA A 1 342 ? -9.919 6.294 28.563 1.00 86.56 342 ALA A O 1
ATOM 2815 N N . ILE A 1 343 ? -9.319 4.621 29.957 1.00 88.56 343 ILE A N 1
ATOM 2816 C CA . ILE A 1 343 ? -9.371 5.380 31.221 1.00 88.56 343 ILE A CA 1
ATOM 2817 C C . ILE A 1 343 ? -8.492 6.628 31.137 1.00 88.56 343 ILE A C 1
ATOM 2819 O O . ILE A 1 343 ? -9.013 7.738 31.247 1.00 88.56 343 ILE A O 1
ATOM 2823 N N . TYR A 1 344 ? -7.204 6.467 30.817 1.00 79.25 344 TYR A N 1
ATOM 2824 C CA . TYR A 1 344 ? -6.260 7.584 30.689 1.00 79.25 344 TYR A CA 1
ATOM 2825 C C . TYR A 1 344 ? -6.730 8.651 29.683 1.00 79.25 344 TYR A C 1
ATOM 2827 O O . TYR A 1 344 ? -6.597 9.858 29.902 1.00 79.25 344 TYR A O 1
ATOM 2835 N N . SER A 1 345 ? -7.352 8.223 28.582 1.00 76.62 345 SER A N 1
ATOM 2836 C CA . SER A 1 345 ? -7.912 9.138 27.584 1.00 76.62 345 SER A CA 1
ATOM 2837 C C . SER A 1 345 ? -9.137 9.898 28.109 1.00 76.62 345 SER A C 1
ATOM 2839 O O . SER A 1 345 ? -9.262 11.101 27.874 1.00 76.62 345 SER A O 1
ATOM 2841 N N . PHE A 1 346 ? -10.031 9.246 28.855 1.00 91.38 346 PHE A N 1
ATOM 2842 C CA . PHE A 1 346 ? -11.179 9.921 29.465 1.00 91.38 346 PHE A CA 1
ATOM 2843 C C . PHE A 1 346 ? -10.779 10.842 30.633 1.00 91.38 346 PHE A C 1
ATOM 2845 O O . PHE A 1 346 ? -11.383 11.904 30.789 1.00 91.38 346 PHE A O 1
ATOM 2852 N N . GLU A 1 347 ? -9.729 10.515 31.393 1.00 90.69 347 GLU A N 1
ATOM 2853 C CA . GLU A 1 347 ? -9.125 11.411 32.393 1.00 90.69 347 GLU A CA 1
ATOM 2854 C C . GLU A 1 347 ? -8.600 12.703 31.754 1.00 90.69 347 GLU A C 1
ATOM 2856 O O . GLU A 1 347 ? -8.914 13.799 32.223 1.00 90.69 347 GLU A O 1
ATOM 2861 N N . LEU A 1 348 ? -7.842 12.603 30.653 1.00 84.50 348 LEU A N 1
ATOM 2862 C CA . LEU A 1 348 ? -7.368 13.775 29.906 1.00 84.50 348 LEU A CA 1
ATOM 2863 C C . LEU A 1 348 ? -8.535 14.611 29.362 1.00 84.50 348 LEU A C 1
ATOM 2865 O O . LEU A 1 348 ? -8.506 15.840 29.446 1.00 84.50 348 LEU A O 1
ATOM 2869 N N . ALA A 1 349 ? -9.591 13.960 28.868 1.00 89.81 349 ALA A N 1
ATOM 2870 C CA . ALA A 1 349 ? -10.798 14.642 28.415 1.00 89.81 349 ALA A CA 1
ATOM 2871 C C . ALA A 1 349 ? -11.511 15.393 29.562 1.00 89.81 349 ALA A C 1
ATOM 2873 O O . ALA A 1 349 ? -11.875 16.559 29.394 1.00 89.81 349 ALA A O 1
ATOM 2874 N N . LEU A 1 350 ? -11.647 14.781 30.746 1.00 93.06 350 LEU A N 1
ATOM 2875 C CA . LEU A 1 350 ? -12.243 15.414 31.932 1.00 93.06 350 LEU A CA 1
ATOM 2876 C C . LEU A 1 350 ? -11.363 16.504 32.544 1.00 93.06 350 LEU A C 1
ATOM 2878 O O . LEU A 1 350 ? -11.887 17.486 33.059 1.00 93.06 350 LEU A O 1
ATOM 2882 N N . LYS A 1 351 ? -10.038 16.397 32.439 1.00 90.31 351 LYS A N 1
ATOM 2883 C CA . LYS A 1 351 ? -9.108 17.460 32.844 1.00 90.31 351 LYS A CA 1
ATOM 2884 C C . LYS A 1 351 ? -9.287 18.740 32.016 1.00 90.31 351 LYS A C 1
ATOM 2886 O O . LYS A 1 351 ? -9.026 19.828 32.522 1.00 90.31 351 LYS A O 1
ATOM 2891 N N . ILE A 1 352 ? -9.743 18.609 30.768 1.00 88.19 352 ILE A N 1
ATOM 2892 C CA . ILE A 1 352 ? -10.069 19.726 29.868 1.00 88.19 352 ILE A CA 1
ATOM 2893 C C . ILE A 1 352 ? -11.520 20.199 30.073 1.00 88.19 352 ILE A C 1
ATOM 2895 O O . ILE A 1 352 ? -11.768 21.403 30.105 1.00 88.19 352 ILE A O 1
ATOM 2899 N N . ASN A 1 353 ? -12.479 19.280 30.233 1.00 89.88 353 ASN A N 1
ATOM 2900 C CA . ASN A 1 353 ? -13.890 19.595 30.487 1.00 89.88 353 ASN A CA 1
ATOM 2901 C C . ASN A 1 353 ? -14.465 18.774 31.665 1.00 89.88 353 ASN A C 1
ATOM 2903 O O . ASN A 1 353 ? -15.111 17.748 31.434 1.00 89.88 353 ASN A O 1
ATOM 2907 N N . PRO A 1 354 ? -14.308 19.233 32.924 1.00 89.94 354 PRO A N 1
ATOM 2908 C CA . PRO A 1 354 ? -14.755 18.492 34.113 1.00 89.94 354 PRO A CA 1
ATOM 2909 C C . PRO A 1 354 ? -16.279 18.319 34.245 1.00 89.94 354 PRO A C 1
ATOM 2911 O O . PRO A 1 354 ? -16.751 17.607 35.135 1.00 89.94 354 PRO A O 1
ATOM 2914 N N . GLY A 1 355 ? -17.062 19.008 33.408 1.00 88.62 355 GLY A N 1
ATOM 2915 C CA . GLY A 1 355 ? -18.524 18.997 33.452 1.00 88.62 355 GLY A CA 1
ATOM 2916 C C . GLY A 1 355 ? -19.189 17.892 32.628 1.00 88.62 355 GLY A C 1
ATOM 2917 O O . GLY A 1 355 ? -20.369 17.631 32.847 1.00 88.62 355 GLY A O 1
ATOM 2918 N N . ASP A 1 356 ? -18.480 17.249 31.695 1.00 92.94 356 ASP A N 1
ATOM 2919 C CA . ASP A 1 356 ? -19.107 16.359 30.707 1.00 92.94 356 ASP A CA 1
ATOM 2920 C C . ASP A 1 356 ? -19.609 15.041 31.323 1.00 92.94 356 ASP A C 1
ATOM 2922 O O . ASP A 1 356 ? -18.830 14.185 31.752 1.00 92.94 356 ASP A O 1
ATOM 2926 N N . THR A 1 357 ? -20.930 14.858 31.349 1.00 92.69 357 THR A N 1
ATOM 2927 C CA . THR A 1 357 ? -21.577 13.660 31.898 1.00 92.69 357 THR A CA 1
ATOM 2928 C C . THR A 1 357 ? -21.335 12.405 31.061 1.00 92.69 357 THR A C 1
ATOM 2930 O O . THR A 1 357 ? -21.263 11.320 31.633 1.00 92.69 357 THR A O 1
ATOM 2933 N N . ASN A 1 358 ? -21.139 12.524 29.743 1.00 93.25 358 ASN A N 1
ATOM 2934 C CA . ASN A 1 358 ? -20.858 11.375 28.878 1.00 93.25 358 ASN A CA 1
ATOM 2935 C C . ASN A 1 358 ? -19.444 10.853 29.134 1.00 93.25 358 ASN A C 1
ATOM 2937 O O . ASN A 1 358 ? -19.245 9.648 29.253 1.00 93.25 358 ASN A O 1
ATOM 2941 N N . ILE A 1 359 ? -18.463 11.750 29.284 1.00 95.25 359 ILE A N 1
ATOM 2942 C CA . ILE A 1 359 ? -17.089 11.333 29.593 1.00 95.25 359 ILE A CA 1
ATOM 2943 C C . ILE A 1 359 ? -17.011 10.740 31.003 1.00 95.25 359 ILE A C 1
ATOM 2945 O O . ILE A 1 359 ? -16.377 9.703 31.179 1.00 95.25 359 ILE A O 1
ATOM 2949 N N . LYS A 1 360 ? -17.705 11.321 31.994 1.00 96.38 360 LYS A N 1
ATOM 2950 C CA . LYS A 1 360 ? -17.839 10.715 33.334 1.00 96.38 360 LYS A CA 1
ATOM 2951 C C . LYS A 1 360 ? -18.452 9.318 33.279 1.00 96.38 360 LYS A C 1
ATOM 2953 O O . LYS A 1 360 ? -17.987 8.430 33.992 1.00 96.38 360 LYS A O 1
ATOM 2958 N N . TYR A 1 361 ? -19.466 9.120 32.433 1.00 96.69 361 TYR A N 1
ATOM 2959 C CA . TYR A 1 361 ? -20.088 7.816 32.236 1.00 96.69 361 TYR A CA 1
ATOM 2960 C C . TYR A 1 361 ? -19.089 6.818 31.638 1.00 96.69 361 TYR A C 1
ATOM 2962 O O . TYR A 1 361 ? -18.878 5.749 32.208 1.00 96.69 361 TYR A O 1
ATOM 2970 N N . CYS A 1 362 ? -18.411 7.190 30.548 1.00 96.69 362 CYS A N 1
ATOM 2971 C CA . CYS A 1 362 ? -17.405 6.358 29.891 1.00 96.69 362 CYS A CA 1
ATOM 2972 C C . CYS A 1 362 ? -16.229 6.010 30.821 1.00 96.69 362 CYS A C 1
ATOM 2974 O O . CYS A 1 362 ? -15.866 4.838 30.915 1.00 96.69 362 CYS A O 1
ATOM 2976 N N . LEU A 1 363 ? -15.678 6.988 31.552 1.00 96.62 363 LEU A N 1
ATOM 2977 C CA . LEU A 1 363 ? -14.608 6.774 32.532 1.00 96.62 363 LEU A CA 1
ATOM 2978 C C . LEU A 1 363 ? -15.062 5.816 33.638 1.00 96.62 363 LEU A C 1
ATOM 2980 O O . LEU A 1 363 ? -14.427 4.788 33.853 1.00 96.62 363 LEU A O 1
ATOM 2984 N N . GLY A 1 364 ? -16.186 6.109 34.298 1.00 95.75 364 GLY A N 1
ATOM 2985 C CA . GLY A 1 364 ? -16.694 5.281 35.391 1.00 95.75 364 GLY A CA 1
ATOM 2986 C C . GLY A 1 364 ? -17.040 3.861 34.940 1.00 95.75 364 GLY A C 1
ATOM 2987 O O . GLY A 1 364 ? -16.720 2.903 35.643 1.00 95.75 364 GLY A O 1
ATOM 2988 N N . TYR A 1 365 ? -17.609 3.696 33.743 1.00 95.94 365 TYR A N 1
ATOM 2989 C CA . TYR A 1 365 ? -17.866 2.382 33.154 1.00 95.94 365 TYR A CA 1
ATOM 2990 C C . TYR A 1 365 ? -16.570 1.600 32.882 1.00 95.94 365 TYR A C 1
ATOM 2992 O O . TYR A 1 365 ? -16.521 0.397 33.141 1.00 95.94 365 TYR A O 1
ATOM 3000 N N . CYS A 1 366 ? -15.501 2.263 32.433 1.00 95.44 366 CYS A N 1
ATOM 3001 C CA . CYS A 1 366 ? -14.198 1.628 32.218 1.00 95.44 366 CYS A CA 1
ATOM 3002 C C . CYS A 1 366 ? -13.492 1.267 33.535 1.00 95.44 366 CYS A C 1
ATOM 3004 O O . CYS A 1 366 ? -13.018 0.141 33.675 1.00 95.44 366 CYS A O 1
ATOM 3006 N N . ILE A 1 367 ? -13.509 2.157 34.535 1.00 95.06 367 ILE A N 1
ATOM 3007 C CA . ILE A 1 367 ? -13.017 1.867 35.894 1.00 95.06 367 ILE A CA 1
ATOM 3008 C C . ILE A 1 367 ? -13.778 0.670 36.486 1.00 95.06 367 ILE A C 1
ATOM 3010 O O . ILE A 1 367 ? -13.172 -0.267 37.005 1.00 95.06 367 ILE A O 1
ATOM 3014 N N . PHE A 1 368 ? -15.105 0.631 36.326 1.00 94.88 368 PHE A N 1
ATOM 3015 C CA . PHE A 1 368 ? -15.927 -0.501 36.755 1.00 94.88 368 PHE A CA 1
ATOM 3016 C C . PHE A 1 368 ? -15.526 -1.816 36.061 1.00 94.88 368 PHE A C 1
ATOM 3018 O O . PHE A 1 368 ? -15.415 -2.836 36.743 1.00 94.88 368 PHE A O 1
ATOM 3025 N N . LYS A 1 369 ? -15.236 -1.806 34.747 1.00 92.31 369 LYS A N 1
ATOM 3026 C CA . LYS A 1 369 ? -14.736 -2.993 34.019 1.00 92.31 369 LYS A CA 1
ATOM 3027 C C . LYS A 1 369 ? -13.421 -3.532 34.594 1.00 92.31 369 LYS A C 1
ATOM 3029 O O . LYS A 1 369 ? -13.303 -4.746 34.733 1.00 92.31 369 LYS A O 1
ATOM 3034 N N . ILE A 1 370 ? -12.446 -2.669 34.901 1.00 91.94 370 ILE A N 1
ATOM 3035 C CA . ILE A 1 370 ? -11.132 -3.111 35.413 1.00 91.94 370 ILE A CA 1
ATOM 3036 C C . ILE A 1 370 ? -11.117 -3.395 36.918 1.00 91.94 370 ILE A C 1
ATOM 3038 O O . ILE A 1 370 ? -10.176 -4.025 37.396 1.00 91.94 370 ILE A O 1
ATOM 3042 N N . SER A 1 371 ? -12.137 -2.943 37.656 1.00 89.12 371 SER A N 1
ATOM 3043 C CA . SER A 1 371 ? -12.152 -2.949 39.125 1.00 89.12 371 SER A CA 1
ATOM 3044 C C . SER A 1 371 ? -11.825 -4.304 39.753 1.00 89.12 371 SER A C 1
ATOM 3046 O O . SER A 1 371 ? -11.152 -4.340 40.772 1.00 89.12 371 SER A O 1
ATOM 3048 N N . ASN A 1 372 ? -12.267 -5.425 39.166 1.00 83.50 372 ASN A N 1
ATOM 3049 C CA . ASN A 1 372 ? -11.997 -6.781 39.669 1.00 83.50 372 ASN A CA 1
ATOM 3050 C C . ASN A 1 372 ? -12.297 -6.965 41.180 1.00 83.50 372 ASN A C 1
ATOM 3052 O O . ASN A 1 372 ? -11.626 -7.739 41.856 1.00 83.50 372 ASN A O 1
ATOM 3056 N N . GLN A 1 373 ? -13.342 -6.291 41.686 1.00 79.75 373 GLN A N 1
ATOM 3057 C CA . GLN A 1 373 ? -13.742 -6.213 43.107 1.00 79.75 373 GLN A CA 1
ATOM 3058 C C . GLN A 1 373 ? -12.858 -5.331 44.018 1.00 79.75 373 GLN A C 1
ATOM 3060 O O . GLN A 1 373 ? -13.075 -5.312 45.229 1.00 79.75 373 GLN A O 1
ATOM 3065 N N . ASP A 1 374 ? -11.919 -4.552 43.472 1.00 90.06 374 ASP A N 1
ATOM 3066 C CA . ASP A 1 374 ? -11.210 -3.500 44.209 1.00 90.06 374 ASP A CA 1
ATOM 3067 C C . ASP A 1 374 ? -12.191 -2.406 44.665 1.00 90.06 374 ASP A C 1
ATOM 3069 O O . ASP A 1 374 ? -12.848 -1.738 43.859 1.00 90.06 374 ASP A O 1
ATOM 3073 N N . THR A 1 375 ? -12.295 -2.220 45.981 1.00 89.88 375 THR A N 1
ATOM 3074 C CA . THR A 1 375 ? -13.236 -1.276 46.592 1.00 89.88 375 THR A CA 1
ATOM 3075 C C . THR A 1 375 ? -12.912 0.183 46.283 1.00 89.88 375 THR A C 1
ATOM 3077 O O . THR A 1 375 ? -13.839 0.978 46.183 1.00 89.88 375 THR A O 1
ATOM 3080 N N . ALA A 1 376 ? -11.641 0.551 46.093 1.00 92.25 376 ALA A N 1
ATOM 3081 C CA . ALA A 1 376 ? -11.255 1.933 45.807 1.00 92.25 376 ALA A CA 1
ATOM 3082 C C . ALA A 1 376 ? -11.652 2.338 44.378 1.00 92.25 376 ALA A C 1
ATOM 3084 O O . ALA A 1 376 ? -12.240 3.402 44.182 1.00 92.25 376 ALA A O 1
ATOM 3085 N N . LEU A 1 377 ? -11.427 1.459 43.395 1.00 91.06 377 LEU A N 1
ATOM 3086 C CA . LEU A 1 377 ? -11.883 1.676 42.013 1.00 91.06 377 LEU A CA 1
ATOM 3087 C C . LEU A 1 377 ? -13.420 1.685 41.917 1.00 91.06 377 LEU A C 1
ATOM 3089 O O . LEU A 1 377 ? -14.006 2.463 41.160 1.00 91.06 377 LEU A O 1
ATOM 3093 N N . LEU A 1 378 ? -14.101 0.859 42.719 1.00 92.38 378 LEU A N 1
ATOM 3094 C CA . LEU A 1 378 ? -15.562 0.886 42.821 1.00 92.38 378 LEU A CA 1
ATOM 3095 C C . LEU A 1 378 ? -16.085 2.183 43.459 1.00 92.38 378 LEU A C 1
ATOM 3097 O O . LEU A 1 378 ? -17.060 2.740 42.956 1.00 92.38 378 LEU A O 1
ATOM 3101 N N . GLU A 1 379 ? -15.441 2.705 44.505 1.00 93.88 379 GLU A N 1
ATOM 3102 C CA . GLU A 1 379 ? -15.783 4.004 45.103 1.00 93.88 379 GLU A CA 1
ATOM 3103 C C . GLU A 1 379 ? -15.514 5.181 44.148 1.00 93.88 379 GLU A C 1
ATOM 3105 O O . GLU A 1 379 ? -16.326 6.105 44.063 1.00 93.88 379 GLU A O 1
ATOM 3110 N N . GLU A 1 380 ? -14.433 5.147 43.367 1.00 95.06 380 GLU A N 1
ATOM 3111 C CA . GLU A 1 380 ? -14.158 6.153 42.334 1.00 95.06 380 GLU A CA 1
ATOM 3112 C C . GLU A 1 380 ? -15.242 6.165 41.244 1.00 95.06 380 GLU A C 1
ATOM 3114 O O . GLU A 1 380 ? -15.834 7.211 40.952 1.00 95.06 380 GLU A O 1
ATOM 3119 N N . SER A 1 381 ? -15.588 4.993 40.703 1.00 96.12 381 SER A N 1
ATOM 3120 C CA . SER A 1 381 ? -16.675 4.864 39.726 1.00 96.12 381 SER A CA 1
ATOM 3121 C C . SER A 1 381 ? -18.041 5.262 40.312 1.00 96.12 381 SER A C 1
ATOM 3123 O O . SER A 1 381 ? -18.834 5.937 39.648 1.00 96.12 381 SER A O 1
ATOM 3125 N N . LEU A 1 382 ? -18.302 4.940 41.586 1.00 95.62 382 LEU A N 1
ATOM 3126 C CA . LEU A 1 382 ? -19.501 5.368 42.314 1.00 95.62 382 LEU A CA 1
ATOM 3127 C C . LEU A 1 382 ? -19.599 6.897 42.392 1.00 95.62 382 LEU A C 1
ATOM 3129 O O . LEU A 1 382 ? -20.668 7.455 42.142 1.00 95.62 382 LEU A O 1
ATOM 3133 N N . ASN A 1 383 ? -18.493 7.581 42.691 1.00 96.12 383 ASN A N 1
ATOM 3134 C CA . ASN A 1 383 ? -18.437 9.042 42.754 1.00 96.12 383 ASN A CA 1
ATOM 3135 C C . ASN A 1 383 ? -18.673 9.696 41.382 1.00 96.12 383 ASN A C 1
ATOM 3137 O O . ASN A 1 383 ? -19.406 10.687 41.293 1.00 96.12 383 ASN A O 1
ATOM 3141 N N . LEU A 1 384 ? -18.146 9.109 40.301 1.00 95.62 384 LEU A N 1
ATOM 3142 C CA . LEU A 1 384 ? -18.449 9.548 38.936 1.00 95.62 384 LEU A CA 1
ATOM 3143 C C . LEU A 1 384 ? -19.948 9.422 38.625 1.00 95.62 384 LEU A C 1
ATOM 3145 O O . LEU A 1 384 ? -20.551 10.417 38.209 1.00 95.62 384 LEU A O 1
ATOM 3149 N N . MET A 1 385 ? -20.566 8.262 38.902 1.00 97.56 385 MET A N 1
ATOM 3150 C CA . MET A 1 385 ? -22.010 8.050 38.703 1.00 97.56 385 MET A CA 1
ATOM 3151 C C . MET A 1 385 ? -22.868 8.989 39.559 1.00 97.56 385 MET A C 1
ATOM 3153 O O . MET A 1 385 ? -23.856 9.531 39.067 1.00 97.56 385 MET A O 1
ATOM 3157 N N . ASN A 1 386 ? -22.490 9.223 40.821 1.00 96.00 386 ASN A N 1
ATOM 3158 C CA . ASN A 1 386 ? -23.169 10.187 41.689 1.00 96.00 386 ASN A CA 1
ATOM 3159 C C . ASN A 1 386 ? -23.190 11.576 41.039 1.00 96.00 386 ASN A C 1
ATOM 3161 O O . ASN A 1 386 ? -24.266 12.131 40.853 1.00 96.00 386 ASN A O 1
ATOM 3165 N N . SER A 1 387 ? -22.044 12.069 40.558 1.00 95.31 387 SER A N 1
ATOM 3166 C CA . SER A 1 387 ? -21.958 13.406 39.951 1.00 95.31 387 SER A CA 1
ATOM 3167 C C . SER A 1 387 ? -22.696 13.568 38.608 1.00 95.31 387 SER A C 1
ATOM 3169 O O . SER A 1 387 ? -22.884 14.697 38.154 1.00 95.31 387 SER A O 1
ATOM 3171 N N . ILE A 1 388 ? -23.100 12.468 37.957 1.00 95.19 388 ILE A N 1
ATOM 3172 C CA . ILE A 1 388 ? -24.036 12.484 36.816 1.00 95.19 388 ILE A CA 1
ATOM 3173 C C . ILE A 1 388 ? -25.475 12.561 37.336 1.00 95.19 388 ILE A C 1
ATOM 3175 O O . ILE A 1 388 ? -26.267 13.372 36.861 1.00 95.19 388 ILE A O 1
ATOM 3179 N N . LEU A 1 389 ? -25.802 11.747 38.341 1.00 94.44 389 LEU A N 1
ATOM 3180 C CA . LEU A 1 389 ? -27.144 11.633 38.912 1.00 94.44 389 LEU A CA 1
ATOM 3181 C C . LEU A 1 389 ? -27.547 12.831 39.790 1.00 94.44 389 LEU A C 1
ATOM 3183 O O . LEU A 1 389 ? -28.738 13.059 39.989 1.00 94.44 389 LEU A O 1
ATOM 3187 N N . ASP A 1 390 ? -26.587 13.632 40.250 1.00 93.69 390 ASP A N 1
ATOM 3188 C CA . ASP A 1 390 ? -26.827 14.944 40.864 1.00 93.69 390 ASP A CA 1
ATOM 3189 C C . ASP A 1 390 ? -27.293 15.991 39.828 1.00 93.69 390 ASP A C 1
ATOM 3191 O O . ASP A 1 390 ? -28.003 16.934 40.175 1.00 93.69 390 ASP A O 1
ATOM 3195 N N . PHE A 1 391 ? -26.928 15.818 38.549 1.00 91.00 391 PHE A N 1
ATOM 3196 C CA . PHE A 1 391 ? -27.370 16.667 37.435 1.00 91.00 391 PHE A CA 1
ATOM 3197 C C . PHE A 1 391 ? -28.647 16.129 36.766 1.00 91.00 391 PHE A C 1
ATOM 3199 O O . PHE A 1 391 ? -29.577 16.891 36.503 1.00 91.00 391 PHE A O 1
ATOM 3206 N N . ASN A 1 392 ? -28.722 14.815 36.530 1.00 91.31 392 ASN A N 1
ATOM 3207 C CA . ASN A 1 392 ? -29.907 14.120 36.025 1.00 91.31 392 ASN A CA 1
ATOM 3208 C C . ASN A 1 392 ? -30.269 12.919 36.927 1.00 91.31 392 ASN A C 1
ATOM 3210 O O . ASN A 1 392 ? -29.801 11.809 36.677 1.00 91.31 392 ASN A O 1
ATOM 3214 N N . PRO A 1 393 ? -31.154 13.082 37.931 1.00 92.88 393 PRO A N 1
ATOM 3215 C CA . PRO A 1 393 ? -31.539 12.005 38.855 1.00 92.88 393 PRO A CA 1
ATOM 3216 C C . PRO A 1 393 ? -32.245 10.786 38.235 1.00 92.88 393 PRO A C 1
ATOM 3218 O O . PRO A 1 393 ? -32.520 9.826 38.965 1.00 92.88 393 PRO A O 1
ATOM 3221 N N . TYR A 1 394 ? -32.552 10.845 36.933 1.00 91.25 394 TYR A N 1
ATOM 3222 C CA . TYR A 1 394 ? -33.239 9.826 36.137 1.00 91.25 394 TYR A CA 1
ATOM 3223 C C . TYR A 1 394 ? -32.432 9.414 34.890 1.00 91.25 394 TYR A C 1
ATOM 3225 O O . TYR A 1 394 ? -33.002 9.033 33.870 1.00 91.25 394 TYR A O 1
ATOM 3233 N N . ASP A 1 395 ? -31.101 9.493 34.948 1.00 94.00 395 ASP A N 1
ATOM 3234 C CA . ASP A 1 395 ? -30.236 8.914 33.918 1.00 94.00 395 ASP A CA 1
ATOM 3235 C C . ASP A 1 395 ? -30.222 7.378 34.029 1.00 94.00 395 ASP A C 1
ATOM 3237 O O . ASP A 1 395 ? -29.711 6.824 35.005 1.00 94.00 395 ASP A O 1
ATOM 3241 N N . GLU A 1 396 ? -30.832 6.679 33.064 1.00 93.06 396 GLU A N 1
ATOM 3242 C CA . GLU A 1 396 ? -31.016 5.219 33.124 1.00 93.06 396 GLU A CA 1
ATOM 3243 C C . GLU A 1 396 ? -29.677 4.465 33.157 1.00 93.06 396 GLU A C 1
ATOM 3245 O O . GLU A 1 396 ? -29.521 3.519 33.929 1.00 93.06 396 GLU A O 1
ATOM 3250 N N . GLU A 1 397 ? -28.689 4.905 32.376 1.00 92.81 397 GLU A N 1
ATOM 3251 C CA . GLU A 1 397 ? -27.394 4.230 32.266 1.00 92.81 397 GLU A CA 1
ATOM 3252 C C . GLU A 1 397 ? -26.514 4.479 33.498 1.00 92.81 397 GLU A C 1
ATOM 3254 O O . GLU A 1 397 ? -25.936 3.531 34.041 1.00 92.81 397 GLU A O 1
ATOM 3259 N N . ALA A 1 398 ? -26.469 5.709 34.024 1.00 95.00 398 ALA A N 1
ATOM 3260 C CA . ALA A 1 398 ? -25.762 5.977 35.277 1.00 95.00 398 ALA A CA 1
ATOM 3261 C C . ALA A 1 398 ? -26.436 5.293 36.485 1.00 95.00 398 ALA A C 1
ATOM 3263 O O . ALA A 1 398 ? -25.735 4.789 37.367 1.00 95.00 398 ALA A O 1
ATOM 3264 N N . LEU A 1 399 ? -27.775 5.185 36.519 1.00 96.00 399 LEU A N 1
ATOM 3265 C CA . LEU A 1 399 ? -28.488 4.367 37.513 1.00 96.00 399 LEU A CA 1
ATOM 3266 C C . LEU A 1 399 ? -28.125 2.882 37.386 1.00 96.00 399 LEU A C 1
ATOM 3268 O O . LEU A 1 399 ? -27.859 2.232 38.399 1.00 96.00 399 LEU A O 1
ATOM 3272 N N . ARG A 1 400 ? -28.074 2.347 36.160 1.00 94.56 400 ARG A N 1
ATOM 3273 C CA . ARG A 1 400 ? -27.738 0.941 35.884 1.00 94.56 400 ARG A CA 1
ATOM 3274 C C . ARG A 1 400 ? -26.309 0.597 36.312 1.00 94.56 400 ARG A C 1
ATOM 3276 O O . ARG A 1 400 ? -26.102 -0.445 36.932 1.00 94.56 400 ARG A O 1
ATOM 3283 N N . ILE A 1 401 ? -25.333 1.465 36.043 1.00 95.00 401 ILE A N 1
ATOM 3284 C CA . ILE A 1 401 ? -23.945 1.263 36.486 1.00 95.00 401 ILE A CA 1
ATOM 3285 C C . ILE A 1 401 ? -23.810 1.463 38.003 1.00 95.00 401 ILE A C 1
ATOM 3287 O O . ILE A 1 401 ? -23.207 0.616 38.665 1.00 95.00 401 ILE A O 1
ATOM 3291 N N . ARG A 1 402 ? -24.449 2.484 38.599 1.00 96.62 402 ARG A N 1
ATOM 3292 C CA . ARG A 1 402 ? -24.431 2.674 40.063 1.00 96.62 402 ARG A CA 1
ATOM 3293 C C . ARG A 1 402 ? -25.059 1.503 40.820 1.00 96.62 402 ARG A C 1
ATOM 3295 O O . ARG A 1 402 ? -24.529 1.096 41.852 1.00 96.62 402 ARG A O 1
ATOM 3302 N N . PHE A 1 403 ? -26.136 0.924 40.289 1.00 96.06 403 PHE A N 1
ATOM 3303 C CA . PHE A 1 403 ? -26.726 -0.316 40.791 1.00 96.06 403 PHE A CA 1
ATOM 3304 C C . PHE A 1 403 ? -25.696 -1.456 40.840 1.00 96.06 403 PHE A C 1
ATOM 3306 O O . PHE A 1 403 ? -25.518 -2.072 41.890 1.00 96.06 403 PHE A O 1
ATOM 3313 N N . MET A 1 404 ? -24.983 -1.712 39.735 1.00 94.06 404 MET A N 1
ATOM 3314 C CA . MET A 1 404 ? -23.996 -2.800 39.659 1.00 94.06 404 MET A CA 1
ATOM 3315 C C . MET A 1 404 ? -22.838 -2.603 40.648 1.00 94.06 404 MET A C 1
ATOM 3317 O O . MET A 1 404 ? -22.439 -3.557 41.316 1.00 94.06 404 MET A O 1
ATOM 3321 N N . ILE A 1 405 ? -22.347 -1.367 40.793 1.00 94.56 405 ILE A N 1
ATOM 3322 C CA . ILE A 1 405 ? -21.294 -1.009 41.755 1.00 94.56 405 ILE A CA 1
ATOM 3323 C C . ILE A 1 405 ? -21.762 -1.252 43.195 1.00 94.56 405 ILE A C 1
ATOM 3325 O O . ILE A 1 405 ? -21.076 -1.919 43.966 1.00 94.56 405 ILE A O 1
ATOM 3329 N N . LYS A 1 406 ? -22.961 -0.779 43.557 1.00 94.06 406 LYS A N 1
ATOM 3330 C CA . LYS A 1 406 ? -23.523 -0.967 44.903 1.00 94.06 406 LYS A CA 1
ATOM 3331 C C . LYS A 1 406 ? -23.748 -2.432 45.262 1.00 94.06 406 LYS A C 1
ATOM 3333 O O . LYS A 1 406 ? -23.490 -2.810 46.399 1.00 94.06 406 LYS A O 1
ATOM 3338 N N . VAL A 1 407 ? -24.166 -3.270 44.310 1.00 91.50 407 VAL A N 1
ATOM 3339 C CA . VAL A 1 407 ? -24.278 -4.723 44.532 1.00 91.50 407 VAL A CA 1
ATOM 3340 C C . VAL A 1 407 ? -22.913 -5.344 44.855 1.00 91.50 407 VAL A C 1
ATOM 3342 O O . VAL A 1 407 ? -22.845 -6.195 45.739 1.00 91.50 407 VAL A O 1
ATOM 3345 N N . GLN A 1 408 ? -21.826 -4.902 44.207 1.00 91.12 408 GLN A N 1
ATOM 3346 C CA . GLN A 1 408 ? -20.465 -5.370 44.515 1.00 91.12 408 GLN A CA 1
ATOM 3347 C C . GLN A 1 408 ? -19.933 -4.829 45.853 1.00 91.12 408 GLN A C 1
ATOM 3349 O O . GLN A 1 408 ? -19.318 -5.579 46.604 1.00 91.12 408 GLN A O 1
ATOM 3354 N N . LEU A 1 409 ? -20.252 -3.578 46.205 1.00 90.00 409 LEU A N 1
ATOM 3355 C CA . LEU A 1 409 ? -19.988 -2.986 47.529 1.00 90.00 409 LEU A CA 1
ATOM 3356 C C . LEU A 1 409 ? -20.958 -3.477 48.631 1.00 90.00 409 LEU A C 1
ATOM 3358 O O . LEU A 1 409 ? -20.899 -3.012 49.767 1.00 90.00 409 LEU A O 1
ATOM 3362 N N . ASN A 1 410 ? -21.853 -4.418 48.310 1.00 89.44 410 ASN A N 1
ATOM 3363 C CA . ASN A 1 410 ? -22.882 -4.991 49.183 1.00 89.44 410 ASN A CA 1
ATOM 3364 C C . ASN A 1 410 ? -23.921 -3.993 49.762 1.00 89.44 410 ASN A C 1
ATOM 3366 O O . ASN A 1 410 ? -24.663 -4.329 50.688 1.00 89.44 410 ASN A O 1
ATOM 3370 N N . ASP A 1 411 ? -24.057 -2.797 49.181 1.00 92.25 411 ASP A N 1
ATOM 3371 C CA . ASP A 1 411 ? -25.149 -1.849 49.454 1.00 92.25 411 ASP A CA 1
ATOM 3372 C C . ASP A 1 411 ? -26.444 -2.301 48.753 1.00 92.25 411 ASP A C 1
ATOM 3374 O O . ASP A 1 411 ? -26.906 -1.728 47.762 1.00 92.25 411 ASP A O 1
ATOM 3378 N N . GLN A 1 412 ? -27.047 -3.375 49.267 1.00 91.06 412 GLN A N 1
ATOM 3379 C CA . GLN A 1 412 ? -28.276 -3.940 48.702 1.00 91.06 412 GLN A CA 1
ATOM 3380 C C . GLN A 1 412 ? -29.453 -2.942 48.776 1.00 91.06 412 GLN A C 1
ATOM 3382 O O . GLN A 1 412 ? -30.279 -2.884 47.865 1.00 91.06 412 GLN A O 1
ATOM 3387 N N . TYR A 1 413 ? -29.531 -2.106 49.819 1.00 92.00 413 TYR A N 1
ATOM 3388 C CA . TYR A 1 413 ? -30.613 -1.125 49.975 1.00 92.00 413 TYR A CA 1
ATOM 3389 C C . TYR A 1 413 ? -30.497 0.030 48.974 1.00 92.00 413 TYR A C 1
ATOM 3391 O O . TYR A 1 413 ? -31.477 0.371 48.306 1.00 92.00 413 TYR A O 1
ATOM 3399 N N . GLY A 1 414 ? -29.310 0.614 48.812 1.00 92.69 414 GLY A N 1
ATOM 3400 C CA . GLY A 1 414 ? -29.077 1.650 47.815 1.00 92.69 414 GLY A CA 1
ATOM 3401 C C . GLY A 1 414 ? -29.128 1.116 46.384 1.00 92.69 414 GLY A C 1
ATOM 3402 O O . GLY A 1 414 ? -29.544 1.863 45.497 1.00 92.69 414 GLY A O 1
ATOM 3403 N N . ALA A 1 415 ? -28.774 -0.154 46.150 1.00 93.38 415 ALA A N 1
ATOM 3404 C CA . ALA A 1 415 ? -28.997 -0.826 44.872 1.00 93.38 415 ALA A CA 1
ATOM 3405 C C . ALA A 1 415 ? -30.502 -0.967 44.581 1.00 93.38 415 ALA A C 1
ATOM 3407 O O . ALA A 1 415 ? -30.956 -0.625 43.488 1.00 93.38 415 ALA A O 1
ATOM 3408 N N . LYS A 1 416 ? -31.308 -1.374 45.574 1.00 94.50 416 LYS A N 1
ATOM 3409 C CA . LYS A 1 416 ? -32.773 -1.448 45.443 1.00 94.50 416 LYS A CA 1
ATOM 3410 C C . LYS A 1 416 ? -33.392 -0.101 45.053 1.00 94.50 416 LYS A C 1
ATOM 3412 O O . LYS A 1 416 ? -34.295 -0.067 44.222 1.00 94.50 416 LYS A O 1
ATOM 3417 N N . ILE A 1 417 ? -32.901 1.006 45.614 1.00 94.31 417 ILE A N 1
ATOM 3418 C CA . ILE A 1 417 ? -33.369 2.357 45.260 1.00 94.31 417 ILE A CA 1
ATOM 3419 C C . ILE A 1 417 ? -33.069 2.680 43.788 1.00 94.31 417 ILE A C 1
ATOM 3421 O O . ILE A 1 417 ? -33.947 3.182 43.085 1.00 94.31 417 ILE A O 1
ATOM 3425 N N . ASP A 1 418 ? -31.863 2.378 43.303 1.00 93.44 418 ASP A N 1
ATOM 3426 C CA . ASP A 1 418 ? -31.464 2.724 41.934 1.00 93.44 418 ASP A CA 1
ATOM 3427 C C . ASP A 1 418 ? -32.148 1.842 40.875 1.00 93.44 418 ASP A C 1
ATOM 3429 O O . ASP A 1 418 ? -32.597 2.364 39.853 1.00 93.44 418 ASP A O 1
ATOM 3433 N N . ILE A 1 419 ? -32.343 0.540 41.131 1.00 94.12 419 ILE A N 1
ATOM 3434 C CA . ILE A 1 419 ? -33.063 -0.336 40.188 1.00 94.12 419 ILE A CA 1
ATOM 3435 C C . ILE A 1 419 ? -34.563 -0.010 40.121 1.00 94.12 419 ILE A C 1
ATOM 3437 O O . ILE A 1 419 ? -35.156 -0.085 39.048 1.00 94.12 419 ILE A O 1
ATOM 3441 N N . LEU A 1 420 ? -35.181 0.429 41.227 1.00 93.44 420 LEU A N 1
ATOM 3442 C CA . LEU A 1 420 ? -36.569 0.910 41.215 1.00 93.44 420 LEU A CA 1
ATOM 3443 C C . LEU A 1 420 ? -36.723 2.200 40.395 1.00 93.44 420 LEU A C 1
ATOM 3445 O O . LEU A 1 420 ? -37.717 2.350 39.683 1.00 93.44 420 LEU A O 1
ATOM 3449 N N . LYS A 1 421 ? -35.729 3.100 40.422 1.00 93.94 421 LYS A N 1
ATOM 3450 C CA . LYS A 1 421 ? -35.698 4.261 39.519 1.00 93.94 421 LYS A CA 1
ATOM 3451 C C . LYS A 1 421 ? -35.553 3.836 38.057 1.00 93.94 421 LYS A C 1
ATOM 3453 O O . LYS A 1 421 ? -36.326 4.311 37.230 1.00 93.94 421 LYS A O 1
ATOM 3458 N N . ALA A 1 422 ? -34.647 2.907 37.746 1.00 92.06 422 ALA A N 1
ATOM 3459 C CA . ALA A 1 422 ? -34.484 2.376 36.389 1.00 92.06 422 ALA A CA 1
ATOM 3460 C C . ALA A 1 422 ? -35.787 1.740 35.851 1.00 92.06 422 ALA A C 1
ATOM 3462 O O . ALA A 1 422 ? -36.191 2.023 34.725 1.00 92.06 422 ALA A O 1
ATOM 3463 N N . ILE A 1 423 ? -36.516 0.984 36.683 1.00 92.88 423 ILE A N 1
ATOM 3464 C CA . ILE A 1 423 ? -37.852 0.449 36.351 1.00 92.88 423 ILE A CA 1
ATOM 3465 C C . ILE A 1 423 ? -38.872 1.571 36.098 1.00 92.88 423 ILE A C 1
ATOM 3467 O O . ILE A 1 423 ? -39.691 1.446 35.193 1.00 92.88 423 ILE A O 1
ATOM 3471 N N . SER A 1 424 ? -38.832 2.675 36.854 1.00 92.75 424 SER A N 1
ATOM 3472 C CA . SER A 1 424 ? -39.751 3.808 36.641 1.00 92.75 424 SER A CA 1
ATOM 3473 C C . SER A 1 424 ? -39.507 4.572 35.330 1.00 92.75 424 SER A C 1
ATOM 3475 O O . SER A 1 424 ? -40.435 5.181 34.805 1.00 92.75 424 SER A O 1
ATOM 3477 N N . ILE A 1 425 ? -38.284 4.510 34.789 1.00 92.06 425 ILE A N 1
ATOM 3478 C CA . ILE A 1 425 ? -37.914 5.091 33.489 1.00 92.06 425 ILE A CA 1
ATOM 3479 C C . ILE A 1 425 ? -38.280 4.125 32.353 1.00 92.06 425 ILE A C 1
ATOM 3481 O O . ILE A 1 425 ? -38.878 4.527 31.356 1.00 92.06 425 ILE A O 1
ATOM 3485 N N . ASN A 1 426 ? -37.957 2.840 32.523 1.00 90.00 426 ASN A N 1
ATOM 3486 C CA . ASN A 1 426 ? -38.090 1.809 31.498 1.00 90.00 426 ASN A CA 1
ATOM 3487 C C . ASN A 1 426 ? -38.828 0.565 32.042 1.00 90.00 426 ASN A C 1
ATOM 3489 O O . ASN A 1 426 ? -38.221 -0.489 32.267 1.00 90.00 426 ASN A O 1
ATOM 3493 N N . PRO A 1 427 ? -40.160 0.649 32.241 1.00 90.00 427 PRO A N 1
ATOM 3494 C CA . PRO A 1 427 ? -40.954 -0.402 32.888 1.00 90.00 427 PRO A CA 1
ATOM 3495 C C . PRO A 1 427 ? -41.121 -1.677 32.047 1.00 90.00 427 PRO A C 1
ATOM 3497 O O . PRO A 1 427 ? -41.707 -2.647 32.521 1.00 90.00 427 PRO A O 1
ATOM 3500 N N . ASN A 1 428 ? -40.604 -1.702 30.814 1.00 89.00 428 ASN A N 1
ATOM 3501 C CA . ASN A 1 428 ? -40.610 -2.879 29.943 1.00 89.00 428 ASN A CA 1
ATOM 3502 C C . ASN A 1 428 ? -39.297 -3.686 30.010 1.00 89.00 428 ASN A C 1
ATOM 3504 O O . ASN A 1 428 ? -39.222 -4.775 29.438 1.00 89.00 428 ASN A O 1
ATOM 3508 N N . ASN A 1 429 ? -38.257 -3.190 30.694 1.00 88.94 429 ASN A N 1
ATOM 3509 C CA . ASN A 1 429 ? -36.970 -3.878 30.777 1.00 88.94 429 ASN A CA 1
ATOM 3510 C C . ASN A 1 429 ? -36.998 -5.020 31.812 1.00 88.94 429 ASN A C 1
ATOM 3512 O O . ASN A 1 429 ? -36.787 -4.826 33.011 1.00 88.94 429 ASN A O 1
ATOM 3516 N N . TYR A 1 430 ? -37.239 -6.241 31.328 1.00 89.62 430 TYR A N 1
ATOM 3517 C CA . TYR A 1 430 ? -37.345 -7.451 32.150 1.00 89.62 430 TYR A CA 1
ATOM 3518 C C . TYR A 1 430 ? -36.091 -7.753 32.998 1.00 89.62 430 TYR A C 1
ATOM 3520 O O . TYR A 1 430 ? -36.211 -8.294 34.102 1.00 89.62 430 TYR A O 1
ATOM 3528 N N . GLU A 1 431 ? -34.893 -7.357 32.550 1.00 89.00 431 GLU A N 1
ATOM 3529 C CA . GLU A 1 431 ? -33.659 -7.574 33.316 1.00 89.00 431 GLU A CA 1
ATOM 3530 C C . GLU A 1 431 ? -33.604 -6.720 34.591 1.00 89.00 431 GLU A C 1
ATOM 3532 O O . GLU A 1 431 ? -33.017 -7.152 35.587 1.00 89.00 431 GLU A O 1
ATOM 3537 N N . TYR A 1 432 ? -34.284 -5.567 34.637 1.00 90.62 432 TYR A N 1
ATOM 3538 C CA . TYR A 1 432 ? -34.396 -4.791 35.876 1.00 90.62 432 TYR A CA 1
ATOM 3539 C C . TYR A 1 432 ? -35.297 -5.477 36.907 1.00 90.62 432 TYR A C 1
ATOM 3541 O O . TYR A 1 432 ? -34.974 -5.473 38.094 1.00 90.62 432 TYR A O 1
ATOM 3549 N N . PHE A 1 433 ? -36.368 -6.152 36.477 1.00 90.00 433 PHE A N 1
ATOM 3550 C CA . PHE A 1 433 ? -37.219 -6.922 37.393 1.00 90.00 433 PHE A CA 1
ATOM 3551 C C . PHE A 1 433 ? -36.488 -8.139 37.970 1.00 90.00 433 PHE A C 1
ATOM 3553 O O . PHE A 1 433 ? -36.563 -8.367 39.175 1.00 90.00 433 PHE A O 1
ATOM 3560 N N . LYS A 1 434 ? -35.717 -8.876 37.157 1.00 90.94 434 LYS A N 1
ATOM 3561 C CA . LYS A 1 434 ? -34.790 -9.913 37.655 1.00 90.94 434 LYS A CA 1
ATOM 3562 C C . LYS A 1 434 ? -33.792 -9.342 38.668 1.00 90.94 434 LYS A C 1
ATOM 3564 O O . LYS A 1 434 ? -33.607 -9.907 39.742 1.00 90.94 434 LYS A O 1
ATOM 3569 N N . SER A 1 435 ? -33.173 -8.209 38.336 1.00 90.31 435 SER A N 1
ATOM 3570 C CA . SER A 1 435 ? -32.173 -7.548 39.183 1.00 90.31 435 SER A CA 1
ATOM 3571 C C . SER A 1 435 ? -32.756 -7.119 40.535 1.00 90.31 435 SER A C 1
ATOM 3573 O O . SER A 1 435 ? -32.138 -7.346 41.575 1.00 90.31 435 SER A O 1
ATOM 3575 N N . LEU A 1 436 ? -33.986 -6.594 40.537 1.00 92.75 436 LEU A N 1
ATOM 3576 C CA . LEU A 1 436 ? -34.747 -6.290 41.748 1.00 92.75 436 LEU A CA 1
ATOM 3577 C C . LEU A 1 436 ? -35.031 -7.553 42.577 1.00 92.75 436 LEU A C 1
ATOM 3579 O O . LEU A 1 436 ? -34.809 -7.531 43.783 1.00 92.75 436 LEU A O 1
ATOM 3583 N N . GLN A 1 437 ? -35.466 -8.657 41.958 1.00 91.56 437 GLN A N 1
ATOM 3584 C CA . GLN A 1 437 ? -35.730 -9.920 42.668 1.00 91.56 437 GLN A CA 1
ATOM 3585 C C . GLN A 1 437 ? -34.481 -10.470 43.376 1.00 91.56 437 GLN A C 1
ATOM 3587 O O . GLN A 1 437 ? -34.579 -10.935 44.512 1.00 91.56 437 GLN A O 1
ATOM 3592 N N . ILE A 1 438 ? -33.309 -10.384 42.736 1.00 89.38 438 ILE A N 1
ATOM 3593 C CA . ILE A 1 438 ? -32.026 -10.801 43.324 1.00 89.38 438 ILE A CA 1
ATOM 3594 C C . ILE A 1 438 ? -31.690 -9.937 44.548 1.00 89.38 438 ILE A C 1
ATOM 3596 O O . ILE A 1 438 ? -31.387 -10.467 45.616 1.00 89.38 438 ILE A O 1
ATOM 3600 N N . VAL A 1 439 ? -31.804 -8.612 44.434 1.00 91.62 439 VAL A N 1
ATOM 3601 C CA . VAL A 1 439 ? -31.507 -7.698 45.549 1.00 91.62 439 VAL A CA 1
ATOM 3602 C C . VAL A 1 439 ? -32.527 -7.820 46.688 1.00 91.62 439 VAL A C 1
ATOM 3604 O O . VAL A 1 439 ? -32.139 -7.802 47.854 1.00 91.62 439 VAL A O 1
ATOM 3607 N N . GLU A 1 440 ? -33.816 -8.028 46.404 1.00 90.50 440 GLU A N 1
ATOM 3608 C CA . GLU A 1 440 ? -34.812 -8.307 47.449 1.00 90.50 440 GLU A CA 1
ATOM 3609 C C . GLU A 1 440 ? -34.569 -9.646 48.161 1.00 90.50 440 GLU A C 1
ATOM 3611 O O . GLU A 1 440 ? -34.836 -9.749 49.359 1.00 90.50 440 GLU A O 1
ATOM 3616 N N . HIS A 1 441 ? -34.031 -10.655 47.471 1.00 87.56 441 HIS A N 1
ATOM 3617 C CA . HIS A 1 441 ? -33.603 -11.906 48.098 1.00 87.56 441 HIS A CA 1
ATOM 3618 C C . HIS A 1 441 ? -32.395 -11.687 49.025 1.00 87.56 441 HIS A C 1
ATOM 3620 O O . HIS A 1 441 ? -32.418 -12.133 50.172 1.00 87.56 441 HIS A O 1
ATOM 3626 N N . ASN A 1 442 ? -31.388 -10.931 48.573 1.00 85.62 442 ASN A N 1
ATOM 3627 C CA . ASN A 1 442 ? -30.215 -10.579 49.381 1.00 85.62 442 ASN A CA 1
ATOM 3628 C C . ASN A 1 442 ? -30.597 -9.779 50.639 1.00 85.62 442 ASN A C 1
ATOM 3630 O O . ASN A 1 442 ? -30.091 -10.067 51.721 1.00 85.62 442 ASN A O 1
ATOM 3634 N N . ILE A 1 443 ? -31.523 -8.818 50.525 1.00 88.56 443 ILE A N 1
ATOM 3635 C CA . ILE A 1 443 ? -32.032 -8.051 51.674 1.00 88.56 443 ILE A CA 1
ATOM 3636 C C . ILE A 1 443 ? -32.713 -8.979 52.687 1.00 88.56 443 ILE A C 1
ATOM 3638 O O . ILE A 1 443 ? -32.365 -8.925 53.862 1.00 88.56 443 ILE A O 1
ATOM 3642 N N . ARG A 1 444 ? -33.591 -9.898 52.252 1.00 85.44 444 ARG A N 1
ATOM 3643 C CA . ARG A 1 444 ? -34.227 -10.873 53.163 1.00 85.44 444 ARG A CA 1
ATOM 3644 C C . ARG A 1 444 ? -33.201 -11.731 53.911 1.00 85.44 444 ARG A C 1
ATOM 3646 O O . ARG A 1 444 ? -33.397 -11.992 55.093 1.00 85.44 444 ARG A O 1
ATOM 3653 N N . ILE A 1 445 ? -32.107 -12.133 53.255 1.00 83.12 445 ILE A N 1
ATOM 3654 C CA . ILE A 1 445 ? -31.005 -12.870 53.898 1.00 83.12 445 ILE A CA 1
ATOM 3655 C C . ILE A 1 445 ? -30.324 -12.010 54.975 1.00 83.12 445 ILE A C 1
ATOM 3657 O O . ILE A 1 445 ? -30.105 -12.495 56.083 1.00 83.12 445 ILE A O 1
ATOM 3661 N N . ILE A 1 446 ? -30.031 -10.737 54.682 1.00 81.44 446 ILE A N 1
ATOM 3662 C CA . ILE A 1 446 ? -29.425 -9.787 55.635 1.00 81.44 446 ILE A CA 1
ATOM 3663 C C . ILE A 1 446 ? -30.357 -9.517 56.830 1.00 81.44 446 ILE A C 1
ATOM 3665 O O . ILE A 1 446 ? -29.896 -9.431 57.965 1.00 81.44 446 ILE A O 1
ATOM 3669 N N . GLU A 1 447 ? -31.667 -9.429 56.593 1.00 82.81 447 GLU A N 1
ATOM 3670 C CA . GLU A 1 447 ? -32.704 -9.246 57.619 1.00 82.81 447 GLU A CA 1
ATOM 3671 C C . GLU A 1 447 ? -33.025 -10.537 58.406 1.00 82.81 447 GLU A C 1
ATOM 3673 O O . GLU A 1 447 ? -33.823 -10.506 59.343 1.00 82.81 447 GLU A O 1
ATOM 3678 N N . GLY A 1 448 ? -32.427 -11.683 58.048 1.00 75.81 448 GLY A N 1
ATOM 3679 C CA . GLY A 1 448 ? -32.693 -12.982 58.679 1.00 75.81 448 GLY A CA 1
ATOM 3680 C C . GLY A 1 448 ? -34.089 -13.555 58.392 1.00 75.81 448 GLY A C 1
ATOM 3681 O O . GLY A 1 448 ? -34.552 -14.448 59.105 1.00 75.81 448 GLY A O 1
ATOM 3682 N N . LEU A 1 449 ? -34.776 -13.047 57.366 1.00 69.19 449 LEU A N 1
ATOM 3683 C CA . LEU A 1 449 ? -36.123 -13.466 56.988 1.00 69.19 449 LEU A CA 1
ATOM 3684 C C . LEU A 1 449 ? -36.091 -14.763 56.160 1.00 69.19 449 LEU A C 1
ATOM 3686 O O . LEU A 1 449 ? -35.238 -14.919 55.282 1.00 69.19 449 LEU A O 1
ATOM 3690 N N . PRO A 1 450 ? -37.042 -15.695 56.371 1.00 58.38 450 PRO A N 1
ATOM 3691 C CA . PRO A 1 450 ? -37.110 -16.924 55.590 1.00 58.38 450 PRO A CA 1
ATOM 3692 C C . PRO A 1 450 ? -37.337 -16.625 54.101 1.00 58.38 450 PRO A C 1
ATOM 3694 O O . PRO A 1 450 ? -38.143 -15.770 53.725 1.00 58.38 450 PRO A O 1
ATOM 3697 N N . SER A 1 451 ? -36.646 -17.370 53.240 1.00 50.50 451 SER A N 1
ATOM 3698 C CA . SER A 1 451 ? -36.599 -17.192 51.784 1.00 50.50 451 SER A CA 1
ATOM 3699 C C . SER A 1 451 ? -37.852 -17.712 51.054 1.00 50.50 451 SER A C 1
ATOM 3701 O O . SER A 1 451 ? -37.764 -18.443 50.069 1.00 50.50 451 SER A O 1
ATOM 3703 N N . GLY A 1 452 ? -39.036 -17.309 51.526 1.00 47.00 452 GLY A N 1
ATOM 3704 C CA . GLY A 1 452 ? -40.339 -17.643 50.950 1.00 47.00 452 GLY A CA 1
ATOM 3705 C C . GLY A 1 452 ? -41.207 -16.413 50.665 1.00 47.00 452 GLY A C 1
ATOM 3706 O O . GLY A 1 452 ? -41.146 -15.417 51.379 1.00 47.00 452 GLY A O 1
ATOM 3707 N N . GLU A 1 453 ? -42.004 -16.512 49.599 1.00 48.59 453 GLU A N 1
ATOM 3708 C CA . GLU A 1 453 ? -43.204 -15.721 49.269 1.00 48.59 453 GLU A CA 1
ATOM 3709 C C . GLU A 1 453 ? -43.202 -14.203 49.555 1.00 48.59 453 GLU A C 1
ATOM 3711 O O . GLU A 1 453 ? -43.382 -13.758 50.686 1.00 48.59 453 GLU A O 1
ATOM 3716 N N . SER A 1 454 ? -43.119 -13.377 48.499 1.00 45.06 454 SER A N 1
ATOM 3717 C CA . SER A 1 454 ? -44.057 -12.254 48.222 1.00 45.06 454 SER A CA 1
ATOM 3718 C C . SER A 1 454 ? -43.530 -11.335 47.109 1.00 45.06 454 SER A C 1
ATOM 3720 O O . SER A 1 454 ? -42.759 -10.424 47.379 1.00 45.06 454 SER A O 1
ATOM 3722 N N . LEU A 1 455 ? -43.960 -11.547 45.854 1.00 40.00 455 LEU A N 1
ATOM 3723 C CA . LEU A 1 455 ? -43.525 -10.712 44.712 1.00 40.00 455 LEU A CA 1
ATOM 3724 C C . LEU A 1 455 ? -44.552 -10.624 43.556 1.00 40.00 455 LEU A C 1
ATOM 3726 O O . LEU A 1 455 ? -44.200 -10.448 42.397 1.00 40.00 455 LEU A O 1
ATOM 3730 N N . ILE A 1 456 ? -45.849 -10.745 43.875 1.00 40.59 456 ILE A N 1
ATOM 3731 C CA . ILE A 1 456 ? -46.972 -10.745 42.902 1.00 40.59 456 ILE A CA 1
ATOM 3732 C C . ILE A 1 456 ? -47.910 -9.520 43.083 1.00 40.59 456 ILE A C 1
ATOM 3734 O O . ILE A 1 456 ? -48.920 -9.385 42.400 1.00 40.59 456 ILE A O 1
ATOM 3738 N N . LYS A 1 457 ? -47.598 -8.585 43.997 1.00 35.72 457 LYS A N 1
ATOM 3739 C CA . LYS A 1 457 ? -48.524 -7.504 44.413 1.00 35.72 457 LYS A CA 1
ATOM 3740 C C . LYS A 1 457 ? -48.184 -6.069 43.977 1.00 35.72 457 LYS A C 1
ATOM 3742 O O . LYS A 1 457 ? -48.913 -5.165 44.371 1.00 35.72 457 LYS A O 1
ATOM 3747 N N . LEU A 1 458 ? -47.147 -5.849 43.162 1.00 33.81 458 LEU A N 1
ATOM 3748 C CA . LEU A 1 458 ? -46.719 -4.500 42.740 1.00 33.81 458 LEU A CA 1
ATOM 3749 C C . LEU A 1 458 ? -47.014 -4.128 41.273 1.00 33.81 458 LEU A C 1
ATOM 3751 O O . LEU A 1 458 ? -46.761 -3.001 40.871 1.00 33.81 458 LEU A O 1
ATOM 3755 N N . THR A 1 459 ? -47.653 -5.002 40.493 1.00 31.66 459 THR A N 1
ATOM 3756 C CA . THR A 1 459 ? -48.120 -4.724 39.116 1.00 31.66 459 THR A CA 1
ATOM 3757 C C . THR A 1 459 ? -49.557 -4.179 39.069 1.00 31.66 459 THR A C 1
ATOM 3759 O O . THR A 1 459 ? -50.356 -4.574 38.221 1.00 31.66 459 THR A O 1
ATOM 3762 N N . LYS A 1 460 ? -49.937 -3.321 40.030 1.00 30.84 460 LYS A N 1
ATOM 3763 C CA . LYS A 1 460 ? -51.320 -2.808 40.135 1.00 30.84 460 LYS A CA 1
ATOM 3764 C C . LYS A 1 460 ? -51.485 -1.323 40.478 1.00 30.84 460 LYS A C 1
ATOM 3766 O O . LYS A 1 460 ? -52.618 -0.900 40.690 1.00 30.84 460 LYS A O 1
ATOM 3771 N N . PHE A 1 461 ? -50.391 -0.562 40.528 1.00 36.16 461 PHE A N 1
ATOM 3772 C CA . PHE A 1 461 ? -50.391 0.901 40.680 1.00 36.16 461 PHE A CA 1
ATOM 3773 C C . PHE A 1 461 ? -49.195 1.549 39.959 1.00 36.16 461 PHE A C 1
ATOM 3775 O O . PHE A 1 461 ? -48.404 2.260 40.572 1.00 36.16 461 PHE A O 1
ATOM 3782 N N . LEU A 1 462 ? -49.092 1.274 38.658 1.00 33.81 462 LEU A N 1
ATOM 3783 C CA . LEU A 1 462 ? -48.578 2.131 37.580 1.00 33.81 462 LEU A CA 1
ATOM 3784 C C . LEU A 1 462 ? -49.268 1.678 36.279 1.00 33.81 462 LEU A C 1
ATOM 3786 O O . LEU A 1 462 ? -49.405 2.531 35.381 1.00 33.81 462 LEU A O 1
#

InterPro domains:
  IPR011990 Tetratricopeptide-like helical domain superfamily [G3DSA:1.25.40.10] (251-442)
  IPR011990 Tetratricopeptide-like helical domain superfamily [SSF48452] (255-432)
  IPR019734 Tetratricopeptide repeat [PF00515] (325-355)
  IPR019734 Tetratricopeptide repeat [PS50005] (323-356)
  IPR019734 Tetratricopeptide repeat [SM00028] (286-319)
  IPR019734 Tetratricopeptide repeat [SM00028] (323-356)
  IPR019734 Tetratricopeptide repeat [SM00028] (396-429)
  IPR046537 Domain of unknown function DUF6602 [PF20247] (25-126)
  IPR050498 Photosystem I assembly protein Ycf3 [PTHR44858] (247-373)

pLDDT: mean 79.04, std 19.17, range [30.27, 98.31]

Secondary structure (DSSP, 8-state):
---HHHHHHHHHHHHHHHHHHHHHTT-S-HHHHHHHHHHHHHHHHTTTPPTTEEEEEEEEE-TTS-BPPPEEEEEEETTTS--EESSSSEEEEEGGGEEEEEEEESSB-HHHHHHHHHHHHHHHHS--SS--GGGPPEEEEEES-BS-SSS-HHHHHHTT-TTTTTS-S--EEEETTTEEEEEEE-TTSS-EEEEEEE--GGGHHHHHHHHHHHHHHTTSTTHHHHHS-TTTTTS--BTTTT-TTTHHHHHHHHHHHHHHHHHHTT-HHHHHHHHHTT-TTHHHHHHHHHHHHHHHHHTT-HHHHHHHHHHHHTT-TTGGG-HHHHHHHHHHHHHHT-HHHHHHHHHHHHHH-TT-HHHHHHHHHHHHHH-TT-HHHHHHHHHHHHHHHTT-TT-HHHHHHHHHHHHHTT-HHHHHHHHHHHHHH-TT-HHHHHHHHHHHHHHHHHTT--S----SSSTT--

Radius of gyration: 34.11 Å; chains: 1; bounding box: 84×52×100 Å